Protein AF-A0A842VA37-F1 (afdb_monomer)

Nearest PDB structures (foldseek):
  3ovb-assembly1_A  TM=7.385E-01  e=1.084E-29  Archaeoglobus fulgidus
  3ov7-assembly1_A  TM=7.437E-01  e=4.213E-29  Archaeoglobus fulgidus
  3ovs-assembly1_A  TM=7.292E-01  e=1.865E-29  Archaeoglobus fulgidus
  1ueu-assembly1_A  TM=7.361E-01  e=2.881E-29  Archaeoglobus fulgidus
  4x4u-assembly1_A  TM=7.226E-01  e=4.449E-29  Archaeoglobus fulgidus DSM 4304

Sequence (416 aa):
MRLANLVQDIAAQLRPSPTHEKAYQHTIGLFLTQINKQLQATHLKAKAVLGGSFAKGTWLAEEFDVDIFVLFDNSYPDTELSDLLERALQPFSPTRVHGSRDYYHINDKTIRYEIVPVTAIDKPEQARNVTDFSPLHVQWVQKNAGTLRDDIRVAKQWFKAQRLYGAESYLHGFSGHVLDILVIHYKGFLALLRKSKEWTAPVILDPEKHYKGRILHHLNKSKTQGPLIIVDPLDKTRNAAAAVGQNTFIRFKKQAQAFLDAPSADAFTLPVITIKELKTKADIIIEAKAKKGKVDVVGTKLYKVHEHLIRALQDFKIITADWHWKPGKTALLWYTVKHHTLSKTKEVQGPPLNIKEAVKRFKQKHPRTYEKSGRLYATVNRTHRTPHSTIQAALKSTYVTSRVMQTKILKAPKDL

Solvent-accessible surface area (backbone atoms only — not comparable to full-atom values): 22903 Å² total; per-residue (Å²): 128,60,69,68,56,56,52,52,53,51,32,60,69,40,45,56,52,76,67,58,45,51,55,50,51,49,55,51,52,52,51,50,50,52,51,40,51,36,28,53,76,67,69,46,69,49,45,62,41,74,25,56,43,63,62,40,59,40,53,45,57,88,61,48,71,43,37,31,36,32,33,27,47,73,88,57,60,81,90,45,42,41,64,57,48,50,66,49,39,50,92,60,66,56,44,83,42,89,62,101,60,46,29,30,41,32,79,55,94,80,36,39,34,39,42,35,60,27,54,53,60,96,48,68,90,67,51,90,50,85,66,30,50,50,65,58,53,34,52,52,43,53,73,63,33,72,88,39,31,47,30,37,32,44,42,54,42,29,31,47,25,66,72,38,51,36,51,49,82,49,64,22,13,46,33,71,68,45,44,49,50,46,24,49,69,47,70,21,40,70,45,35,39,67,51,44,57,72,63,58,76,64,37,78,46,53,84,70,50,86,53,80,85,50,52,82,83,72,44,58,71,84,58,62,72,34,41,41,32,29,36,29,80,75,42,76,82,39,41,64,32,62,43,28,33,62,68,44,53,55,49,49,30,54,52,34,46,48,40,71,78,58,71,57,75,69,58,50,43,71,75,83,89,46,72,74,61,44,66,78,72,31,54,28,32,33,41,37,34,60,52,91,70,59,64,57,64,38,43,32,36,52,41,50,46,52,55,52,50,53,64,70,44,48,90,31,42,67,77,45,76,54,70,49,73,51,90,99,52,61,28,42,37,38,32,26,56,78,46,60,67,56,67,68,59,43,82,44,86,54,48,48,62,87,43,57,73,55,41,53,55,49,50,73,75,32,90,49,61,51,77,57,94,71,22,36,32,29,65,40,76,52,93,54,44,26,56,35,56,41,48,56,52,54,59,69,30,70,76,35,56,75,46,31,72,46,73,44,80,76,40,49,52,61,88,130

Secondary structure (DSSP, 8-state):
--HHHHHHHHHHHHSPPHHHHHHHHHHHHHHHHHHHHHHHHTT-SEEEEE-HHHHHT---TT--EEEEEEEE-TTS-GGGHHHHHHHHHGGG--EEE-SSS-EEEEEETTEEEEEEEEE--SSGGG-SSGGGHHHHHHHHHHHHHGGGHHHHHHHHHHHHHTT-B--STTT--B-HHHHHHHHHHHTSHHHHHHHHTT--SSEEE-TT-TTTT-HHHHS-GGGG-SSEEEB-SS-TT-BTTTT--HHHHHHHHHHHHHHHHS--GGGGSPP---HHHHHHH-SEEEEEEEPSS-HHHHHHHHHHHHHHHHHHTGGG-EEEEEEE--TTS-EEEEEEES-SS--SEEEEEEEETT-HHHHHHHHHH-SSEEEETTEEEEEEE-S--SHHHHHHHHHHSHHHHHHEEEEEEEE-PPP-

pLDDT: mean 93.1, std 6.22, range [53.09, 98.62]

Structure (mmCIF, N/CA/C/O backbone):
data_AF-A0A842VA37-F1
#
_entry.id   AF-A0A842VA37-F1
#
loop_
_atom_site.group_PDB
_atom_site.id
_atom_site.type_symbol
_atom_site.label_atom_id
_atom_site.label_alt_id
_atom_site.label_comp_id
_atom_site.label_asym_id
_atom_site.label_entity_id
_atom_site.label_seq_id
_atom_site.pdbx_PDB_ins_code
_atom_site.Cartn_x
_atom_site.Cartn_y
_atom_site.Cartn_z
_atom_site.occupancy
_atom_site.B_iso_or_equiv
_atom_site.auth_seq_id
_atom_site.auth_comp_id
_atom_site.auth_asym_id
_atom_site.auth_atom_id
_atom_site.pdbx_PDB_model_num
ATOM 1 N N . MET A 1 1 ? -9.647 -30.246 -5.117 1.00 56.84 1 MET A N 1
ATOM 2 C CA . MET A 1 1 ? -10.360 -29.510 -4.046 1.00 56.84 1 MET A CA 1
ATOM 3 C C . MET A 1 1 ? -11.322 -28.523 -4.703 1.00 56.84 1 MET A C 1
ATOM 5 O O . MET A 1 1 ? -10.898 -27.839 -5.626 1.00 56.84 1 MET A O 1
ATOM 9 N N . ARG A 1 2 ? -12.611 -28.473 -4.326 1.00 85.12 2 ARG A N 1
ATOM 10 C CA . ARG A 1 2 ? -13.529 -27.445 -4.866 1.00 85.12 2 ARG A CA 1
ATOM 11 C C . ARG A 1 2 ? -13.018 -26.065 -4.419 1.00 85.12 2 ARG A C 1
ATOM 13 O O . ARG A 1 2 ? -12.702 -25.911 -3.247 1.00 85.12 2 ARG A O 1
ATOM 20 N N . LEU A 1 3 ? -12.946 -25.081 -5.322 1.00 92.12 3 LEU A N 1
ATOM 21 C CA . LEU A 1 3 ? -12.433 -23.720 -5.057 1.00 92.12 3 LEU A CA 1
ATOM 22 C C . LEU A 1 3 ? -13.006 -23.081 -3.776 1.00 92.12 3 LEU A C 1
ATOM 24 O O . LEU A 1 3 ? -12.290 -22.398 -3.052 1.00 92.12 3 LEU A O 1
ATOM 28 N N . ALA A 1 4 ? -14.288 -23.317 -3.487 1.00 92.75 4 ALA A N 1
ATOM 29 C CA . ALA A 1 4 ? -14.929 -22.829 -2.268 1.00 92.75 4 ALA A CA 1
ATOM 30 C C . ALA A 1 4 ? -14.320 -23.436 -0.991 1.00 92.75 4 ALA A C 1
ATOM 32 O O . ALA A 1 4 ? -14.064 -22.697 -0.047 1.00 92.75 4 ALA A O 1
ATOM 33 N N . ASN A 1 5 ? -14.027 -24.740 -0.990 1.00 94.62 5 ASN A N 1
ATOM 34 C CA . ASN A 1 5 ? -13.424 -25.424 0.155 1.00 94.62 5 ASN A CA 1
ATOM 35 C C . ASN A 1 5 ? -12.016 -24.883 0.421 1.00 94.62 5 ASN A C 1
ATOM 37 O O . ASN A 1 5 ? -11.709 -24.548 1.553 1.00 94.62 5 ASN A O 1
ATOM 41 N N . LEU A 1 6 ? -11.209 -24.682 -0.633 1.00 95.88 6 LEU A N 1
ATOM 42 C CA . LEU A 1 6 ? -9.884 -24.066 -0.496 1.00 95.88 6 LEU A CA 1
ATOM 43 C C . LEU A 1 6 ? -9.971 -22.705 0.209 1.00 95.88 6 LEU A C 1
ATOM 45 O O . LEU A 1 6 ? -9.209 -22.424 1.125 1.00 95.88 6 LEU A O 1
ATOM 49 N N . VAL A 1 7 ? -10.908 -21.852 -0.211 1.00 96.25 7 VAL A N 1
ATOM 50 C CA . VAL A 1 7 ? -11.088 -20.528 0.400 1.00 96.25 7 VAL A CA 1
ATOM 51 C C . VAL A 1 7 ? -11.559 -20.626 1.852 1.00 96.25 7 VAL A C 1
ATOM 53 O O . VAL A 1 7 ? -11.112 -19.834 2.678 1.00 96.25 7 VAL A O 1
ATOM 56 N N . GLN A 1 8 ? -12.423 -21.588 2.179 1.00 95.12 8 GLN A N 1
ATOM 57 C CA . GLN A 1 8 ? -12.860 -21.835 3.555 1.00 95.12 8 GLN A CA 1
ATOM 58 C C . GLN A 1 8 ? -11.713 -22.326 4.447 1.00 95.12 8 GLN A C 1
ATOM 60 O O . GLN A 1 8 ? -11.569 -21.837 5.566 1.00 95.12 8 GLN A O 1
ATOM 65 N N . ASP A 1 9 ? -10.864 -23.219 3.939 1.00 95.38 9 ASP A N 1
ATOM 66 C CA . ASP A 1 9 ? -9.690 -23.715 4.660 1.00 95.38 9 ASP A CA 1
ATOM 67 C C . ASP A 1 9 ? -8.702 -22.572 4.941 1.00 95.38 9 ASP A C 1
ATOM 69 O O . ASP A 1 9 ? -8.242 -22.404 6.071 1.00 95.38 9 ASP A O 1
ATOM 73 N N . ILE A 1 10 ? -8.444 -21.715 3.945 1.00 96.00 10 ILE A N 1
ATOM 74 C CA . ILE A 1 10 ? -7.620 -20.509 4.118 1.00 96.00 10 ILE A CA 1
ATOM 75 C C . ILE A 1 10 ? -8.256 -19.552 5.134 1.00 96.00 10 ILE A C 1
ATOM 77 O O . ILE A 1 10 ? -7.566 -19.039 6.011 1.00 96.00 10 ILE A O 1
ATOM 81 N N . ALA A 1 11 ? -9.569 -19.319 5.067 1.00 94.94 11 ALA A N 1
ATOM 82 C CA . ALA A 1 11 ? -10.266 -18.483 6.041 1.00 94.94 11 ALA A CA 1
ATOM 83 C C . ALA A 1 11 ? -10.084 -18.998 7.478 1.00 94.94 11 ALA A C 1
ATOM 85 O O . ALA A 1 11 ? -9.812 -18.203 8.377 1.00 94.94 11 ALA A O 1
ATOM 86 N N . ALA A 1 12 ? -10.188 -20.313 7.691 1.00 93.00 12 ALA A N 1
ATOM 87 C CA . ALA A 1 12 ? -9.984 -20.929 8.998 1.00 93.00 12 ALA A CA 1
ATOM 88 C C . ALA A 1 12 ? -8.550 -20.734 9.520 1.00 93.00 12 ALA A C 1
ATOM 90 O O . ALA A 1 12 ? -8.378 -20.450 10.701 1.00 93.00 12 ALA A O 1
ATOM 91 N N . GLN A 1 13 ? -7.541 -20.815 8.645 1.00 92.38 13 GLN A N 1
ATOM 92 C CA . GLN A 1 13 ? -6.133 -20.579 8.997 1.00 92.38 13 GLN A CA 1
ATOM 93 C C . GLN A 1 13 ? -5.831 -19.112 9.333 1.00 92.38 13 GLN A C 1
ATOM 95 O O . GLN A 1 13 ? -4.965 -18.832 10.157 1.00 92.38 13 GLN A O 1
ATOM 100 N N . LEU A 1 14 ? -6.535 -18.165 8.703 1.00 91.88 14 LEU A N 1
ATOM 101 C CA . LEU A 1 14 ? -6.335 -16.729 8.931 1.00 91.88 14 LEU A CA 1
ATOM 102 C C . LEU A 1 14 ? -7.021 -16.211 10.198 1.00 91.88 14 LEU A C 1
ATOM 104 O O . LEU A 1 14 ? -6.698 -15.109 10.658 1.00 91.88 14 LEU A O 1
ATOM 108 N N . ARG A 1 15 ? -7.978 -16.968 10.747 1.00 87.44 15 ARG A N 1
ATOM 109 C CA . ARG A 1 15 ? -8.607 -16.641 12.025 1.00 87.44 15 ARG A CA 1
ATOM 110 C C . ARG A 1 15 ? -7.605 -16.879 13.160 1.00 87.44 15 ARG A C 1
ATOM 112 O O . ARG A 1 15 ? -6.970 -17.932 13.204 1.00 87.44 15 ARG A O 1
ATOM 119 N N . PRO A 1 16 ? -7.482 -15.946 14.117 1.00 78.81 16 PRO A N 1
ATOM 120 C CA . PRO A 1 16 ? -6.796 -16.245 15.365 1.00 78.81 16 PRO A CA 1
ATOM 121 C C . PRO A 1 16 ? -7.474 -17.431 16.059 1.00 78.81 16 PRO A C 1
ATOM 123 O O . PRO A 1 16 ? -8.691 -17.606 15.961 1.00 78.81 16 PRO A O 1
ATOM 126 N N . SER A 1 17 ? -6.704 -18.244 16.782 1.00 82.25 17 SER A N 1
ATOM 127 C CA . SER A 1 17 ? -7.300 -19.298 17.604 1.00 82.25 17 SER A CA 1
ATOM 128 C C . SER A 1 17 ? -8.176 -18.677 18.705 1.00 82.25 17 SER A C 1
ATOM 130 O O . SER A 1 17 ? -7.839 -17.603 19.209 1.00 82.25 17 SER A O 1
ATOM 132 N N . PRO A 1 18 ? -9.258 -19.342 19.156 1.00 84.25 18 PRO A N 1
ATOM 133 C CA . PRO A 1 18 ? -10.135 -18.790 20.194 1.00 84.25 18 PRO A CA 1
ATOM 134 C C . PRO A 1 18 ? -9.415 -18.454 21.509 1.00 84.25 18 PRO A C 1
ATOM 136 O O . PRO A 1 18 ? -9.807 -17.534 22.223 1.00 84.25 18 PRO A O 1
ATOM 139 N N . THR A 1 19 ? -8.362 -19.201 21.850 1.00 83.69 19 THR A N 1
ATOM 140 C CA . THR A 1 19 ? -7.542 -18.956 23.044 1.00 83.69 19 THR A CA 1
ATOM 141 C C . THR A 1 19 ? -6.663 -17.722 22.878 1.00 83.69 19 THR A C 1
ATOM 143 O O . THR A 1 19 ? -6.657 -16.864 23.762 1.00 83.69 19 THR A O 1
ATOM 146 N N . HIS A 1 20 ? -5.972 -17.593 21.739 1.00 80.44 20 HIS A N 1
ATOM 147 C CA . HIS A 1 20 ? -5.187 -16.400 21.431 1.00 80.44 20 HIS A CA 1
ATOM 148 C C . HIS A 1 20 ? -6.080 -15.168 21.322 1.00 80.44 20 HIS A C 1
ATOM 150 O O . HIS A 1 20 ? -5.750 -14.141 21.900 1.00 80.44 20 HIS A O 1
ATOM 156 N N . GLU A 1 21 ? -7.233 -15.274 20.664 1.00 83.75 21 GLU A N 1
ATOM 157 C CA . GLU A 1 21 ? -8.188 -14.176 20.526 1.00 83.75 21 GLU A CA 1
ATOM 158 C C . GLU A 1 21 ? -8.651 -13.645 21.886 1.00 83.75 21 GLU A C 1
ATOM 160 O O . GLU A 1 21 ? -8.581 -12.440 22.116 1.00 83.75 21 GLU A O 1
ATOM 165 N N . LYS A 1 22 ? -9.050 -14.525 22.814 1.00 86.81 22 LYS A N 1
ATOM 166 C CA . LYS A 1 22 ? -9.477 -14.121 24.164 1.00 86.81 22 LYS A CA 1
ATOM 167 C C . LYS A 1 22 ? -8.362 -13.440 24.953 1.00 86.81 22 LYS A C 1
ATOM 169 O O . LYS A 1 22 ? -8.596 -12.395 25.556 1.00 86.81 22 LYS A O 1
ATOM 174 N N . ALA A 1 23 ? -7.159 -14.015 24.951 1.00 85.62 23 ALA A N 1
ATOM 175 C CA . ALA A 1 23 ? -6.015 -13.426 25.645 1.00 85.62 23 ALA A CA 1
ATOM 176 C C . ALA A 1 23 ? -5.664 -12.047 25.063 1.00 85.62 23 ALA A C 1
ATOM 178 O O . ALA A 1 23 ? -5.453 -11.089 25.804 1.00 85.62 23 ALA A O 1
ATOM 179 N N . TYR A 1 24 ? -5.678 -11.936 23.735 1.00 86.94 24 TYR A N 1
ATOM 180 C CA . TYR A 1 24 ? -5.386 -10.705 23.013 1.00 86.94 24 TYR A CA 1
ATOM 181 C C . TYR A 1 24 ? -6.439 -9.620 23.282 1.00 86.94 24 TYR A C 1
ATOM 183 O O . TYR A 1 24 ? -6.092 -8.497 23.641 1.00 86.94 24 TYR A O 1
ATOM 191 N N . GLN A 1 25 ? -7.729 -9.969 23.211 1.00 89.19 25 GLN A N 1
ATOM 192 C CA . GLN A 1 25 ? -8.844 -9.085 23.567 1.00 89.19 25 GLN A CA 1
ATOM 193 C C . GLN A 1 25 ? -8.754 -8.597 25.013 1.00 89.19 25 GLN A C 1
ATOM 195 O O . GLN A 1 25 ? -8.989 -7.418 25.272 1.00 89.19 25 GLN A O 1
ATOM 200 N N . HIS A 1 26 ? -8.387 -9.476 25.948 1.00 91.56 26 HIS A N 1
ATOM 201 C CA . HIS A 1 26 ? -8.207 -9.108 27.347 1.00 91.56 26 HIS A CA 1
ATOM 202 C C . HIS A 1 26 ? -7.078 -8.082 27.521 1.00 91.56 26 HIS A C 1
ATOM 204 O O . HIS A 1 26 ? -7.299 -7.029 28.118 1.00 91.56 26 HIS A O 1
ATOM 210 N N . THR A 1 27 ? -5.895 -8.335 26.952 1.00 92.50 27 THR A N 1
ATOM 211 C CA . THR A 1 27 ? -4.760 -7.397 27.014 1.00 92.50 27 THR A CA 1
ATOM 212 C C . THR A 1 27 ? -5.104 -6.040 26.400 1.00 92.50 27 THR A C 1
ATOM 214 O O . THR A 1 27 ? -4.870 -5.007 27.026 1.00 92.50 27 THR A O 1
ATOM 217 N N . ILE A 1 28 ? -5.731 -6.031 25.221 1.00 93.12 28 ILE A N 1
ATOM 218 C CA . ILE A 1 28 ? -6.167 -4.799 24.552 1.00 93.12 28 ILE A CA 1
ATOM 219 C C . ILE A 1 28 ? -7.214 -4.057 25.389 1.00 93.12 28 ILE A C 1
ATOM 221 O O . ILE A 1 28 ? -7.152 -2.836 25.516 1.00 93.12 28 ILE A O 1
ATOM 225 N N . GLY A 1 29 ? -8.172 -4.776 25.981 1.00 94.62 29 GLY A N 1
ATOM 226 C CA . GLY A 1 29 ? -9.205 -4.195 26.837 1.00 94.62 29 GLY A CA 1
ATOM 227 C C . GLY A 1 29 ? -8.630 -3.527 28.089 1.00 94.62 29 GLY A C 1
ATOM 228 O O . GLY A 1 29 ? -9.056 -2.426 28.455 1.00 94.62 29 GLY A O 1
ATOM 229 N N . LEU A 1 30 ? -7.622 -4.145 28.712 1.00 95.56 30 LEU A N 1
ATOM 230 C CA . LEU A 1 30 ? -6.892 -3.547 29.832 1.00 95.56 30 LEU A CA 1
ATOM 231 C C . LEU A 1 30 ? -6.173 -2.264 29.409 1.00 95.56 30 LEU A C 1
ATOM 233 O O . LEU A 1 30 ? -6.327 -1.236 30.071 1.00 95.56 30 LEU A O 1
ATOM 237 N N . PHE A 1 31 ? -5.454 -2.294 28.287 1.00 96.00 31 PHE A N 1
ATOM 238 C CA . PHE A 1 31 ? -4.738 -1.127 27.777 1.00 96.00 31 PHE A CA 1
ATOM 239 C C . PHE A 1 31 ? -5.689 0.019 27.391 1.00 96.00 31 PHE A C 1
ATOM 241 O O . PHE A 1 31 ? -5.486 1.169 27.782 1.00 96.00 31 PHE A O 1
ATOM 248 N N . LEU A 1 32 ? -6.806 -0.287 26.723 1.00 96.88 32 LEU A N 1
ATOM 249 C CA . LEU A 1 32 ? -7.851 0.689 26.405 1.00 96.88 32 LEU A CA 1
ATOM 250 C C . LEU A 1 32 ? -8.447 1.328 27.669 1.00 96.88 32 LEU A C 1
ATOM 252 O O . LEU A 1 32 ? -8.746 2.526 27.691 1.00 96.88 32 LEU A O 1
ATOM 256 N N . THR A 1 33 ? -8.616 0.540 28.733 1.00 97.75 33 THR A N 1
ATOM 257 C CA . THR A 1 33 ? -9.083 1.034 30.035 1.00 97.75 33 THR A CA 1
ATOM 258 C C . THR A 1 33 ? -8.056 1.975 30.664 1.00 97.75 33 THR A C 1
ATOM 260 O O . THR A 1 33 ? -8.434 3.019 31.191 1.00 97.75 33 THR A O 1
ATOM 263 N N . GLN A 1 34 ? -6.764 1.646 30.584 1.00 97.12 34 GLN A N 1
ATOM 264 C CA . GLN A 1 34 ? -5.681 2.506 31.073 1.00 97.12 34 GLN A CA 1
ATOM 265 C C . GLN A 1 34 ? -5.632 3.842 30.324 1.00 97.12 34 GLN A C 1
ATOM 267 O O . GLN A 1 34 ? -5.576 4.885 30.973 1.00 97.12 34 GLN A O 1
ATOM 272 N N . ILE A 1 35 ? -5.742 3.836 28.989 1.00 97.50 35 ILE A N 1
ATOM 273 C CA . ILE A 1 35 ? -5.811 5.075 28.199 1.00 97.50 35 ILE A CA 1
ATOM 274 C C . ILE A 1 35 ? -7.016 5.916 28.627 1.00 97.50 35 ILE A C 1
ATOM 276 O O . ILE A 1 35 ? -6.864 7.102 28.903 1.00 97.50 35 ILE A O 1
ATOM 280 N N . ASN A 1 36 ? -8.211 5.325 28.725 1.00 98.25 36 ASN A N 1
ATOM 281 C CA . ASN A 1 36 ? -9.406 6.078 29.118 1.00 98.25 36 ASN A CA 1
ATOM 282 C C . ASN A 1 36 ? -9.297 6.666 30.535 1.00 98.25 36 ASN A C 1
ATOM 284 O O . ASN A 1 36 ? -9.699 7.810 30.744 1.00 98.25 36 ASN A O 1
ATOM 288 N N . LYS A 1 37 ? -8.705 5.938 31.493 1.00 97.88 37 LYS A N 1
ATOM 289 C CA . LYS A 1 37 ? -8.405 6.477 32.832 1.00 97.88 37 LYS A CA 1
ATOM 290 C C . LYS A 1 37 ? -7.447 7.664 32.762 1.00 97.88 37 LYS A C 1
ATOM 292 O O . LYS A 1 37 ? -7.656 8.657 33.450 1.00 97.88 37 LYS A O 1
ATOM 297 N N . GLN A 1 38 ? -6.429 7.583 31.912 1.00 97.56 38 GLN A N 1
ATOM 298 C CA . GLN A 1 38 ? -5.457 8.656 31.746 1.00 97.56 38 GLN A CA 1
ATOM 299 C C . GLN A 1 38 ? -6.075 9.906 31.096 1.00 97.56 38 GLN A C 1
ATOM 301 O O . GLN A 1 38 ? -5.835 11.022 31.556 1.00 97.56 38 GLN A O 1
ATOM 306 N N . LEU A 1 39 ? -6.938 9.740 30.088 1.00 97.75 39 LEU A N 1
ATOM 307 C CA . LEU A 1 39 ? -7.702 10.848 29.499 1.00 97.75 39 LEU A CA 1
ATOM 308 C C . LEU A 1 39 ? -8.557 11.561 30.561 1.00 97.75 39 LEU A C 1
ATOM 310 O O . LEU A 1 39 ? -8.535 12.788 30.641 1.00 97.75 39 LEU A O 1
ATOM 314 N N . GLN A 1 40 ? -9.224 10.801 31.436 1.00 96.56 40 GLN A N 1
ATOM 315 C CA . GLN A 1 40 ? -9.991 11.351 32.560 1.00 96.56 40 GLN A CA 1
ATOM 316 C C . GLN A 1 40 ? -9.106 12.075 33.586 1.00 96.56 40 GLN A C 1
ATOM 318 O O . GLN A 1 40 ? -9.441 13.186 33.990 1.00 96.56 40 GLN A O 1
ATOM 323 N N . ALA A 1 41 ? -7.970 11.486 33.975 1.00 96.19 41 ALA A N 1
ATOM 324 C CA . ALA A 1 41 ? -7.028 12.080 34.930 1.00 96.19 41 ALA A CA 1
ATOM 325 C C . ALA A 1 41 ? -6.411 13.395 34.422 1.00 96.19 41 ALA A C 1
ATOM 327 O O . ALA A 1 41 ? -6.080 14.274 35.209 1.00 96.19 41 ALA A O 1
ATOM 328 N N . THR A 1 42 ? -6.290 13.546 33.102 1.00 95.38 42 THR A N 1
ATOM 329 C CA . THR A 1 42 ? -5.853 14.795 32.451 1.00 95.38 42 THR A CA 1
ATOM 330 C C . THR A 1 42 ? -6.994 15.772 32.143 1.00 95.38 42 THR A C 1
ATOM 332 O O . THR A 1 42 ? -6.762 16.794 31.500 1.00 95.38 42 THR A O 1
ATOM 335 N N . HIS A 1 43 ? -8.219 15.481 32.598 1.00 95.62 43 HIS A N 1
ATOM 336 C CA . HIS A 1 43 ? -9.429 16.280 32.368 1.00 95.62 43 HIS A CA 1
ATOM 337 C C . HIS A 1 43 ? -9.729 16.568 30.885 1.00 95.62 43 HIS A C 1
ATOM 339 O O . HIS A 1 43 ? -10.374 17.564 30.550 1.00 95.62 43 HIS A O 1
ATOM 345 N N . LEU A 1 44 ? -9.288 15.690 29.980 1.00 96.88 44 LEU A N 1
ATOM 346 C CA . LEU A 1 44 ? -9.608 15.800 28.562 1.00 96.88 44 LEU A CA 1
ATOM 347 C C . LEU A 1 44 ? -11.021 15.270 28.307 1.00 96.88 44 LEU A C 1
ATOM 349 O O . LEU A 1 44 ? -11.347 14.141 28.680 1.00 96.88 44 LEU A O 1
ATOM 353 N N . LYS A 1 45 ? -11.857 16.054 27.615 1.00 97.62 45 LYS A N 1
ATOM 354 C CA . LYS A 1 45 ? -13.159 15.585 27.110 1.00 97.62 45 LYS A CA 1
ATOM 355 C C . LYS A 1 45 ? -12.936 14.712 25.876 1.00 97.62 45 LYS A C 1
ATOM 357 O O . LYS A 1 45 ? -13.155 15.138 24.744 1.00 97.62 45 LYS A O 1
ATOM 362 N N . ALA A 1 46 ? -12.429 13.507 26.105 1.00 97.88 46 ALA A N 1
ATOM 363 C CA . ALA A 1 46 ? -12.123 12.555 25.055 1.00 97.88 46 ALA A CA 1
ATOM 364 C C . ALA A 1 46 ? -12.371 11.112 25.503 1.00 97.88 46 ALA A C 1
ATOM 366 O O . ALA A 1 46 ? -12.311 10.794 26.691 1.00 97.88 46 ALA A O 1
ATOM 367 N N . LYS A 1 47 ? -12.623 10.224 24.538 1.00 98.06 47 LYS A N 1
ATOM 368 C CA . LYS A 1 47 ? -12.811 8.789 24.781 1.00 98.06 47 LYS A CA 1
ATOM 369 C C . LYS A 1 47 ? -12.016 7.964 23.783 1.00 98.06 47 LYS A C 1
ATOM 371 O O . LYS A 1 47 ? -12.176 8.125 22.577 1.00 98.06 47 LYS A O 1
ATOM 376 N N . ALA A 1 48 ? -11.206 7.039 24.282 1.00 98.38 48 ALA A N 1
ATOM 377 C CA . ALA A 1 48 ? -10.515 6.068 23.450 1.00 98.38 48 ALA A CA 1
ATOM 378 C C . ALA A 1 48 ? -11.444 4.896 23.104 1.00 98.38 48 ALA A C 1
ATOM 380 O O . ALA A 1 48 ? -12.085 4.314 23.987 1.00 98.38 48 ALA A O 1
ATOM 381 N N . VAL A 1 49 ? -11.490 4.535 21.823 1.00 97.81 49 VAL A N 1
ATOM 382 C CA . VAL A 1 49 ? -12.254 3.406 21.280 1.00 97.81 49 VAL A CA 1
ATOM 383 C C . VAL A 1 49 ? -11.386 2.580 20.337 1.00 97.81 49 VAL A C 1
ATOM 385 O O . VAL A 1 49 ? -10.471 3.101 19.703 1.00 97.81 49 VAL A O 1
ATOM 388 N N . LEU A 1 50 ? -11.679 1.285 20.222 1.00 96.75 50 LEU A N 1
ATOM 389 C CA . LEU A 1 50 ? -10.982 0.421 19.271 1.00 96.75 50 LEU A CA 1
ATOM 390 C C . LEU A 1 50 ? -11.339 0.801 17.835 1.00 96.75 50 LEU A C 1
ATOM 392 O O . LEU A 1 50 ? -12.500 1.059 17.512 1.00 96.75 50 LEU A O 1
ATOM 396 N N . GLY A 1 51 ? -10.327 0.790 16.978 1.00 95.44 51 GLY A N 1
ATOM 397 C CA . GLY A 1 51 ? -10.421 1.102 15.565 1.00 95.44 51 GLY A CA 1
ATOM 398 C C . GLY A 1 51 ? -10.009 -0.059 14.667 1.00 95.44 51 GLY A C 1
ATOM 399 O O . GLY A 1 51 ? -9.904 -1.218 15.083 1.00 95.44 51 GLY A O 1
ATOM 400 N N . GLY A 1 52 ? -9.765 0.274 13.401 1.00 93.00 52 GLY A N 1
ATOM 401 C CA . GLY A 1 52 ? -9.001 -0.608 12.528 1.00 93.00 52 GLY A CA 1
ATOM 402 C C . GLY A 1 52 ? -9.660 -1.926 12.150 1.00 93.00 52 GLY A C 1
ATOM 403 O O . GLY A 1 52 ? -10.878 -2.107 12.216 1.00 93.00 52 GLY A O 1
ATOM 404 N N . SER A 1 53 ? -8.827 -2.872 11.715 1.00 92.06 53 SER A N 1
ATOM 405 C CA . SER A 1 53 ? -9.244 -4.243 11.394 1.00 92.06 53 SER A CA 1
ATOM 406 C C . SER A 1 53 ? -9.746 -4.996 12.630 1.00 92.06 53 SER A C 1
ATOM 408 O O . SER A 1 53 ? -10.660 -5.818 12.500 1.00 92.06 53 SER A O 1
ATOM 410 N N . PHE A 1 54 ? -9.204 -4.673 13.808 1.00 92.19 54 PHE A N 1
ATOM 411 C CA . PHE A 1 54 ? -9.577 -5.278 15.080 1.00 92.19 54 PHE A CA 1
ATOM 412 C C . PHE A 1 54 ? -11.041 -4.991 15.426 1.00 92.19 54 PHE A C 1
ATOM 414 O O . PHE A 1 54 ? -11.849 -5.917 15.482 1.00 92.19 54 PHE A O 1
ATOM 421 N N . ALA A 1 55 ? -11.432 -3.714 15.517 1.00 93.00 55 ALA A N 1
ATOM 422 C CA . ALA A 1 55 ? -12.814 -3.334 15.818 1.00 93.00 55 ALA A CA 1
ATOM 423 C C . ALA A 1 55 ? -13.813 -3.806 14.749 1.00 93.00 55 ALA A C 1
ATOM 425 O O . ALA A 1 55 ? -14.964 -4.119 15.055 1.00 93.00 55 ALA A O 1
ATOM 426 N N . LYS A 1 56 ? -13.386 -3.906 13.484 1.00 94.00 56 LYS A N 1
ATOM 427 C CA . LYS A 1 56 ? -14.214 -4.437 12.387 1.00 94.00 56 LYS A CA 1
ATOM 428 C C . LYS A 1 56 ? -14.457 -5.948 12.484 1.00 94.00 56 LYS A C 1
ATOM 430 O O . LYS A 1 56 ? -15.394 -6.458 11.863 1.00 94.00 56 LYS A O 1
ATOM 435 N N . GLY A 1 57 ? -13.611 -6.677 13.210 1.00 91.44 57 GLY A N 1
ATOM 436 C CA . GLY A 1 57 ? -13.627 -8.135 13.203 1.00 91.44 57 GLY A CA 1
ATOM 437 C C . GLY A 1 57 ? -13.014 -8.736 11.941 1.00 91.44 57 GLY A C 1
ATOM 438 O O . GLY A 1 57 ? -13.535 -9.724 11.439 1.00 91.44 57 GLY A O 1
ATOM 439 N N . THR A 1 58 ? -11.966 -8.116 11.387 1.00 92.31 58 THR A N 1
ATOM 440 C CA . THR A 1 58 ? -11.354 -8.485 10.090 1.00 92.31 58 THR A CA 1
ATOM 441 C C . THR A 1 58 ? -9.819 -8.479 10.115 1.00 92.31 58 THR A C 1
ATOM 443 O O . THR A 1 58 ? -9.186 -8.329 9.064 1.00 92.31 58 THR A O 1
ATOM 446 N N . TRP A 1 59 ? -9.211 -8.563 11.301 1.00 90.06 59 TRP A N 1
ATOM 447 C CA . TRP A 1 59 ? -7.757 -8.659 11.459 1.00 90.06 59 TRP A CA 1
ATOM 448 C C . TRP A 1 59 ? -7.265 -10.073 11.133 1.00 90.06 59 TRP A C 1
ATOM 450 O O . TRP A 1 59 ? -8.028 -11.042 11.238 1.00 90.06 59 TRP A O 1
ATOM 460 N N . LEU A 1 60 ? -6.010 -10.171 10.700 1.00 87.56 60 LEU A N 1
ATOM 461 C CA . LEU A 1 60 ? -5.340 -11.442 10.418 1.00 87.56 60 LEU A CA 1
ATOM 462 C C . LEU A 1 60 ? -4.587 -11.915 11.667 1.00 87.56 60 LEU A C 1
ATOM 464 O O . LEU A 1 60 ? -4.075 -11.088 12.415 1.00 87.56 60 LEU A O 1
ATOM 468 N N . ALA A 1 61 ? -4.486 -13.228 11.884 1.00 80.50 61 ALA A N 1
ATOM 469 C CA . ALA A 1 61 ? -3.842 -13.799 13.075 1.00 80.50 61 ALA A CA 1
ATOM 470 C C . ALA A 1 61 ? -2.376 -13.363 13.290 1.00 80.50 61 ALA A C 1
ATOM 472 O O . ALA A 1 61 ? -1.909 -13.332 14.424 1.00 80.50 61 ALA A O 1
ATOM 473 N N . GLU A 1 62 ? -1.664 -13.023 12.214 1.00 76.00 62 GLU A N 1
ATOM 474 C CA . GLU A 1 62 ? -0.262 -12.583 12.246 1.00 76.00 62 GLU A CA 1
ATOM 475 C C . GLU A 1 62 ? -0.096 -11.052 12.340 1.00 76.00 62 GLU A C 1
ATOM 477 O O . GLU A 1 62 ? 1.029 -10.551 12.350 1.00 76.00 62 GLU A O 1
ATOM 482 N N . GLU A 1 63 ? -1.192 -10.284 12.369 1.00 75.62 63 GLU A N 1
ATOM 483 C CA . GLU A 1 63 ? -1.155 -8.831 12.560 1.00 75.62 63 GLU A CA 1
ATOM 484 C C . GLU A 1 63 ? -1.255 -8.488 14.047 1.00 75.62 63 GLU A C 1
ATOM 486 O O . GLU A 1 63 ? -2.240 -8.820 14.703 1.00 75.62 63 GLU A O 1
ATOM 491 N N . PHE A 1 64 ? -0.250 -7.773 14.554 1.00 76.31 64 PHE A N 1
ATOM 492 C CA . PHE A 1 64 ? -0.178 -7.339 15.953 1.00 76.31 64 PHE A CA 1
ATOM 493 C C . PHE A 1 64 ? -0.373 -5.826 16.129 1.00 76.31 64 PHE A C 1
ATOM 495 O O . PHE A 1 64 ? -0.026 -5.270 17.174 1.00 76.31 64 PHE A O 1
ATOM 502 N N . ASP A 1 65 ? -0.901 -5.171 15.095 1.00 88.81 65 ASP A N 1
ATOM 503 C CA . ASP A 1 65 ? -1.182 -3.741 15.085 1.00 88.81 65 ASP A CA 1
ATOM 504 C C . ASP A 1 65 ? -2.625 -3.491 15.527 1.00 88.81 65 ASP A C 1
ATOM 506 O O . ASP A 1 65 ? -3.568 -4.044 14.953 1.00 88.81 65 ASP A O 1
ATOM 510 N N . VAL A 1 66 ? -2.797 -2.657 16.552 1.00 93.56 66 VAL A N 1
ATOM 511 C CA . VAL A 1 66 ? -4.105 -2.321 17.123 1.00 93.56 66 VAL A CA 1
ATOM 512 C C . VAL A 1 66 ? -4.329 -0.823 17.021 1.00 93.56 66 VAL A C 1
ATOM 514 O O . VAL A 1 66 ? -3.697 -0.035 17.723 1.00 93.56 66 VAL A O 1
ATOM 517 N N . ASP A 1 67 ? -5.275 -0.435 16.176 1.00 96.56 67 ASP A N 1
ATOM 518 C CA . ASP A 1 67 ? -5.696 0.955 16.050 1.00 96.56 67 ASP A CA 1
ATOM 519 C C . ASP A 1 67 ? -6.613 1.344 17.221 1.00 96.56 67 ASP A C 1
ATOM 521 O O . ASP A 1 67 ? -7.592 0.651 17.525 1.00 96.56 67 ASP A O 1
ATOM 525 N N . ILE A 1 68 ? -6.337 2.481 17.855 1.00 98.00 68 ILE A N 1
ATOM 526 C CA . ILE A 1 68 ? -7.181 3.103 18.879 1.00 98.00 68 ILE A CA 1
ATOM 527 C C . ILE A 1 68 ? -7.458 4.542 18.451 1.00 98.00 68 ILE A C 1
ATOM 529 O O . ILE A 1 68 ? -6.545 5.355 18.319 1.00 98.00 68 ILE A O 1
ATOM 533 N N . PHE A 1 69 ? -8.732 4.877 18.275 1.00 98.31 69 PHE A N 1
ATOM 534 C CA . PHE A 1 69 ? -9.157 6.246 18.004 1.00 98.31 69 PHE A CA 1
ATOM 535 C C . PHE A 1 69 ? -9.485 6.947 19.316 1.00 98.31 69 PHE A C 1
ATOM 537 O O . PHE A 1 69 ? -10.300 6.454 20.096 1.00 98.31 69 PHE A O 1
ATOM 544 N N . VAL A 1 70 ? -8.878 8.107 19.556 1.00 98.44 70 VAL A N 1
ATOM 545 C CA . VAL A 1 70 ? -9.225 8.965 20.693 1.00 98.44 70 VAL A CA 1
ATOM 546 C C . VAL A 1 70 ? -10.164 10.050 20.198 1.00 98.44 70 VAL A C 1
ATOM 548 O O . VAL A 1 70 ? -9.736 10.985 19.529 1.00 98.44 70 VAL A O 1
ATOM 551 N N . LEU A 1 71 ? -11.451 9.879 20.498 1.00 98.06 71 LEU A N 1
ATOM 552 C CA . LEU A 1 71 ? -12.537 10.763 20.091 1.00 98.06 71 LEU A CA 1
ATOM 553 C C . LEU A 1 71 ? -12.547 11.993 21.002 1.00 98.06 71 LEU A C 1
ATOM 555 O O . LEU A 1 71 ? -13.051 11.914 22.121 1.00 98.06 71 LEU A O 1
ATOM 559 N N . PHE A 1 72 ? -11.972 13.101 20.547 1.00 98.38 72 PHE A N 1
ATOM 560 C CA . PHE A 1 72 ? -12.023 14.390 21.231 1.00 98.38 72 PHE A CA 1
ATOM 561 C C . PHE A 1 72 ? -13.336 15.106 20.943 1.00 98.38 72 PHE A C 1
ATOM 563 O O . PHE A 1 72 ? -13.808 15.123 19.808 1.00 98.38 72 PHE A O 1
ATOM 570 N N . ASP A 1 73 ? -13.899 15.744 21.963 1.00 96.75 73 ASP A N 1
ATOM 571 C CA . ASP A 1 73 ? -15.055 16.617 21.801 1.00 96.75 73 ASP A CA 1
ATOM 572 C C . ASP A 1 73 ? -14.791 17.736 20.771 1.00 96.75 73 ASP A C 1
ATOM 574 O O . ASP A 1 73 ? -13.683 18.268 20.667 1.00 96.75 73 ASP A O 1
ATOM 578 N N . ASN A 1 74 ? -15.819 18.115 20.009 1.00 92.62 74 ASN A N 1
ATOM 579 C CA . ASN A 1 74 ? -15.702 19.091 18.918 1.00 92.62 74 ASN A CA 1
ATOM 580 C C . ASN A 1 74 ? -15.378 20.525 19.405 1.00 92.62 74 ASN A C 1
ATOM 582 O O . ASN A 1 74 ? -15.084 21.401 18.583 1.00 92.62 74 ASN A O 1
ATOM 586 N N . SER A 1 75 ? -15.419 20.769 20.725 1.00 94.25 75 SER A N 1
ATOM 587 C CA . SER A 1 75 ? -14.954 22.019 21.341 1.00 94.25 75 SER A CA 1
ATOM 588 C C . SER A 1 75 ? -13.440 22.222 21.260 1.00 94.25 75 SER A C 1
ATOM 590 O O . SER A 1 75 ? -12.995 23.367 21.322 1.00 94.25 75 SER A O 1
ATOM 592 N N . TYR A 1 76 ? -12.642 21.164 21.086 1.00 96.31 76 TYR A N 1
ATOM 593 C CA . TYR A 1 76 ? -11.197 21.312 20.923 1.00 96.31 76 TYR A CA 1
ATOM 594 C C . TYR A 1 76 ? -10.819 21.792 19.507 1.00 96.31 76 TYR A C 1
ATOM 596 O O . TYR A 1 76 ? -11.410 21.344 18.511 1.00 96.31 76 TYR A O 1
ATOM 604 N N . PRO A 1 77 ? -9.809 22.673 19.373 1.00 95.12 77 PRO A N 1
ATOM 605 C CA . PRO A 1 77 ? -9.220 23.004 18.081 1.00 95.12 77 PRO A CA 1
ATOM 606 C C . PRO A 1 77 ? -8.548 21.782 17.444 1.00 95.12 77 PRO A C 1
ATOM 608 O O . PRO A 1 77 ? -7.811 21.050 18.102 1.00 95.12 77 PRO A O 1
ATOM 611 N N . ASP A 1 78 ? -8.754 21.588 16.137 1.00 93.31 78 ASP A N 1
ATOM 612 C CA . ASP A 1 78 ? -8.160 20.466 15.387 1.00 93.31 78 ASP A CA 1
ATOM 613 C C . ASP A 1 78 ? -6.625 20.427 15.495 1.00 93.31 78 ASP A C 1
ATOM 615 O O . ASP A 1 78 ? -6.013 19.366 15.628 1.00 93.31 78 ASP A O 1
ATOM 619 N N . THR A 1 79 ? -6.011 21.610 15.496 1.00 94.50 79 THR A N 1
ATOM 620 C CA . THR A 1 79 ? -4.560 21.808 15.541 1.00 94.50 79 THR A CA 1
ATOM 621 C C . THR A 1 79 ? -3.919 21.354 16.849 1.00 94.50 79 THR A C 1
ATOM 623 O O . THR A 1 79 ? -2.717 21.118 16.869 1.00 94.50 79 THR A O 1
ATOM 626 N N . GLU A 1 80 ? -4.693 21.219 17.928 1.00 96.31 80 GLU A N 1
ATOM 627 C CA . GLU A 1 80 ? -4.178 20.906 19.266 1.00 96.31 80 GLU A CA 1
ATOM 628 C C . GLU A 1 80 ? -4.345 19.432 19.651 1.00 96.31 80 GLU A C 1
ATOM 630 O O . GLU A 1 80 ? -3.722 18.978 20.612 1.00 96.31 80 GLU A O 1
ATOM 635 N N . LEU A 1 81 ? -5.173 18.665 18.927 1.00 97.88 81 LEU A N 1
ATOM 636 C CA . LEU A 1 81 ? -5.569 17.313 19.344 1.00 97.88 81 LEU A CA 1
ATOM 637 C C . LEU A 1 81 ? -4.372 16.380 19.552 1.00 97.88 81 LEU A C 1
ATOM 639 O O . LEU A 1 81 ? -4.352 15.599 20.502 1.00 97.88 81 LEU A O 1
ATOM 643 N N . SER A 1 82 ? -3.367 16.478 18.682 1.00 98.06 82 SER A N 1
ATOM 644 C CA . SER A 1 82 ? -2.141 15.687 18.789 1.00 98.06 82 SER A CA 1
ATOM 645 C C . SER A 1 82 ? -1.370 16.022 20.065 1.00 98.06 82 SER A C 1
ATOM 647 O O . SER A 1 82 ? -1.058 15.125 20.839 1.00 98.06 82 SER A O 1
ATOM 649 N N . ASP A 1 83 ? -1.140 17.306 20.347 1.00 98.06 83 ASP A N 1
ATOM 650 C CA . ASP A 1 83 ? -0.367 17.744 21.517 1.00 98.06 83 ASP A CA 1
ATOM 651 C C . ASP A 1 83 ? -1.114 17.482 22.837 1.00 98.06 83 ASP A C 1
ATOM 653 O O . ASP A 1 83 ? -0.510 17.147 23.860 1.00 98.06 83 ASP A O 1
ATOM 657 N N . LEU A 1 84 ? -2.446 17.603 22.832 1.00 98.00 84 LEU A N 1
ATOM 658 C CA . LEU A 1 84 ? -3.310 17.193 23.943 1.00 98.00 84 LEU A CA 1
ATOM 659 C C . LEU A 1 84 ? -3.170 15.692 24.213 1.00 98.00 84 LEU A C 1
ATOM 661 O O . LEU A 1 84 ? -2.957 15.283 25.357 1.00 98.00 84 LEU A O 1
ATOM 665 N N . LEU A 1 85 ? -3.250 14.879 23.157 1.00 98.19 85 LEU A N 1
ATOM 666 C CA . LEU A 1 85 ? -3.112 13.434 23.263 1.00 98.19 85 LEU A CA 1
ATOM 667 C C . LEU A 1 85 ? -1.708 13.027 23.727 1.00 98.19 85 LEU A C 1
ATOM 669 O O . LEU A 1 85 ? -1.591 12.173 24.598 1.00 98.19 85 LEU A O 1
ATOM 673 N N . GLU A 1 86 ? -0.646 13.650 23.215 1.00 98.12 86 GLU A N 1
ATOM 674 C CA . GLU A 1 86 ? 0.736 13.351 23.611 1.00 98.12 86 GLU A CA 1
ATOM 675 C C . GLU A 1 86 ? 0.967 13.527 25.106 1.00 98.12 86 GLU A C 1
ATOM 677 O O . GLU A 1 86 ? 1.600 12.678 25.735 1.00 98.12 86 GLU A O 1
ATOM 682 N N . ARG A 1 87 ? 0.433 14.615 25.677 1.00 97.12 87 ARG A N 1
ATOM 683 C CA . ARG A 1 87 ? 0.508 14.888 27.117 1.00 97.12 87 ARG A CA 1
ATOM 684 C C . ARG A 1 87 ? -0.202 13.813 27.925 1.00 97.12 87 ARG A C 1
ATOM 686 O O . ARG A 1 87 ? 0.347 13.342 28.918 1.00 97.12 87 ARG A O 1
ATOM 693 N N . ALA A 1 88 ? -1.386 13.392 27.484 1.00 97.50 88 ALA A N 1
ATOM 694 C CA . ALA A 1 88 ? -2.093 12.291 28.123 1.00 97.50 88 ALA A CA 1
ATOM 695 C C . ALA A 1 88 ? -1.324 10.973 27.990 1.00 97.50 88 ALA A C 1
ATOM 697 O O . ALA A 1 88 ? -1.265 10.209 28.945 1.00 97.50 88 ALA A O 1
ATOM 698 N N . LEU A 1 89 ? -0.686 10.713 26.849 1.00 97.75 89 LEU A N 1
ATOM 699 C CA . LEU A 1 89 ? 0.000 9.450 26.599 1.00 97.75 89 LEU A CA 1
ATOM 700 C C . LEU A 1 89 ? 1.404 9.348 27.213 1.00 97.75 89 LEU A C 1
ATOM 702 O O . LEU A 1 89 ? 1.950 8.249 27.192 1.00 97.75 89 LEU A O 1
ATOM 706 N N . GLN A 1 90 ? 1.984 10.415 27.782 1.00 96.56 90 GLN A N 1
ATOM 707 C CA . GLN A 1 90 ? 3.353 10.406 28.339 1.00 96.56 90 GLN A CA 1
ATOM 708 C C . GLN A 1 90 ? 3.698 9.182 29.213 1.00 96.56 90 GLN A C 1
ATOM 710 O O . GLN A 1 90 ? 4.771 8.613 29.003 1.00 96.56 90 GLN A O 1
ATOM 715 N N . PRO A 1 91 ? 2.821 8.698 30.123 1.00 96.62 91 PRO A N 1
ATOM 716 C CA . PRO A 1 91 ? 3.119 7.521 30.947 1.00 96.62 91 PRO A CA 1
ATOM 717 C C . PRO A 1 91 ? 3.385 6.231 30.153 1.00 96.62 91 PRO A C 1
ATOM 719 O O . PRO A 1 91 ? 3.947 5.283 30.694 1.00 96.62 91 PRO A O 1
ATOM 722 N N . PHE A 1 92 ? 2.998 6.186 28.877 1.00 96.19 92 PHE A N 1
ATOM 723 C CA . PHE A 1 92 ? 3.138 5.030 27.994 1.00 96.19 92 PHE A CA 1
ATOM 724 C C . PHE A 1 92 ? 4.311 5.152 27.009 1.00 96.19 92 PHE A C 1
ATOM 726 O O . PHE A 1 92 ? 4.418 4.341 26.093 1.00 96.19 92 PHE A O 1
ATOM 733 N N . SER A 1 93 ? 5.189 6.152 27.177 1.00 95.56 93 SER A N 1
ATOM 734 C CA . SER A 1 93 ? 6.352 6.391 26.301 1.00 95.56 93 SER A CA 1
ATOM 735 C C . SER A 1 93 ? 5.991 6.430 24.800 1.00 95.56 93 SER A C 1
ATOM 737 O O . SER A 1 93 ? 6.506 5.631 24.009 1.00 95.56 93 SER A O 1
ATOM 739 N N . PRO A 1 94 ? 5.079 7.327 24.383 1.00 97.44 94 PRO A N 1
ATOM 740 C CA . PRO A 1 94 ? 4.551 7.336 23.029 1.00 97.44 94 PRO A CA 1
ATOM 741 C C . PRO A 1 94 ? 5.612 7.809 22.029 1.00 97.44 94 PRO A C 1
ATOM 743 O O . PRO A 1 94 ? 6.362 8.749 22.278 1.00 97.44 94 PRO A O 1
ATOM 746 N N . THR A 1 95 ? 5.650 7.191 20.850 1.00 97.00 95 THR A N 1
ATOM 747 C CA . THR A 1 95 ? 6.451 7.670 19.717 1.00 97.00 95 THR A CA 1
ATOM 748 C C . THR A 1 95 ? 5.556 8.429 18.750 1.00 97.00 95 THR A C 1
ATOM 750 O O . THR A 1 95 ? 4.682 7.827 18.127 1.00 97.00 95 THR A O 1
ATOM 753 N N . ARG A 1 96 ? 5.786 9.735 18.593 1.00 96.56 96 ARG A N 1
ATOM 754 C CA . ARG A 1 96 ? 5.037 10.584 17.659 1.00 96.56 96 ARG A CA 1
ATOM 755 C C . ARG A 1 96 ? 5.353 10.237 16.203 1.00 96.56 96 ARG A C 1
ATOM 757 O O . ARG A 1 96 ? 6.515 10.111 15.811 1.00 96.56 96 ARG A O 1
ATOM 764 N N . VAL A 1 97 ? 4.313 10.115 15.387 1.00 93.81 97 VAL A N 1
ATOM 765 C CA . VAL A 1 97 ? 4.383 9.806 13.959 1.00 93.81 97 VAL A CA 1
ATOM 766 C C . VAL A 1 97 ? 3.596 10.848 13.179 1.00 93.81 97 VAL A C 1
ATOM 768 O O . VAL A 1 97 ? 2.462 11.174 13.512 1.00 93.81 97 VAL A O 1
ATOM 771 N N . HIS A 1 98 ? 4.207 11.363 12.113 1.00 90.19 98 HIS A N 1
ATOM 772 C CA . HIS A 1 98 ? 3.581 12.367 11.260 1.00 90.19 98 HIS A CA 1
ATOM 773 C C . HIS A 1 98 ? 2.689 11.738 10.186 1.00 90.19 98 HIS A C 1
ATOM 775 O O . HIS A 1 98 ? 3.191 11.004 9.328 1.00 90.19 98 HIS A O 1
ATOM 781 N N . GLY A 1 99 ? 1.409 12.112 10.184 1.00 88.06 99 GLY A N 1
ATOM 782 C CA . GLY A 1 99 ? 0.407 11.757 9.175 1.00 88.06 99 GLY A CA 1
ATOM 783 C C . GLY A 1 99 ? -0.313 12.990 8.616 1.00 88.06 99 GLY A C 1
ATOM 784 O O . GLY A 1 99 ? 0.266 14.071 8.538 1.00 88.06 99 GLY A O 1
ATOM 785 N N . SER A 1 100 ? -1.584 12.839 8.225 1.00 89.31 100 SER A N 1
ATOM 786 C CA . SER A 1 100 ? -2.473 13.994 7.987 1.00 89.31 100 SER A CA 1
ATOM 787 C C . SER A 1 100 ? -2.795 14.740 9.282 1.00 89.31 100 SER A C 1
ATOM 789 O O . SER A 1 100 ? -3.040 15.942 9.266 1.00 89.31 100 SER A O 1
ATOM 791 N N . ARG A 1 101 ? -2.798 13.999 10.388 1.00 93.88 101 ARG A N 1
ATOM 792 C CA . ARG A 1 101 ? -2.716 14.459 11.766 1.00 93.88 101 ARG A CA 1
ATOM 793 C C . ARG A 1 101 ? -1.645 13.601 12.438 1.00 93.88 101 ARG A C 1
ATOM 795 O O . ARG A 1 101 ? -1.474 12.437 12.064 1.00 93.88 101 ARG A O 1
ATOM 802 N N . ASP A 1 102 ? -0.894 14.181 13.362 1.00 96.38 102 ASP A N 1
ATOM 803 C CA . ASP A 1 102 ? 0.077 13.411 14.132 1.00 96.38 102 ASP A CA 1
ATOM 804 C C . ASP A 1 102 ? -0.638 12.388 15.016 1.00 96.38 102 ASP A C 1
ATOM 806 O O . ASP A 1 102 ? -1.719 12.636 15.549 1.00 96.38 102 ASP A O 1
ATOM 810 N N . TYR A 1 103 ? -0.027 11.221 15.139 1.00 97.12 103 TYR A N 1
ATOM 811 C CA . TYR A 1 103 ? -0.537 10.100 15.915 1.00 97.12 103 TYR A CA 1
ATOM 812 C C . TYR A 1 103 ? 0.621 9.403 16.625 1.00 97.12 103 TYR A C 1
ATOM 814 O O . TYR A 1 103 ? 1.782 9.777 16.444 1.00 97.12 103 TYR A O 1
ATOM 822 N N . TYR A 1 104 ? 0.326 8.413 17.462 1.00 97.94 104 TYR A N 1
ATOM 823 C CA . TYR A 1 104 ? 1.316 7.864 18.383 1.00 97.94 104 TYR A CA 1
ATOM 824 C C . TYR A 1 104 ? 1.405 6.349 18.282 1.00 97.94 104 TYR A C 1
ATOM 826 O O . TYR A 1 104 ? 0.391 5.660 18.304 1.00 97.94 104 TYR A O 1
ATOM 834 N N . HIS A 1 105 ? 2.627 5.825 18.222 1.00 97.06 105 HIS A N 1
ATOM 835 C CA . HIS A 1 105 ? 2.879 4.409 18.455 1.00 97.06 105 HIS A CA 1
ATOM 836 C C . HIS A 1 105 ? 3.222 4.163 19.920 1.00 97.06 105 HIS A C 1
ATOM 838 O O . HIS A 1 105 ? 4.071 4.857 20.482 1.00 97.06 105 HIS A O 1
ATOM 844 N N . ILE A 1 106 ? 2.627 3.128 20.504 1.00 96.62 106 ILE A N 1
ATOM 845 C CA . ILE A 1 106 ? 3.010 2.579 21.808 1.00 96.62 106 ILE A CA 1
ATOM 846 C C . ILE A 1 106 ? 3.233 1.081 21.623 1.00 96.62 106 ILE A C 1
ATOM 848 O O . ILE A 1 106 ? 2.376 0.392 21.077 1.00 96.62 106 ILE A O 1
ATOM 852 N N . ASN A 1 107 ? 4.382 0.572 22.063 1.00 93.31 107 ASN A N 1
ATOM 853 C CA . ASN A 1 107 ? 4.678 -0.858 22.006 1.00 93.31 107 ASN A CA 1
ATOM 854 C C . ASN A 1 107 ? 4.487 -1.472 23.396 1.00 93.31 107 ASN A C 1
ATOM 856 O O . ASN A 1 107 ? 5.131 -1.035 24.347 1.00 93.31 107 ASN A O 1
ATOM 860 N N . ASP A 1 108 ? 3.654 -2.505 23.497 1.00 86.56 108 ASP A N 1
ATOM 861 C CA . ASP A 1 108 ? 3.512 -3.342 24.691 1.00 86.56 108 ASP A CA 1
ATOM 862 C C . ASP A 1 108 ? 3.778 -4.799 24.314 1.00 86.56 108 ASP A C 1
ATOM 864 O O . ASP A 1 108 ? 2.967 -5.458 23.655 1.00 86.56 108 ASP A O 1
ATOM 868 N N . LYS A 1 109 ? 4.940 -5.310 24.728 1.00 83.69 109 LYS A N 1
ATOM 869 C CA . LYS A 1 109 ? 5.424 -6.658 24.398 1.00 83.69 109 LYS A CA 1
ATOM 870 C C . LYS A 1 109 ? 5.420 -6.896 22.883 1.00 83.69 109 LYS A C 1
ATOM 872 O O . LYS A 1 109 ? 6.303 -6.411 22.183 1.00 83.69 109 LYS A O 1
ATOM 877 N N . THR A 1 110 ? 4.457 -7.669 22.387 1.00 84.88 110 THR A N 1
ATOM 878 C CA . THR A 1 110 ? 4.306 -8.026 20.973 1.00 84.88 110 THR A CA 1
ATOM 879 C C . THR A 1 110 ? 3.267 -7.173 20.250 1.00 84.88 110 THR A C 1
ATOM 881 O O . THR A 1 110 ? 3.175 -7.272 19.031 1.00 84.88 110 THR A O 1
ATOM 884 N N . ILE A 1 111 ? 2.493 -6.353 20.969 1.00 90.88 111 ILE A N 1
ATOM 885 C CA . ILE A 1 111 ? 1.432 -5.510 20.413 1.00 90.88 111 ILE A CA 1
ATOM 886 C C . ILE A 1 111 ? 1.983 -4.121 20.143 1.00 90.88 111 ILE A C 1
ATOM 888 O O . ILE A 1 111 ? 2.583 -3.493 21.017 1.00 90.88 111 ILE A O 1
ATOM 892 N N . ARG A 1 112 ? 1.723 -3.618 18.940 1.00 94.00 112 ARG A N 1
ATOM 893 C CA . ARG A 1 112 ? 1.938 -2.217 18.604 1.00 94.00 112 ARG A CA 1
ATOM 894 C C . ARG A 1 112 ? 0.584 -1.528 18.520 1.00 94.00 112 ARG A C 1
ATOM 896 O O . ARG A 1 112 ? -0.242 -1.866 17.679 1.00 94.00 112 ARG A O 1
ATOM 903 N N . TYR A 1 113 ? 0.366 -0.548 19.380 1.00 96.56 113 TYR A N 1
ATOM 904 C CA . TYR A 1 113 ? -0.826 0.282 19.351 1.00 96.56 113 TYR A CA 1
ATOM 905 C C . TYR A 1 113 ? -0.580 1.535 18.520 1.00 96.56 113 TYR A C 1
ATOM 907 O O . TYR A 1 113 ? 0.418 2.228 18.726 1.00 96.56 113 TYR A O 1
ATOM 915 N N . GLU A 1 114 ? -1.507 1.840 17.619 1.00 97.31 114 GLU A N 1
ATOM 916 C CA . GLU A 1 114 ? -1.562 3.096 16.878 1.00 97.31 114 GLU A CA 1
ATOM 917 C C . GLU A 1 114 ? -2.678 3.964 17.469 1.00 97.31 114 GLU A C 1
ATOM 919 O O . GLU A 1 114 ? -3.862 3.689 17.286 1.00 97.31 114 GLU A O 1
ATOM 924 N N . ILE A 1 115 ? -2.307 4.990 18.237 1.00 98.06 115 ILE A N 1
ATOM 925 C CA . ILE A 1 115 ? -3.251 5.882 18.913 1.00 98.06 115 ILE A CA 1
ATOM 926 C C . ILE A 1 115 ? -3.431 7.141 18.077 1.00 98.06 115 ILE A C 1
ATOM 928 O O . ILE A 1 115 ? -2.532 7.984 17.996 1.00 98.06 115 ILE A O 1
ATOM 932 N N . VAL A 1 116 ? -4.602 7.275 17.466 1.00 98.19 116 VAL A N 1
ATOM 933 C CA . VAL A 1 116 ? -4.904 8.349 16.521 1.00 98.19 116 VAL A CA 1
ATOM 934 C C . VAL A 1 116 ? -5.914 9.313 17.150 1.00 98.19 116 VAL A C 1
ATOM 936 O O . VAL A 1 116 ? -7.044 8.907 17.446 1.00 98.19 116 VAL A O 1
ATOM 939 N N . PRO A 1 117 ? -5.553 10.592 17.354 1.00 98.25 117 PRO A N 1
ATOM 940 C CA . PRO A 1 117 ? -6.502 11.597 17.809 1.00 98.25 117 PRO A CA 1
ATOM 941 C C . PRO A 1 117 ? -7.481 11.918 16.680 1.00 98.25 117 PRO A C 1
ATOM 943 O O . PRO A 1 117 ? -7.066 12.137 15.538 1.00 98.25 117 PRO A O 1
ATOM 946 N N . VAL A 1 118 ? -8.775 11.965 16.986 1.00 97.62 118 VAL A N 1
ATOM 947 C CA . VAL A 1 118 ? -9.831 12.336 16.035 1.00 97.62 118 VAL A CA 1
ATOM 948 C C . VAL A 1 118 ? -10.859 13.254 16.667 1.00 97.62 118 VAL A C 1
ATOM 950 O O . VAL A 1 118 ? -11.120 13.169 17.864 1.00 97.62 118 VAL A O 1
ATOM 953 N N . THR A 1 119 ? -11.460 14.123 15.862 1.00 97.38 119 THR A N 1
ATOM 954 C CA . THR A 1 119 ? -12.653 14.853 16.290 1.00 97.38 119 THR A CA 1
ATOM 955 C C . THR A 1 119 ? -13.828 13.880 16.337 1.00 97.38 119 THR A C 1
ATOM 957 O O . THR A 1 119 ? -14.057 13.122 15.394 1.00 97.38 119 THR A O 1
ATOM 960 N N . ALA A 1 120 ? -14.573 13.884 17.440 1.00 96.25 120 ALA A N 1
ATOM 961 C CA . ALA A 1 120 ? -15.817 13.146 17.563 1.00 96.25 120 ALA A CA 1
ATOM 962 C C . ALA A 1 120 ? -16.849 13.753 16.605 1.00 96.25 120 ALA A C 1
ATOM 964 O O . ALA A 1 120 ? -17.276 14.897 16.777 1.00 96.25 120 ALA A O 1
ATOM 965 N N . ILE A 1 121 ? -17.215 12.984 15.583 1.00 94.88 121 ILE A N 1
ATOM 966 C CA . ILE A 1 121 ? -18.193 13.371 14.570 1.00 94.88 121 ILE A CA 1
ATOM 967 C C . ILE A 1 121 ? -19.299 12.323 14.481 1.00 94.88 121 ILE A C 1
ATOM 969 O O . ILE A 1 121 ? -19.040 11.121 14.543 1.00 94.88 121 ILE A O 1
ATOM 973 N N . ASP A 1 122 ? -20.524 12.793 14.276 1.00 90.69 122 ASP A N 1
ATOM 974 C CA . ASP A 1 122 ? -21.688 11.957 13.974 1.00 90.69 122 ASP A CA 1
ATOM 975 C C . ASP A 1 122 ? -21.937 11.886 12.467 1.00 90.69 122 ASP A C 1
ATOM 977 O O . ASP A 1 122 ? -22.523 10.927 11.960 1.00 90.69 122 ASP A O 1
ATOM 981 N N . LYS A 1 123 ? -21.514 12.930 11.742 1.00 89.50 123 LYS A N 1
ATOM 982 C CA . LYS A 1 123 ? -21.739 13.077 10.308 1.00 89.50 123 LYS A CA 1
ATOM 983 C C . LYS A 1 123 ? -20.445 13.407 9.560 1.00 89.50 123 LYS A C 1
ATOM 985 O O . LYS A 1 123 ? -19.645 14.199 10.061 1.00 89.50 123 LYS A O 1
ATOM 990 N N . PRO A 1 124 ? -20.261 12.875 8.339 1.00 88.31 124 PRO A N 1
ATOM 991 C CA . PRO A 1 124 ? -19.091 13.140 7.501 1.00 88.31 124 PRO A CA 1
ATOM 992 C C . PRO A 1 124 ? -18.789 14.633 7.297 1.00 88.31 124 PRO A C 1
ATOM 994 O O . PRO A 1 124 ? -17.627 15.022 7.263 1.00 88.31 124 PRO A O 1
ATOM 997 N N . GLU A 1 125 ? -19.811 15.489 7.212 1.00 90.12 125 GLU A N 1
ATOM 998 C CA . GLU A 1 125 ? -19.650 16.932 6.983 1.00 90.12 125 GLU A CA 1
ATOM 999 C C . GLU A 1 125 ? -18.984 17.674 8.154 1.00 90.12 125 GLU A C 1
ATOM 1001 O O . GLU A 1 125 ? -18.548 18.811 7.989 1.00 90.12 125 GLU A O 1
ATOM 1006 N N . GLN A 1 126 ? -18.910 17.053 9.333 1.00 92.44 126 GLN A N 1
ATOM 1007 C CA . GLN A 1 126 ? -18.266 17.623 10.518 1.00 92.44 126 GLN A CA 1
ATOM 1008 C C . GLN A 1 126 ? -16.752 17.358 10.553 1.00 92.44 126 GLN A C 1
ATOM 1010 O O . GLN A 1 126 ? -16.059 17.934 11.391 1.00 92.44 126 GLN A O 1
ATOM 1015 N N . ALA A 1 127 ? -16.240 16.480 9.683 1.00 93.00 127 ALA A N 1
ATOM 1016 C CA . ALA A 1 127 ? -14.832 16.105 9.661 1.00 93.00 127 ALA A CA 1
ATOM 1017 C C . ALA A 1 127 ? -13.936 17.317 9.369 1.00 93.00 127 ALA A C 1
ATOM 1019 O O . ALA A 1 127 ? -14.160 18.059 8.410 1.00 93.00 127 ALA A O 1
ATOM 1020 N N . ARG A 1 128 ? -12.881 17.484 10.171 1.00 93.38 128 ARG A N 1
ATOM 1021 C CA . ARG A 1 128 ? -11.855 18.523 9.977 1.00 93.38 128 ARG A CA 1
ATOM 1022 C C . ARG A 1 128 ? -10.576 17.938 9.378 1.00 93.38 128 ARG A C 1
ATOM 1024 O O . ARG A 1 128 ? -9.816 18.642 8.720 1.00 93.38 128 ARG A O 1
ATOM 1031 N N . ASN A 1 129 ? -10.377 16.631 9.536 1.00 93.81 129 ASN A N 1
ATOM 1032 C CA . ASN A 1 129 ? -9.280 15.863 8.967 1.00 93.81 129 ASN A CA 1
ATOM 1033 C C . ASN A 1 129 ? -9.785 14.548 8.357 1.00 93.81 129 ASN A C 1
ATOM 1035 O O . ASN A 1 129 ? -10.814 14.002 8.750 1.00 93.81 129 ASN A O 1
ATOM 1039 N N . VAL A 1 130 ? -9.013 13.978 7.428 1.00 90.25 130 VAL A N 1
ATOM 1040 C CA . VAL A 1 130 ? -9.348 12.694 6.788 1.00 90.25 130 VAL A CA 1
ATOM 1041 C C . VAL A 1 130 ? -9.385 11.521 7.777 1.00 90.25 130 VAL A C 1
ATOM 1043 O O . VAL A 1 130 ? -10.039 10.515 7.513 1.00 90.25 130 VAL A O 1
ATOM 1046 N N . THR A 1 131 ? -8.701 11.625 8.916 1.00 93.06 131 THR A N 1
ATOM 1047 C CA . THR A 1 131 ? -8.729 10.591 9.957 1.00 93.06 131 THR A CA 1
ATOM 1048 C C . THR A 1 131 ? -10.040 10.575 10.742 1.00 93.06 131 THR A C 1
ATOM 1050 O O . THR A 1 131 ? -10.388 9.517 11.264 1.00 93.06 131 THR A O 1
ATOM 1053 N N . ASP A 1 132 ? -10.812 11.669 10.762 1.00 95.44 132 ASP A N 1
ATOM 1054 C CA . ASP A 1 132 ? -12.072 11.760 11.520 1.00 95.44 132 ASP A CA 1
ATOM 1055 C C . ASP A 1 132 ? -13.164 10.837 10.960 1.00 95.44 132 ASP A C 1
ATOM 1057 O O . ASP A 1 132 ? -14.049 10.401 11.689 1.00 95.44 132 ASP A O 1
ATOM 1061 N N . PHE A 1 133 ? -13.069 10.450 9.683 1.00 94.25 133 PHE A N 1
ATOM 1062 C CA . PHE A 1 133 ? -13.963 9.453 9.087 1.00 94.25 133 PHE A CA 1
ATOM 1063 C C . PHE A 1 133 ? -13.715 8.030 9.609 1.00 94.25 133 PHE A C 1
ATOM 1065 O O . PHE A 1 133 ? -14.591 7.172 9.497 1.00 94.25 133 PHE A O 1
ATOM 1072 N N . SER A 1 134 ? -12.534 7.748 10.172 1.00 94.19 134 SER A N 1
ATOM 1073 C CA . SER A 1 134 ? -12.099 6.377 10.473 1.00 94.19 134 SER A CA 1
ATOM 1074 C C . SER A 1 134 ? -13.017 5.636 11.459 1.00 94.19 134 SER A C 1
ATOM 1076 O O . SER A 1 134 ? -13.354 4.481 11.174 1.00 94.19 134 SER A O 1
ATOM 1078 N N . PRO A 1 135 ? -13.492 6.250 12.567 1.00 95.81 135 PRO A N 1
ATOM 1079 C CA . PRO A 1 135 ? -14.484 5.622 13.441 1.00 95.81 135 PRO A CA 1
ATOM 1080 C C . PRO A 1 135 ? -15.795 5.294 12.715 1.00 95.81 135 PRO A C 1
ATOM 1082 O O . PRO A 1 135 ? -16.326 4.193 12.864 1.00 95.81 135 PRO A O 1
ATOM 1085 N N . LEU A 1 136 ? -16.292 6.202 11.871 1.00 95.88 136 LEU A N 1
ATOM 1086 C CA . LEU A 1 136 ? -17.505 5.967 11.088 1.00 95.88 136 LEU A CA 1
ATOM 1087 C C . LEU A 1 136 ? -17.295 4.854 10.043 1.00 95.88 136 LEU A C 1
ATOM 1089 O O . LEU A 1 136 ? -18.196 4.050 9.805 1.00 95.88 136 LEU A O 1
ATOM 1093 N N . HIS A 1 137 ? -16.102 4.731 9.444 1.00 95.94 137 HIS A N 1
ATOM 1094 C CA . HIS A 1 137 ? -15.786 3.623 8.528 1.00 95.94 137 HIS A CA 1
ATOM 1095 C C . HIS A 1 137 ? -15.771 2.275 9.245 1.00 95.94 137 HIS A C 1
ATOM 1097 O O . HIS A 1 137 ? -16.191 1.272 8.665 1.00 95.94 137 HIS A O 1
ATOM 1103 N N . VAL A 1 138 ? -15.310 2.226 10.499 1.00 96.50 138 VAL A N 1
ATOM 1104 C CA . VAL A 1 138 ? -15.419 1.020 11.336 1.00 96.50 138 VAL A CA 1
ATOM 1105 C C . VAL A 1 138 ? -16.888 0.647 11.529 1.00 96.50 138 VAL A C 1
ATOM 1107 O O . VAL A 1 138 ? -17.251 -0.497 11.252 1.00 96.50 138 VAL A O 1
ATOM 1110 N N . GLN A 1 139 ? -17.738 1.604 11.915 1.00 96.00 139 GLN A N 1
ATOM 1111 C CA . GLN A 1 139 ? -19.178 1.374 12.094 1.00 96.00 139 GLN A CA 1
ATOM 1112 C C . GLN A 1 139 ? -19.849 0.893 10.801 1.00 96.00 139 GLN A C 1
ATOM 1114 O O . GLN A 1 139 ? -20.629 -0.062 10.818 1.00 96.00 139 GLN A O 1
ATOM 1119 N N . TRP A 1 140 ? -19.509 1.502 9.660 1.00 96.75 140 TRP A N 1
ATOM 1120 C CA . TRP A 1 140 ? -20.034 1.095 8.359 1.00 96.75 140 TRP A CA 1
ATOM 1121 C C . TRP A 1 140 ? -19.688 -0.364 8.038 1.00 96.75 140 TRP A C 1
ATOM 1123 O O . TRP A 1 140 ? -20.563 -1.132 7.635 1.00 96.75 140 TRP A O 1
ATOM 1133 N N . VAL A 1 141 ? -18.444 -0.793 8.272 1.00 97.62 141 VAL A N 1
ATOM 1134 C CA . VAL A 1 141 ? -18.054 -2.197 8.067 1.00 97.62 141 VAL A CA 1
ATOM 1135 C C . VAL A 1 141 ? -18.756 -3.115 9.068 1.00 97.62 141 VAL A C 1
ATOM 1137 O O . VAL A 1 141 ? -19.250 -4.166 8.673 1.00 97.62 141 VAL A O 1
ATOM 1140 N N . GLN A 1 142 ? -18.860 -2.740 10.346 1.00 96.69 142 GLN A N 1
ATOM 1141 C CA . GLN A 1 142 ? -19.556 -3.551 11.355 1.00 96.69 142 GLN A CA 1
ATOM 1142 C C . GLN A 1 142 ? -21.025 -3.802 10.988 1.00 96.69 142 GLN A C 1
ATOM 1144 O O . GLN A 1 142 ? -21.502 -4.928 11.146 1.00 96.69 142 GLN A O 1
ATOM 1149 N N . LYS A 1 143 ? -21.706 -2.778 10.457 1.00 96.56 143 LYS A N 1
ATOM 1150 C CA . LYS A 1 143 ? -23.099 -2.844 10.000 1.00 96.56 143 LYS A CA 1
ATOM 1151 C C . LYS A 1 143 ? -23.272 -3.719 8.756 1.00 96.56 143 LYS A C 1
ATOM 1153 O O . LYS A 1 143 ? -24.250 -4.453 8.667 1.00 96.56 143 LYS A O 1
ATOM 1158 N N . ASN A 1 144 ? -22.345 -3.635 7.801 1.00 97.56 144 ASN A N 1
ATOM 1159 C CA . ASN A 1 144 ? -22.539 -4.204 6.463 1.00 97.56 144 ASN A CA 1
ATOM 1160 C C . ASN A 1 144 ? -21.783 -5.516 6.202 1.00 97.56 144 ASN A C 1
ATOM 1162 O O . ASN A 1 144 ? -22.168 -6.265 5.308 1.00 97.56 144 ASN A O 1
ATOM 1166 N N . ALA A 1 145 ? -20.719 -5.822 6.951 1.00 96.25 145 ALA A N 1
ATOM 1167 C CA . ALA A 1 145 ? -19.907 -7.012 6.697 1.00 96.25 145 ALA A CA 1
ATOM 1168 C C . ALA A 1 145 ? -20.650 -8.312 7.023 1.00 96.25 145 ALA A C 1
ATOM 1170 O O . ALA A 1 145 ? -20.524 -9.275 6.278 1.00 96.25 145 ALA A O 1
ATOM 1171 N N . GLY A 1 146 ? -21.417 -8.367 8.120 1.00 95.25 146 GLY A N 1
ATOM 1172 C CA . GLY A 1 146 ? -22.152 -9.575 8.512 1.00 95.25 146 GLY A CA 1
ATOM 1173 C C . GLY A 1 146 ? -21.268 -10.832 8.512 1.00 95.25 146 GLY A C 1
ATOM 1174 O O . GLY A 1 146 ? -20.264 -10.899 9.228 1.00 95.25 146 GLY A O 1
ATOM 1175 N N . THR A 1 147 ? -21.627 -11.814 7.683 1.00 95.25 147 THR A N 1
ATOM 1176 C CA . THR A 1 147 ? -20.896 -13.080 7.496 1.00 95.25 147 THR A CA 1
ATOM 1177 C C . THR A 1 147 ? -19.660 -12.966 6.593 1.00 95.25 147 THR A C 1
ATOM 1179 O O . THR A 1 147 ? -18.868 -13.898 6.534 1.00 95.25 147 THR A O 1
ATOM 1182 N N . LEU A 1 148 ? -19.443 -11.827 5.926 1.00 97.81 148 LEU A N 1
ATOM 1183 C CA . LEU A 1 148 ? -18.350 -11.595 4.968 1.00 97.81 148 LEU A CA 1
ATOM 1184 C C . LEU A 1 148 ? -17.012 -11.236 5.632 1.00 97.81 148 LEU A C 1
ATOM 1186 O O . LEU A 1 148 ? -16.040 -10.924 4.946 1.00 97.81 148 LEU A O 1
ATOM 1190 N N . ARG A 1 149 ? -16.928 -11.239 6.966 1.00 96.06 149 ARG A N 1
ATOM 1191 C CA . ARG A 1 149 ? -15.695 -10.875 7.685 1.00 96.06 149 ARG A CA 1
ATOM 1192 C C . ARG A 1 149 ? -14.514 -11.768 7.311 1.00 96.06 149 ARG A C 1
ATOM 1194 O O . ARG A 1 149 ? -13.393 -11.278 7.193 1.00 96.06 149 ARG A O 1
ATOM 1201 N N . ASP A 1 150 ? -14.761 -13.051 7.073 1.00 96.62 150 ASP A N 1
ATOM 1202 C CA . ASP A 1 150 ? -13.709 -13.966 6.631 1.00 96.62 150 ASP A CA 1
ATOM 1203 C C . ASP A 1 150 ? -13.347 -13.782 5.166 1.00 96.62 150 ASP A C 1
ATOM 1205 O O . ASP A 1 150 ? -12.165 -13.806 4.839 1.00 96.62 150 ASP A O 1
ATOM 1209 N N . ASP A 1 151 ? -14.313 -13.488 4.295 1.00 98.19 151 ASP A N 1
ATOM 1210 C CA . ASP A 1 151 ? -14.013 -13.082 2.922 1.00 98.19 151 ASP A CA 1
ATOM 1211 C C . ASP A 1 151 ? -13.112 -11.840 2.888 1.00 98.19 151 ASP A C 1
ATOM 1213 O O . ASP A 1 151 ? -12.204 -11.760 2.061 1.00 98.19 151 ASP A O 1
ATOM 1217 N N . ILE A 1 152 ? -13.309 -10.888 3.809 1.00 98.00 152 ILE A N 1
ATOM 1218 C CA . ILE A 1 152 ? -12.433 -9.718 3.948 1.00 98.00 152 ILE A CA 1
ATOM 1219 C C . ILE A 1 152 ? -11.018 -10.146 4.369 1.00 98.00 152 ILE A C 1
ATOM 1221 O O . ILE A 1 152 ? -10.045 -9.661 3.789 1.00 98.00 152 ILE A O 1
ATOM 1225 N N . ARG A 1 153 ? -10.872 -11.063 5.338 1.00 96.69 153 ARG A N 1
ATOM 1226 C CA . ARG A 1 153 ? -9.555 -11.599 5.745 1.00 96.69 153 ARG A CA 1
ATOM 1227 C C . ARG A 1 153 ? -8.846 -12.290 4.583 1.00 96.69 153 ARG A C 1
ATOM 1229 O O . ARG A 1 153 ? -7.698 -11.967 4.283 1.00 96.69 153 ARG A O 1
ATOM 1236 N N . VAL A 1 154 ? -9.554 -13.181 3.893 1.00 97.94 154 VAL A N 1
ATOM 1237 C CA . VAL A 1 154 ? -9.061 -13.893 2.709 1.00 97.94 154 VAL A CA 1
ATOM 1238 C C . VAL A 1 154 ? -8.637 -12.900 1.629 1.00 97.94 154 VAL A C 1
ATOM 1240 O O . VAL A 1 154 ? -7.542 -13.026 1.082 1.00 97.94 154 VAL A O 1
ATOM 1243 N N . ALA A 1 155 ? -9.450 -11.875 1.356 1.00 98.31 155 ALA A N 1
ATOM 1244 C CA . ALA A 1 155 ? -9.113 -10.835 0.392 1.00 98.31 155 ALA A CA 1
ATOM 1245 C C . ALA A 1 155 ? -7.843 -10.079 0.799 1.00 98.31 155 ALA A C 1
ATOM 1247 O O . ALA A 1 155 ? -6.936 -9.942 -0.017 1.00 98.31 155 ALA A O 1
ATOM 1248 N N . LYS A 1 156 ? -7.720 -9.635 2.055 1.00 96.88 156 LYS A N 1
ATOM 1249 C CA . LYS A 1 156 ? -6.502 -8.966 2.543 1.00 96.88 156 LYS A CA 1
ATOM 1250 C C . LYS A 1 156 ? -5.270 -9.847 2.352 1.00 96.88 156 LYS A C 1
ATOM 1252 O O . LYS A 1 156 ? -4.286 -9.383 1.775 1.00 96.88 156 LYS A O 1
ATOM 1257 N N . GLN A 1 157 ? -5.334 -11.110 2.774 1.00 97.12 157 GLN A N 1
ATOM 1258 C CA . GLN A 1 157 ? -4.222 -12.047 2.629 1.00 97.12 157 GLN A CA 1
ATOM 1259 C C . GLN A 1 157 ? -3.845 -12.258 1.161 1.00 97.12 157 GLN A C 1
ATOM 1261 O O . GLN A 1 157 ? -2.678 -12.125 0.793 1.00 97.12 157 GLN A O 1
ATOM 1266 N N . TRP A 1 158 ? -4.828 -12.536 0.304 1.00 98.06 158 TRP A N 1
ATOM 1267 C CA . TRP A 1 158 ? -4.587 -12.765 -1.116 1.00 98.06 158 TRP A CA 1
ATOM 1268 C C . TRP A 1 158 ? -3.991 -11.527 -1.786 1.00 98.06 158 TRP A C 1
ATOM 1270 O O . TRP A 1 158 ? -2.980 -11.623 -2.472 1.00 98.06 158 TRP A O 1
ATOM 1280 N N . PHE A 1 159 ? -4.536 -10.332 -1.542 1.00 97.75 159 PHE A N 1
ATOM 1281 C CA . PHE A 1 159 ? -3.998 -9.096 -2.119 1.00 97.75 159 PHE A CA 1
ATOM 1282 C C . PHE A 1 159 ? -2.573 -8.798 -1.628 1.00 97.75 159 PHE A C 1
ATOM 1284 O O . PHE A 1 159 ? -1.762 -8.280 -2.403 1.00 97.75 159 PHE A O 1
ATOM 1291 N N . LYS A 1 160 ? -2.229 -9.142 -0.379 1.00 95.25 160 LYS A N 1
ATOM 1292 C CA . LYS A 1 160 ? -0.846 -9.066 0.120 1.00 95.25 160 LYS A CA 1
ATOM 1293 C C . LYS A 1 160 ? 0.068 -10.044 -0.618 1.00 95.25 160 LYS A C 1
ATOM 1295 O O . LYS A 1 160 ? 1.092 -9.618 -1.154 1.00 95.25 160 LYS A O 1
ATOM 1300 N N . ALA A 1 161 ? -0.324 -11.314 -0.712 1.00 96.06 161 ALA A N 1
ATOM 1301 C CA . ALA A 1 161 ? 0.423 -12.355 -1.420 1.00 96.06 161 ALA A CA 1
ATOM 1302 C C . ALA A 1 161 ? 0.629 -12.017 -2.907 1.00 96.06 161 ALA A C 1
ATOM 1304 O O . ALA A 1 161 ? 1.725 -12.151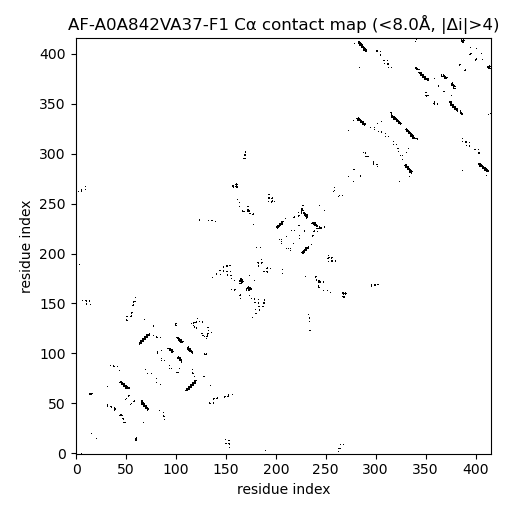 -3.450 1.00 96.06 161 ALA A O 1
ATOM 1305 N N . GLN A 1 162 ? -0.388 -11.446 -3.550 1.00 95.94 162 GLN A N 1
ATOM 1306 C CA . GLN A 1 162 ? -0.331 -10.999 -4.941 1.00 95.94 162 GLN A CA 1
ATOM 1307 C C . GLN A 1 162 ? 0.395 -9.656 -5.144 1.00 95.94 162 GLN A C 1
ATOM 1309 O O . GLN A 1 162 ? 0.584 -9.220 -6.288 1.00 95.94 162 GLN A O 1
ATOM 1314 N N . ARG A 1 163 ? 0.858 -9.012 -4.060 1.00 94.94 163 ARG A N 1
ATOM 1315 C CA . ARG A 1 163 ? 1.544 -7.706 -4.063 1.00 94.94 163 ARG A CA 1
ATOM 1316 C C . ARG A 1 163 ? 0.699 -6.616 -4.736 1.00 94.94 163 ARG A C 1
ATOM 1318 O O . ARG A 1 163 ? 1.164 -5.920 -5.645 1.00 94.94 163 ARG A O 1
ATOM 1325 N N . LEU A 1 164 ? -0.559 -6.541 -4.303 1.00 96.69 164 LEU A N 1
ATOM 1326 C CA . LEU A 1 164 ? -1.584 -5.567 -4.697 1.00 96.69 164 LEU A CA 1
ATOM 1327 C C . LEU A 1 164 ? -2.073 -4.713 -3.512 1.00 96.69 164 LEU A C 1
ATOM 1329 O O . LEU A 1 164 ? -2.752 -3.714 -3.731 1.00 96.69 164 LEU A O 1
ATOM 1333 N N . TYR A 1 165 ? -1.788 -5.126 -2.275 1.00 95.50 165 TYR A N 1
ATOM 1334 C CA . TYR A 1 165 ? -2.231 -4.456 -1.051 1.00 95.50 165 TYR A CA 1
ATOM 1335 C C . TYR A 1 165 ? -1.348 -3.252 -0.693 1.00 95.50 165 TYR A C 1
ATOM 1337 O O . TYR A 1 165 ? -0.124 -3.349 -0.785 1.00 95.50 165 TYR A O 1
ATOM 1345 N N . GLY A 1 166 ? -1.973 -2.169 -0.226 1.00 92.56 166 GLY A N 1
ATOM 1346 C CA . GLY A 1 166 ? -1.315 -0.954 0.268 1.00 92.56 166 GLY A CA 1
ATOM 1347 C C . GLY A 1 166 ? -1.637 0.282 -0.575 1.00 92.56 166 GLY A C 1
ATOM 1348 O O . GLY A 1 166 ? -1.602 0.231 -1.803 1.00 92.56 166 GLY A O 1
ATOM 1349 N N . ALA A 1 167 ? -1.975 1.393 0.082 1.00 91.62 167 ALA A N 1
ATOM 1350 C CA . ALA A 1 167 ? -2.314 2.670 -0.562 1.00 91.62 167 ALA A CA 1
ATOM 1351 C C . ALA A 1 167 ? -1.194 3.719 -0.467 1.00 91.62 167 ALA A C 1
ATOM 1353 O O . ALA A 1 167 ? -1.385 4.871 -0.854 1.00 91.62 167 ALA A O 1
ATOM 1354 N N . GLU A 1 168 ? -0.028 3.315 0.029 1.00 92.06 168 GLU A N 1
ATOM 1355 C CA . GLU A 1 168 ? 1.197 4.098 0.046 1.00 92.06 168 GLU A CA 1
ATOM 1356 C C . GLU A 1 168 ? 1.547 4.568 -1.369 1.00 92.06 168 GLU A C 1
ATOM 1358 O O . GLU A 1 168 ? 1.326 3.862 -2.365 1.00 92.06 168 GLU A O 1
ATOM 1363 N N . SER A 1 169 ? 2.132 5.763 -1.471 1.00 89.62 169 SER A N 1
ATOM 1364 C CA . SER A 1 169 ? 2.297 6.460 -2.750 1.00 89.62 169 SER A CA 1
ATOM 1365 C C . SER A 1 169 ? 3.273 5.770 -3.706 1.00 89.62 169 SER A C 1
ATOM 1367 O O . SER A 1 169 ? 3.301 6.097 -4.889 1.00 89.62 169 SER A O 1
ATOM 1369 N N . TYR A 1 170 ? 4.032 4.786 -3.218 1.00 91.88 170 TYR A N 1
ATOM 1370 C CA . TYR A 1 170 ? 4.909 3.937 -4.019 1.00 91.88 170 TYR A CA 1
ATOM 1371 C C . TYR A 1 170 ? 4.293 2.590 -4.414 1.00 91.88 170 TYR A C 1
ATOM 1373 O O . TYR A 1 170 ? 4.804 1.947 -5.327 1.00 91.88 170 TYR A O 1
ATOM 1381 N N . LEU A 1 171 ? 3.225 2.134 -3.750 1.00 93.06 171 LEU A N 1
ATOM 1382 C CA . LEU A 1 171 ? 2.581 0.850 -4.055 1.00 93.06 171 LEU A CA 1
ATOM 1383 C C . LEU A 1 171 ? 1.461 0.992 -5.082 1.00 93.06 171 LEU A C 1
ATOM 1385 O O . LEU A 1 171 ? 1.276 0.094 -5.905 1.00 93.06 171 LEU A O 1
ATOM 1389 N N . HIS A 1 172 ? 0.731 2.111 -5.047 1.00 94.00 172 HIS A N 1
ATOM 1390 C CA . HIS A 1 172 ? -0.429 2.354 -5.909 1.00 94.00 172 HIS A CA 1
ATOM 1391 C C . HIS A 1 172 ? -1.443 1.193 -5.899 1.00 94.00 172 HIS A C 1
ATOM 1393 O O . HIS A 1 172 ? -1.932 0.763 -6.954 1.00 94.00 172 HIS A O 1
ATOM 1399 N N . GLY A 1 173 ? -1.683 0.615 -4.721 1.00 96.56 173 GLY A N 1
ATOM 1400 C CA . GLY A 1 173 ? -2.492 -0.581 -4.527 1.00 96.56 173 GLY A CA 1
ATOM 1401 C C . GLY A 1 173 ? -3.824 -0.331 -3.830 1.00 96.56 173 GLY A C 1
ATOM 1402 O O . GLY A 1 173 ? -4.325 0.791 -3.748 1.00 96.56 173 GLY A O 1
ATOM 1403 N N . PHE A 1 174 ? -4.427 -1.425 -3.373 1.00 97.88 174 PHE A N 1
ATOM 1404 C CA . PHE A 1 174 ? -5.726 -1.449 -2.711 1.00 97.88 174 PHE A CA 1
ATOM 1405 C C . PHE A 1 174 ? -5.535 -1.302 -1.197 1.00 97.88 174 PHE A C 1
ATOM 1407 O O . PHE A 1 174 ? -4.832 -2.104 -0.578 1.00 97.88 174 PHE A O 1
ATOM 1414 N N . SER A 1 175 ? -6.164 -0.293 -0.587 1.00 95.94 175 SER A N 1
ATOM 1415 C CA . SER A 1 175 ? -6.183 -0.148 0.874 1.00 95.94 175 SER A CA 1
ATOM 1416 C C . SER A 1 175 ? -7.082 -1.199 1.528 1.00 95.94 175 SER A C 1
ATOM 1418 O O . SER A 1 175 ? -7.997 -1.728 0.894 1.00 95.94 175 SER A O 1
ATOM 1420 N N . GLY A 1 176 ? -6.892 -1.441 2.829 1.00 95.38 176 GLY A N 1
ATOM 1421 C CA . GLY A 1 176 ? -7.798 -2.291 3.605 1.00 95.38 176 GLY A CA 1
ATOM 1422 C C . GLY A 1 176 ? -9.257 -1.831 3.520 1.00 95.38 176 GLY A C 1
ATOM 1423 O O . GLY A 1 176 ? -10.136 -2.653 3.301 1.00 95.38 176 GLY A O 1
ATOM 1424 N N . HIS A 1 177 ? -9.510 -0.519 3.579 1.00 95.56 177 HIS A N 1
ATOM 1425 C CA . HIS A 1 177 ? -10.862 0.028 3.446 1.00 95.56 177 HIS A CA 1
ATOM 1426 C C . HIS A 1 177 ? -11.477 -0.212 2.056 1.00 95.56 177 HIS A C 1
ATOM 1428 O O . HIS A 1 177 ? -12.646 -0.573 1.954 1.00 95.56 177 HIS A O 1
ATOM 1434 N N . VAL A 1 178 ? -10.691 -0.079 0.982 1.00 97.69 178 VAL A N 1
ATOM 1435 C CA . VAL A 1 178 ? -11.150 -0.412 -0.376 1.00 97.69 178 VAL A CA 1
ATOM 1436 C C . VAL A 1 178 ? -11.507 -1.895 -0.482 1.00 97.69 178 VAL A C 1
ATOM 1438 O O . VAL A 1 178 ? -12.510 -2.230 -1.111 1.00 97.69 178 VAL A O 1
ATOM 1441 N N . LEU A 1 179 ? -10.727 -2.783 0.141 1.00 98.31 179 LEU A N 1
ATOM 1442 C CA . LEU A 1 179 ? -11.052 -4.210 0.178 1.00 98.31 179 LEU A CA 1
ATOM 1443 C C . LEU A 1 179 ? -12.318 -4.495 0.988 1.00 98.31 179 LEU A C 1
ATOM 1445 O O . LEU A 1 179 ? -13.141 -5.277 0.517 1.00 98.31 179 LEU A O 1
ATOM 1449 N N . ASP A 1 180 ? -12.508 -3.834 2.136 1.00 98.12 180 ASP A N 1
ATOM 1450 C CA . ASP A 1 180 ? -13.746 -3.933 2.916 1.00 98.12 180 ASP A CA 1
ATOM 1451 C C . ASP A 1 180 ? -14.957 -3.602 2.016 1.00 98.12 180 ASP A C 1
ATOM 1453 O O . ASP A 1 180 ? -15.883 -4.405 1.896 1.00 98.12 180 ASP A O 1
ATOM 1457 N N . ILE A 1 181 ? -14.914 -2.463 1.306 1.00 98.44 181 ILE A N 1
ATOM 1458 C CA . ILE A 1 181 ? -15.992 -2.031 0.403 1.00 98.44 181 ILE A CA 1
ATOM 1459 C C . ILE A 1 181 ? -16.218 -3.033 -0.730 1.00 98.44 181 ILE A C 1
ATOM 1461 O O . ILE A 1 181 ? -17.356 -3.417 -0.991 1.00 98.44 181 ILE A O 1
ATOM 1465 N N . LEU A 1 182 ? -15.154 -3.444 -1.426 1.00 98.56 182 LEU A N 1
ATOM 1466 C CA . LEU A 1 182 ? -15.257 -4.335 -2.582 1.00 98.56 182 LEU A CA 1
ATOM 1467 C C . LEU A 1 182 ? -15.851 -5.692 -2.194 1.00 98.56 182 LEU A C 1
ATOM 1469 O O . LEU A 1 182 ? -16.755 -6.178 -2.871 1.00 98.56 182 LEU A O 1
ATOM 1473 N N . VAL A 1 183 ? -15.378 -6.295 -1.103 1.00 98.62 183 VAL A N 1
ATOM 1474 C CA . VAL A 1 183 ? -15.885 -7.594 -0.647 1.00 98.62 183 VAL A CA 1
ATOM 1475 C C . VAL A 1 183 ? -17.350 -7.493 -0.228 1.00 98.62 183 VAL A C 1
ATOM 1477 O O . VAL A 1 183 ? -18.140 -8.354 -0.616 1.00 98.62 183 VAL A O 1
ATOM 1480 N N . ILE A 1 184 ? -17.732 -6.434 0.491 1.00 98.50 184 ILE A N 1
ATOM 1481 C CA . ILE A 1 184 ? -19.128 -6.187 0.881 1.00 98.50 184 ILE A CA 1
ATOM 1482 C C . ILE A 1 184 ? -20.009 -5.989 -0.358 1.00 98.50 184 ILE A C 1
ATOM 1484 O O . ILE A 1 184 ? -21.031 -6.658 -0.505 1.00 98.50 184 ILE A O 1
ATOM 1488 N N . HIS A 1 185 ? -19.590 -5.129 -1.289 1.00 97.94 185 HIS A N 1
ATOM 1489 C CA . HIS A 1 185 ? -20.344 -4.806 -2.501 1.00 97.94 185 HIS A CA 1
ATOM 1490 C C . HIS A 1 185 ? -20.591 -6.036 -3.385 1.00 97.94 185 HIS A C 1
ATOM 1492 O O . HIS A 1 185 ? -21.710 -6.256 -3.851 1.00 97.94 185 HIS A O 1
ATOM 1498 N N . TYR A 1 186 ? -19.560 -6.860 -3.597 1.00 98.12 186 TYR A N 1
ATOM 1499 C CA . TYR A 1 186 ? -19.662 -8.069 -4.416 1.00 98.12 186 TYR A CA 1
ATOM 1500 C C . TYR A 1 186 ? -20.143 -9.303 -3.646 1.00 98.12 186 TYR A C 1
ATOM 1502 O O . TYR A 1 186 ? -20.369 -10.338 -4.270 1.00 98.12 186 TYR A O 1
ATOM 1510 N N .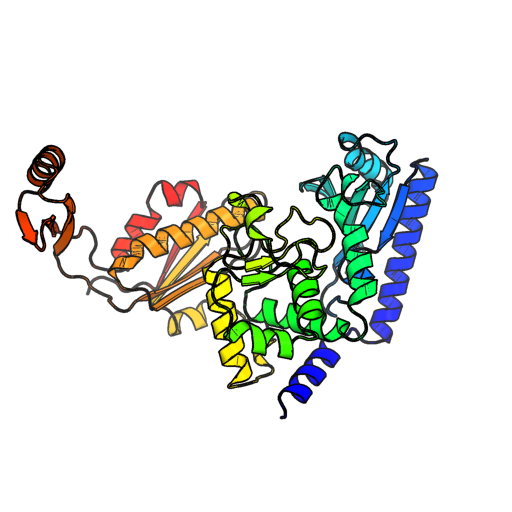 LYS A 1 187 ? -20.366 -9.191 -2.329 1.00 97.94 187 LYS A N 1
ATOM 1511 C CA . LYS A 1 187 ? -20.855 -10.263 -1.448 1.00 97.94 187 LYS A CA 1
ATOM 1512 C C . LYS A 1 187 ? -19.905 -11.466 -1.359 1.00 97.94 187 LYS A C 1
ATOM 1514 O O . LYS A 1 187 ? -20.339 -12.612 -1.438 1.00 97.94 187 LYS A O 1
ATOM 1519 N N . GLY A 1 188 ? -18.608 -11.197 -1.212 1.00 98.19 188 GLY A N 1
ATOM 1520 C CA . GLY A 1 188 ? -17.587 -12.216 -0.942 1.00 98.19 188 GLY A CA 1
ATOM 1521 C C . GLY A 1 188 ? -16.358 -12.147 -1.850 1.00 98.19 188 GLY A C 1
ATOM 1522 O O . GLY A 1 188 ? -16.365 -11.527 -2.917 1.00 98.19 188 GLY A O 1
ATOM 1523 N N . PHE A 1 189 ? -15.285 -12.822 -1.437 1.00 98.50 189 PHE A N 1
ATOM 1524 C CA . PHE A 1 189 ? -13.981 -12.797 -2.103 1.00 98.50 189 PHE A CA 1
ATOM 1525 C C . PHE A 1 189 ? -14.033 -13.439 -3.494 1.00 98.50 189 PHE A C 1
ATOM 1527 O O . PHE A 1 189 ? -13.609 -12.841 -4.484 1.00 98.50 189 PHE A O 1
ATOM 1534 N N . LEU A 1 190 ? -14.616 -14.637 -3.605 1.00 98.31 190 LEU A N 1
ATOM 1535 C CA . LEU A 1 190 ? -14.734 -15.320 -4.898 1.00 98.31 190 LEU A CA 1
ATOM 1536 C C . LEU A 1 190 ? -15.640 -14.561 -5.873 1.00 98.31 190 LEU A C 1
ATOM 1538 O O . LEU A 1 190 ? -15.383 -14.556 -7.076 1.00 98.31 190 LEU A O 1
ATOM 1542 N N . ALA A 1 191 ? -16.693 -13.916 -5.369 1.00 98.31 191 ALA A N 1
ATOM 1543 C CA . ALA A 1 191 ? -17.574 -13.092 -6.187 1.00 98.31 191 ALA A CA 1
ATOM 1544 C C . ALA A 1 191 ? -16.843 -11.847 -6.716 1.00 98.31 191 ALA A C 1
ATOM 1546 O O . ALA A 1 191 ? -16.935 -11.557 -7.911 1.00 98.31 191 ALA A O 1
ATOM 1547 N N . LEU A 1 192 ? -16.042 -11.186 -5.870 1.00 98.50 192 LEU A N 1
ATOM 1548 C CA . LEU A 1 192 ? -15.155 -10.095 -6.275 1.00 98.50 192 LEU A CA 1
ATOM 1549 C C . LEU A 1 192 ? -14.206 -10.528 -7.403 1.00 98.50 192 LEU A C 1
ATOM 1551 O O . LEU A 1 192 ? -14.152 -9.853 -8.429 1.00 98.50 192 LEU A O 1
ATOM 1555 N N . LEU A 1 193 ? -13.499 -11.657 -7.265 1.00 98.38 193 LEU A N 1
ATOM 1556 C CA . LEU A 1 193 ? -12.577 -12.126 -8.311 1.00 98.38 193 LEU A CA 1
ATOM 1557 C C . LEU A 1 193 ? -13.298 -12.458 -9.624 1.00 98.38 193 LEU A C 1
ATOM 1559 O O . LEU A 1 193 ? -12.831 -12.105 -10.707 1.00 98.38 193 LEU A O 1
ATOM 1563 N N . ARG A 1 194 ? -14.460 -13.119 -9.546 1.00 98.19 194 ARG A N 1
ATOM 1564 C CA . ARG A 1 194 ? -15.250 -13.460 -10.740 1.00 98.19 194 ARG A CA 1
ATOM 1565 C C . ARG A 1 194 ? -15.752 -12.225 -11.470 1.00 98.19 194 ARG A C 1
ATOM 1567 O O . ARG A 1 194 ? -15.839 -12.267 -12.689 1.00 98.19 194 ARG A O 1
ATOM 1574 N N . LYS A 1 195 ? -16.082 -11.152 -10.749 1.00 97.69 195 LYS A N 1
ATOM 1575 C CA . LYS A 1 195 ? -16.520 -9.893 -11.358 1.00 97.69 195 LYS A CA 1
ATOM 1576 C C . LYS A 1 195 ? -15.360 -9.043 -11.854 1.00 97.69 195 LYS A C 1
ATOM 1578 O O . LYS A 1 195 ? -15.490 -8.397 -12.890 1.00 97.69 195 LYS A O 1
ATOM 1583 N N . SER A 1 196 ? -14.208 -9.080 -11.190 1.00 96.25 196 SER A N 1
ATOM 1584 C CA . SER A 1 196 ? -13.078 -8.236 -11.572 1.00 96.25 196 SER A CA 1
ATOM 1585 C C . SER A 1 196 ? -12.445 -8.603 -12.913 1.00 96.25 196 SER A C 1
ATOM 1587 O O . SER A 1 196 ? -11.939 -7.720 -13.605 1.00 96.25 196 SER A O 1
ATOM 1589 N N . LYS A 1 197 ? -12.518 -9.867 -13.352 1.00 93.06 197 LYS A N 1
ATOM 1590 C CA . LYS A 1 197 ? -12.020 -10.265 -14.685 1.00 93.06 197 LYS A CA 1
ATOM 1591 C C . LYS A 1 197 ? -12.730 -9.519 -15.831 1.00 93.06 197 LYS A C 1
ATOM 1593 O O . LYS A 1 197 ? -12.099 -9.193 -16.837 1.00 93.06 197 LYS A O 1
ATOM 1598 N N . GLU A 1 198 ? -14.006 -9.180 -15.639 1.00 93.19 198 GLU A N 1
ATOM 1599 C CA . GLU A 1 198 ? -14.879 -8.506 -16.616 1.00 93.19 198 GLU A CA 1
ATOM 1600 C C . GLU A 1 198 ? -14.714 -6.976 -16.603 1.00 93.19 198 GLU A C 1
ATOM 1602 O O . GLU A 1 198 ? -15.217 -6.279 -17.482 1.00 93.19 198 GLU A O 1
ATOM 1607 N N . TRP A 1 199 ? -13.992 -6.423 -15.625 1.00 96.38 199 TRP A N 1
ATOM 1608 C CA . TRP A 1 199 ? -13.855 -4.979 -15.453 1.00 96.38 199 TRP A CA 1
ATOM 1609 C C . TRP A 1 199 ? -13.211 -4.279 -16.654 1.00 96.38 199 TRP A C 1
ATOM 1611 O O . TRP A 1 199 ? -12.092 -4.604 -17.053 1.00 96.38 199 TRP A O 1
ATOM 1621 N N . THR A 1 200 ? -13.860 -3.237 -17.167 1.00 93.44 200 THR A N 1
ATOM 1622 C CA . THR A 1 200 ? -13.289 -2.316 -18.161 1.00 93.44 200 THR A CA 1
ATOM 1623 C C . THR A 1 200 ? -13.102 -0.955 -17.506 1.00 93.44 200 THR A C 1
ATOM 1625 O O . THR A 1 200 ? -14.014 -0.461 -16.853 1.00 93.44 200 THR A O 1
ATOM 1628 N N . ALA A 1 201 ? -11.901 -0.384 -17.614 1.00 92.38 201 ALA A N 1
ATOM 1629 C CA . ALA A 1 201 ? -11.587 0.885 -16.966 1.00 92.38 201 ALA A CA 1
ATOM 1630 C C . ALA A 1 201 ? -12.240 2.075 -17.712 1.00 92.38 201 ALA A C 1
ATOM 1632 O O . ALA A 1 201 ? -12.196 2.091 -18.943 1.00 92.38 201 ALA A O 1
ATOM 1633 N N . PRO A 1 202 ? -12.770 3.087 -16.995 1.00 92.38 202 PRO A N 1
ATOM 1634 C CA . PRO A 1 202 ? -12.889 3.131 -15.540 1.00 92.38 202 PRO A CA 1
ATOM 1635 C C . PRO A 1 202 ? -14.055 2.268 -15.028 1.00 92.38 202 PRO A C 1
ATOM 1637 O O . PRO A 1 202 ? -15.163 2.319 -15.556 1.00 92.38 202 PRO A O 1
ATOM 1640 N N . VAL A 1 203 ? -13.821 1.524 -13.946 1.00 94.56 203 VAL A N 1
ATOM 1641 C CA . VAL A 1 203 ? -14.886 0.859 -13.179 1.00 94.56 203 VAL A CA 1
ATOM 1642 C C . VAL A 1 203 ? -15.405 1.837 -12.144 1.00 94.56 203 VAL A C 1
ATOM 1644 O O . VAL A 1 203 ? -14.610 2.401 -11.393 1.00 94.56 203 VAL A O 1
ATOM 1647 N N . ILE A 1 204 ? -16.721 2.016 -12.075 1.00 93.25 204 ILE A N 1
ATOM 1648 C CA . ILE A 1 204 ? -17.345 2.978 -11.167 1.00 93.25 204 ILE A CA 1
ATOM 1649 C C . ILE A 1 204 ? -18.324 2.251 -10.252 1.00 93.25 204 ILE A C 1
ATOM 1651 O O . ILE A 1 204 ? -19.265 1.623 -10.732 1.00 93.25 204 ILE A O 1
ATOM 1655 N N . LEU A 1 205 ? -18.101 2.348 -8.942 1.00 93.94 205 LEU A N 1
ATOM 1656 C CA . LEU A 1 205 ? -18.924 1.728 -7.908 1.00 93.94 205 LEU A CA 1
ATOM 1657 C C . LEU A 1 205 ? -19.456 2.796 -6.950 1.00 93.94 205 LEU A C 1
ATOM 1659 O O . LEU A 1 205 ? -18.712 3.665 -6.501 1.00 93.94 205 LEU A O 1
ATOM 1663 N N . ASP A 1 206 ? -20.738 2.687 -6.614 1.00 93.38 206 ASP A N 1
ATOM 1664 C CA . ASP A 1 206 ? -21.430 3.534 -5.639 1.00 93.38 206 ASP A CA 1
ATOM 1665 C C . ASP A 1 206 ? -22.214 2.631 -4.674 1.00 93.38 206 ASP A C 1
ATOM 1667 O O . ASP A 1 206 ? -23.391 2.346 -4.916 1.00 93.38 206 ASP A O 1
ATOM 1671 N N . PRO A 1 207 ? -21.542 2.080 -3.641 1.00 92.56 207 PRO A N 1
ATOM 1672 C CA . PRO A 1 207 ? -22.126 1.077 -2.748 1.00 92.56 207 PRO A CA 1
ATOM 1673 C C . PRO A 1 207 ? -23.412 1.545 -2.058 1.00 92.56 207 PRO A C 1
ATOM 1675 O O . PRO A 1 207 ? -24.345 0.758 -1.922 1.00 92.56 207 PRO A O 1
ATOM 1678 N N . GLU A 1 208 ? -23.480 2.829 -1.698 1.00 93.12 208 GLU A N 1
ATOM 1679 C CA . GLU A 1 208 ? -24.629 3.455 -1.026 1.00 93.12 208 GLU A CA 1
ATOM 1680 C C . GLU A 1 208 ? -25.617 4.112 -2.006 1.00 93.12 208 GLU A C 1
ATOM 1682 O O . GLU A 1 208 ? -26.632 4.671 -1.595 1.00 93.12 208 GLU A O 1
ATOM 1687 N N . LYS A 1 209 ? -25.362 4.022 -3.320 1.00 89.88 209 LYS A N 1
ATOM 1688 C CA . LYS A 1 209 ? -26.204 4.593 -4.388 1.00 89.88 209 LYS A CA 1
ATOM 1689 C C . LYS A 1 209 ? -26.441 6.106 -4.245 1.00 89.88 209 LYS A C 1
ATOM 1691 O O . LYS A 1 209 ? -27.489 6.604 -4.672 1.00 89.88 209 LYS A O 1
ATOM 1696 N N . HIS A 1 210 ? -25.464 6.841 -3.711 1.00 85.12 210 HIS A N 1
ATOM 1697 C CA . HIS A 1 210 ? -25.499 8.295 -3.504 1.00 85.12 210 HIS A CA 1
ATOM 1698 C C . HIS A 1 210 ? -25.918 9.084 -4.750 1.00 85.12 210 HIS A C 1
ATOM 1700 O O . HIS A 1 210 ? -26.613 10.095 -4.646 1.00 85.12 210 HIS A O 1
ATOM 1706 N N . TYR A 1 211 ? -25.516 8.628 -5.939 1.00 81.69 211 TYR A N 1
ATOM 1707 C CA . TYR A 1 211 ? -25.683 9.374 -7.189 1.00 81.69 211 TYR A CA 1
ATOM 1708 C C . TYR A 1 211 ? -26.682 8.769 -8.174 1.00 81.69 211 TYR A C 1
ATOM 1710 O O . TYR A 1 211 ? -26.832 9.302 -9.278 1.00 81.69 211 TYR A O 1
ATOM 1718 N N . LYS A 1 212 ? -27.356 7.664 -7.820 1.00 78.44 212 LYS A N 1
ATOM 1719 C CA . LYS A 1 212 ? -28.337 6.975 -8.688 1.00 78.44 212 LYS A CA 1
ATOM 1720 C C . LYS A 1 212 ? -27.839 6.785 -10.139 1.00 78.44 212 LYS A C 1
ATOM 1722 O O . LYS A 1 212 ? -28.599 6.949 -11.088 1.00 78.44 212 LYS A O 1
ATOM 1727 N N . GLY A 1 213 ? -26.544 6.502 -10.317 1.00 70.12 213 GLY A N 1
ATOM 1728 C CA . GLY A 1 213 ? -25.915 6.270 -11.626 1.00 70.12 213 GLY A CA 1
ATOM 1729 C C . GLY A 1 213 ? -25.272 7.486 -12.316 1.00 70.12 213 GLY A C 1
ATOM 1730 O O . GLY A 1 213 ? -24.633 7.306 -13.347 1.00 70.12 213 GLY A O 1
ATOM 1731 N N . ARG A 1 214 ? -25.351 8.709 -11.766 1.00 73.50 214 ARG A N 1
ATOM 1732 C CA . ARG A 1 214 ? -24.788 9.938 -12.386 1.00 73.50 214 ARG A CA 1
ATOM 1733 C C . ARG A 1 214 ? -23.442 10.391 -11.806 1.00 73.50 214 ARG A C 1
ATOM 1735 O O . ARG A 1 214 ? -23.158 11.578 -11.695 1.00 73.50 214 ARG A O 1
ATOM 1742 N N . ILE A 1 215 ? -22.588 9.444 -11.440 1.00 75.88 215 ILE A N 1
ATOM 1743 C CA . ILE A 1 215 ? -21.386 9.675 -10.618 1.00 75.88 215 ILE A CA 1
ATOM 1744 C C . ILE A 1 215 ? -20.372 10.620 -11.297 1.00 75.88 215 ILE A C 1
ATOM 1746 O O . ILE A 1 215 ? -19.850 11.537 -10.662 1.00 75.88 215 ILE A O 1
ATOM 1750 N N . LEU A 1 216 ? -20.130 10.452 -12.604 1.00 71.88 216 LEU A N 1
ATOM 1751 C CA . LEU A 1 216 ? -19.137 11.239 -13.356 1.00 71.88 216 LEU A CA 1
ATOM 1752 C C . LEU A 1 216 ? -19.496 12.725 -13.512 1.00 71.88 216 LEU A C 1
ATOM 1754 O O . LEU A 1 216 ? -18.607 13.531 -13.770 1.00 71.88 216 LEU A O 1
ATOM 1758 N N . HIS A 1 217 ? -20.767 13.096 -13.342 1.00 67.94 217 HIS A N 1
ATOM 1759 C CA . HIS A 1 217 ? -21.202 14.495 -13.386 1.00 67.94 217 HIS A CA 1
ATOM 1760 C C . HIS A 1 217 ? -20.969 15.229 -12.060 1.00 67.94 217 HIS A C 1
ATOM 1762 O O . HIS A 1 217 ? -20.957 16.456 -12.037 1.00 67.94 217 HIS A O 1
ATOM 1768 N N . HIS A 1 218 ? -20.792 14.488 -10.962 1.00 68.12 218 HIS A N 1
ATOM 1769 C CA . HIS A 1 218 ? -20.717 15.045 -9.612 1.00 68.12 218 HIS A CA 1
ATOM 1770 C C . HIS A 1 218 ? -19.323 14.952 -8.984 1.00 68.12 218 HIS A C 1
ATOM 1772 O O . HIS A 1 218 ? -19.014 15.722 -8.075 1.00 68.12 218 HIS A O 1
ATOM 1778 N N . LEU A 1 219 ? -18.467 14.042 -9.458 1.00 70.44 219 LEU A N 1
ATOM 1779 C CA . LEU A 1 219 ? -17.080 13.957 -9.009 1.00 70.44 219 LEU A CA 1
ATOM 1780 C C . LEU A 1 219 ? -16.171 14.895 -9.812 1.00 70.44 219 LEU A C 1
ATOM 1782 O O . LEU A 1 219 ? -16.249 14.981 -11.036 1.00 70.44 219 LEU A O 1
ATOM 1786 N N . ASN A 1 220 ? -15.250 15.564 -9.115 1.00 72.88 220 ASN A N 1
ATOM 1787 C CA . ASN A 1 220 ? -14.209 16.371 -9.750 1.00 72.88 220 ASN A CA 1
ATOM 1788 C C . ASN A 1 220 ? -13.360 15.495 -10.696 1.00 72.88 220 ASN A C 1
ATOM 1790 O O . ASN A 1 220 ? -12.979 14.383 -10.326 1.00 72.88 220 ASN A O 1
ATOM 1794 N N . LYS A 1 221 ? -13.010 16.019 -11.880 1.00 72.94 221 LYS A N 1
ATOM 1795 C CA . LYS A 1 221 ? -12.163 15.352 -12.885 1.00 72.94 221 LYS A CA 1
ATOM 1796 C C . LYS A 1 221 ? -10.874 14.761 -12.311 1.00 72.94 221 LYS A C 1
ATOM 1798 O O . LYS A 1 221 ? -10.437 13.716 -12.775 1.00 72.94 221 LYS A O 1
ATOM 1803 N N . SER A 1 222 ? -10.256 15.396 -11.313 1.00 68.69 222 SER A N 1
ATOM 1804 C CA . SER A 1 222 ? -9.037 14.864 -10.682 1.00 68.69 222 SER A CA 1
ATOM 1805 C C . SER A 1 222 ? -9.275 13.555 -9.920 1.00 68.69 222 SER A C 1
ATOM 1807 O O . SER A 1 222 ? -8.382 12.716 -9.840 1.00 68.69 222 SER A O 1
ATOM 1809 N N . LYS A 1 223 ? -10.490 13.342 -9.402 1.00 69.38 223 LYS A N 1
ATOM 1810 C CA . LYS A 1 223 ? -10.885 12.159 -8.622 1.00 69.38 223 LYS A CA 1
ATOM 1811 C C . LYS A 1 223 ? -11.341 10.987 -9.502 1.00 69.38 223 LYS A C 1
ATOM 1813 O O . LYS A 1 223 ? -11.529 9.884 -8.988 1.00 69.38 223 LYS A O 1
ATOM 1818 N N . THR A 1 224 ? -11.483 11.206 -10.812 1.00 77.38 224 THR A N 1
ATOM 1819 C CA . THR A 1 224 ? -11.976 10.223 -11.791 1.00 77.38 224 THR A CA 1
ATOM 1820 C C . THR A 1 224 ? -10.920 9.777 -12.810 1.00 77.38 224 THR A C 1
ATOM 1822 O O . THR A 1 224 ? -11.255 9.119 -13.789 1.00 77.38 224 THR A O 1
ATOM 1825 N N . GLN A 1 225 ? -9.637 10.093 -12.590 1.00 81.88 225 GLN A N 1
ATOM 1826 C CA . GLN A 1 225 ? -8.553 9.706 -13.510 1.00 81.88 225 GLN A CA 1
ATOM 1827 C C . GLN A 1 225 ? -8.046 8.266 -13.323 1.00 81.88 225 GLN A C 1
ATOM 1829 O O . GLN A 1 225 ? -7.324 7.755 -14.176 1.00 81.88 225 GLN A O 1
ATOM 1834 N N . GLY A 1 226 ? -8.386 7.622 -12.203 1.00 89.12 226 GLY A N 1
ATOM 1835 C CA . GLY A 1 226 ? -7.965 6.254 -11.902 1.00 89.12 226 GLY A CA 1
ATOM 1836 C C . GLY A 1 226 ? -8.797 5.187 -12.631 1.00 89.12 226 GLY A C 1
ATOM 1837 O O . GLY A 1 226 ? -9.936 5.445 -13.020 1.00 89.12 226 GLY A O 1
ATOM 1838 N N . PRO A 1 227 ? -8.272 3.955 -12.770 1.00 95.06 227 PRO A N 1
ATOM 1839 C CA . PRO A 1 227 ? -8.992 2.838 -13.391 1.00 95.06 227 PRO A CA 1
ATOM 1840 C C . PRO A 1 227 ? -10.191 2.340 -12.574 1.00 95.06 227 PRO A C 1
ATOM 1842 O O . PRO A 1 227 ? -11.054 1.644 -13.108 1.00 95.06 227 PRO A O 1
ATOM 1845 N N . LEU A 1 228 ? -10.218 2.652 -11.278 1.00 96.12 228 LEU A N 1
ATOM 1846 C CA . LEU A 1 228 ? -11.242 2.241 -10.331 1.00 96.12 228 LEU A CA 1
ATOM 1847 C C . LEU A 1 228 ? -11.680 3.462 -9.521 1.00 96.12 228 LEU A C 1
ATOM 1849 O O . LEU A 1 228 ? -10.865 4.142 -8.894 1.00 96.12 228 LEU A O 1
ATOM 1853 N N . ILE A 1 229 ? -12.976 3.737 -9.556 1.00 95.31 229 ILE A N 1
ATOM 1854 C CA . ILE A 1 229 ? -13.618 4.846 -8.866 1.00 95.31 229 ILE A CA 1
ATOM 1855 C C . ILE A 1 229 ? -14.654 4.236 -7.934 1.00 95.31 229 ILE A C 1
ATOM 1857 O O . ILE A 1 229 ? -15.653 3.682 -8.384 1.00 95.31 229 ILE A O 1
ATOM 1861 N N . ILE A 1 230 ? -14.402 4.319 -6.633 1.00 95.56 230 ILE A N 1
ATOM 1862 C CA . ILE A 1 230 ? -15.340 3.858 -5.610 1.00 95.56 230 ILE A CA 1
ATOM 1863 C C . ILE A 1 230 ? -15.773 5.081 -4.827 1.00 95.56 230 ILE A C 1
ATOM 1865 O O . ILE A 1 230 ? -14.948 5.683 -4.141 1.00 95.56 230 ILE A O 1
ATOM 1869 N N . VAL A 1 231 ? -17.046 5.446 -4.947 1.00 94.06 231 VAL A N 1
ATOM 1870 C CA . VAL A 1 231 ? -17.648 6.471 -4.095 1.00 94.06 231 VAL A CA 1
ATOM 1871 C C . VAL A 1 231 ? -17.555 5.976 -2.654 1.00 94.06 231 VAL A C 1
ATOM 1873 O O . VAL A 1 231 ? -18.029 4.879 -2.350 1.00 94.06 231 VAL A O 1
ATOM 1876 N N . ASP A 1 232 ? -16.880 6.740 -1.794 1.00 93.81 232 ASP A N 1
ATOM 1877 C CA . ASP A 1 232 ? -16.757 6.391 -0.379 1.00 93.81 232 ASP A CA 1
ATOM 1878 C C . ASP A 1 232 ? -18.169 6.312 0.237 1.00 93.81 232 ASP A C 1
ATOM 1880 O O . ASP A 1 232 ? -18.976 7.222 0.017 1.00 93.81 232 ASP A O 1
ATOM 1884 N N . PRO A 1 233 ? -18.507 5.239 0.976 1.00 93.81 233 PRO A N 1
ATOM 1885 C CA . PRO A 1 233 ? -19.832 5.092 1.568 1.00 93.81 233 PRO A CA 1
ATOM 1886 C C . PRO A 1 233 ? -20.238 6.260 2.471 1.00 93.81 233 PRO A C 1
ATOM 1888 O O . PRO A 1 233 ? -21.425 6.565 2.569 1.00 93.81 233 PRO A O 1
ATOM 1891 N N . LEU A 1 234 ? -19.269 6.923 3.106 1.00 91.38 234 LEU A N 1
ATOM 1892 C CA . LEU A 1 234 ? -19.516 8.037 4.017 1.00 91.38 234 LEU A CA 1
ATOM 1893 C C . LEU A 1 234 ? -19.394 9.399 3.339 1.00 91.38 234 LEU A C 1
ATOM 1895 O O . LEU A 1 234 ? -20.163 10.301 3.642 1.00 91.38 234 LEU A O 1
ATOM 1899 N N . ASP A 1 235 ? -18.456 9.559 2.410 1.00 87.62 235 ASP A N 1
ATOM 1900 C CA . ASP A 1 235 ? -18.249 10.824 1.705 1.00 87.62 235 ASP A CA 1
ATOM 1901 C C . ASP A 1 235 ? -18.416 10.636 0.199 1.00 87.62 235 ASP A C 1
ATOM 1903 O O . ASP A 1 235 ? -17.489 10.273 -0.529 1.00 87.62 235 ASP A O 1
ATOM 1907 N N . LYS A 1 236 ? -19.605 10.988 -0.295 1.00 87.75 236 LYS A N 1
ATOM 1908 C CA . LYS A 1 236 ? -19.933 10.908 -1.721 1.00 87.75 236 LYS A CA 1
ATOM 1909 C C . LYS A 1 236 ? -18.951 11.678 -2.619 1.00 87.75 236 LYS A C 1
ATOM 1911 O O . LYS A 1 236 ? -18.786 11.345 -3.788 1.00 87.75 236 LYS A O 1
ATOM 1916 N N . THR A 1 237 ? -18.254 12.687 -2.093 1.00 83.88 237 THR A N 1
ATOM 1917 C CA . THR A 1 237 ? -17.294 13.487 -2.864 1.00 83.88 237 THR A CA 1
ATOM 1918 C C . THR A 1 237 ? -15.920 12.824 -3.000 1.00 83.88 237 THR A C 1
ATOM 1920 O O . THR A 1 237 ? -15.064 13.330 -3.738 1.00 83.88 237 THR A O 1
ATOM 1923 N N . ARG A 1 238 ? -15.666 11.712 -2.302 1.00 87.38 238 ARG A N 1
ATOM 1924 C CA . ARG A 1 238 ? -14.369 11.034 -2.236 1.00 87.38 238 ARG A CA 1
ATOM 1925 C C . ARG A 1 238 ? -14.347 9.777 -3.102 1.00 87.38 238 ARG A C 1
ATOM 1927 O O . ARG A 1 238 ? -15.268 8.969 -3.092 1.00 87.38 238 ARG A O 1
ATOM 1934 N N . ASN A 1 239 ? -13.234 9.588 -3.814 1.00 92.94 239 ASN A N 1
ATOM 1935 C CA . ASN A 1 239 ? -12.894 8.302 -4.418 1.00 92.94 239 ASN A CA 1
ATOM 1936 C C . ASN A 1 239 ? -12.024 7.506 -3.432 1.00 92.94 239 ASN A C 1
ATOM 1938 O O . ASN A 1 239 ? -10.844 7.822 -3.261 1.00 92.94 239 ASN A O 1
ATOM 1942 N N . ALA A 1 240 ? -12.586 6.474 -2.802 1.00 94.56 240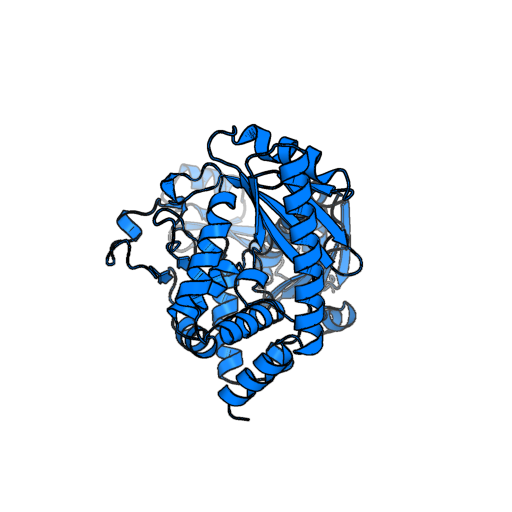 ALA A N 1
ATOM 1943 C CA . ALA A 1 240 ? -11.868 5.613 -1.861 1.00 94.56 240 ALA A CA 1
ATOM 1944 C C . ALA A 1 240 ? -10.702 4.853 -2.527 1.00 94.56 240 ALA A C 1
ATOM 1946 O O . ALA A 1 240 ? -9.703 4.551 -1.876 1.00 94.56 240 ALA A O 1
ATOM 1947 N N . ALA A 1 241 ? -10.795 4.590 -3.835 1.00 95.94 241 ALA A N 1
ATOM 1948 C CA . ALA A 1 241 ? -9.799 3.868 -4.625 1.00 95.94 241 ALA A CA 1
ATOM 1949 C C . ALA A 1 241 ? -8.813 4.785 -5.376 1.00 95.94 241 ALA A C 1
ATOM 1951 O O . ALA A 1 241 ? -8.120 4.323 -6.279 1.00 95.94 241 ALA A O 1
ATOM 1952 N N . ALA A 1 242 ? -8.701 6.067 -5.002 1.00 92.94 242 ALA A N 1
ATOM 1953 C CA . ALA A 1 242 ? -7.846 7.037 -5.699 1.00 92.94 242 ALA A CA 1
ATOM 1954 C C . ALA A 1 242 ? -6.357 6.638 -5.777 1.00 92.94 242 ALA A C 1
ATOM 1956 O O . ALA A 1 242 ? -5.658 7.064 -6.693 1.00 92.94 242 ALA A O 1
ATOM 1957 N N . ALA A 1 243 ? -5.871 5.819 -4.838 1.00 93.38 243 ALA A N 1
ATOM 1958 C CA . ALA A 1 243 ? -4.496 5.323 -4.837 1.00 93.38 243 ALA A CA 1
ATOM 1959 C C . ALA A 1 243 ? -4.243 4.197 -5.861 1.00 93.38 243 ALA A C 1
ATOM 1961 O O . ALA A 1 243 ? -3.091 3.957 -6.220 1.00 93.38 243 ALA A O 1
ATOM 1962 N N . VAL A 1 244 ? -5.287 3.507 -6.341 1.00 96.25 244 VAL A N 1
ATOM 1963 C CA . VAL A 1 244 ? -5.146 2.338 -7.221 1.00 96.25 244 VAL A CA 1
ATOM 1964 C C . VAL A 1 244 ? -4.661 2.780 -8.602 1.00 96.25 244 VAL A C 1
ATOM 1966 O O . VAL A 1 244 ? -5.375 3.446 -9.349 1.00 96.25 244 VAL A O 1
ATOM 1969 N N . GLY A 1 245 ? -3.445 2.376 -8.968 1.00 94.69 245 GLY A N 1
ATOM 1970 C CA . GLY A 1 245 ? -2.846 2.697 -10.263 1.00 94.69 245 GLY A CA 1
ATOM 1971 C C . GLY A 1 245 ? -3.287 1.762 -11.395 1.00 94.69 245 GLY A C 1
ATOM 1972 O O . GLY A 1 245 ? -3.673 0.614 -11.168 1.00 94.69 245 GLY A O 1
ATOM 1973 N N . GLN A 1 246 ? -3.145 2.220 -12.646 1.00 93.88 246 GLN A N 1
ATOM 1974 C CA . GLN A 1 246 ? -3.480 1.445 -13.855 1.00 93.88 246 GLN A CA 1
ATOM 1975 C C . GLN A 1 246 ? -2.763 0.087 -13.909 1.00 93.88 246 GLN A C 1
ATOM 1977 O O . GLN A 1 246 ? -3.382 -0.936 -14.204 1.00 93.88 246 GLN A O 1
ATOM 1982 N N . ASN A 1 247 ? -1.464 0.061 -13.595 1.00 91.62 247 ASN A N 1
ATOM 1983 C CA . ASN A 1 247 ? -0.673 -1.171 -13.609 1.00 91.62 247 ASN A CA 1
ATOM 1984 C C . ASN A 1 247 ? -1.173 -2.167 -12.558 1.00 91.62 247 ASN A C 1
ATOM 1986 O O . ASN A 1 247 ? -1.327 -3.349 -12.859 1.00 91.62 247 ASN A O 1
ATOM 1990 N N . THR A 1 248 ? -1.469 -1.693 -11.347 1.00 95.12 248 THR A N 1
ATOM 1991 C CA . THR A 1 248 ? -1.999 -2.525 -10.261 1.00 95.12 248 THR A CA 1
ATOM 1992 C C . THR A 1 248 ? -3.383 -3.069 -10.598 1.00 95.12 248 THR A C 1
ATOM 1994 O O . THR A 1 248 ? -3.640 -4.250 -10.386 1.00 95.12 248 THR A O 1
ATOM 1997 N N . PHE A 1 249 ? -4.241 -2.256 -11.214 1.00 96.94 249 PHE A N 1
ATOM 1998 C CA . PHE A 1 249 ? -5.550 -2.685 -11.702 1.00 96.94 249 PHE A CA 1
ATOM 1999 C C . PHE A 1 249 ? -5.449 -3.790 -12.767 1.00 96.94 249 PHE A C 1
ATOM 2001 O O . PHE A 1 249 ? -6.109 -4.822 -12.656 1.00 96.94 249 PHE A O 1
ATOM 2008 N N . ILE A 1 250 ? -4.579 -3.626 -13.772 1.00 95.62 250 ILE A N 1
ATOM 2009 C CA . ILE A 1 250 ? -4.357 -4.648 -14.810 1.00 95.62 250 ILE A CA 1
ATOM 2010 C C . ILE A 1 250 ? -3.777 -5.932 -14.198 1.00 95.62 250 ILE A C 1
ATOM 2012 O O . ILE A 1 250 ? -4.231 -7.032 -14.526 1.00 95.62 250 ILE A O 1
ATOM 2016 N N . ARG A 1 251 ? -2.797 -5.807 -13.290 1.00 95.31 251 ARG A N 1
ATOM 2017 C CA . ARG A 1 251 ? -2.211 -6.947 -12.566 1.00 95.31 251 ARG A CA 1
ATOM 2018 C C . ARG A 1 251 ? -3.267 -7.692 -11.759 1.00 95.31 251 ARG A C 1
ATOM 2020 O O . ARG A 1 251 ? -3.328 -8.913 -11.874 1.00 95.31 251 ARG A O 1
ATOM 2027 N N . PHE A 1 252 ? -4.129 -6.972 -11.039 1.00 97.88 252 PHE A N 1
ATOM 2028 C CA . PHE A 1 252 ? -5.228 -7.560 -10.282 1.00 97.88 252 PHE A CA 1
ATOM 2029 C C . PHE A 1 252 ? -6.135 -8.407 -11.172 1.00 97.88 252 PHE A C 1
ATOM 2031 O O . PHE A 1 252 ? -6.339 -9.580 -10.872 1.00 97.88 252 PHE A O 1
ATOM 2038 N N . LYS A 1 253 ? -6.608 -7.866 -12.303 1.00 97.69 253 LYS A N 1
ATOM 2039 C CA . LYS A 1 253 ? -7.444 -8.623 -13.247 1.00 97.69 253 LYS A CA 1
ATOM 2040 C C . LYS A 1 253 ? -6.774 -9.918 -13.711 1.00 97.69 253 LYS A C 1
ATOM 2042 O O . LYS A 1 253 ? -7.398 -10.975 -13.712 1.00 97.69 253 LYS A O 1
ATOM 2047 N N . LYS A 1 254 ? -5.494 -9.839 -14.091 1.00 96.50 254 LYS A N 1
ATOM 2048 C CA . LYS A 1 254 ? -4.728 -10.998 -14.569 1.00 96.50 254 LYS A CA 1
ATOM 2049 C C . LYS A 1 254 ? -4.533 -12.049 -13.472 1.00 96.50 254 LYS A C 1
ATOM 2051 O O . LYS A 1 254 ? -4.692 -13.234 -13.739 1.00 96.50 254 LYS A O 1
ATOM 2056 N N . GLN A 1 255 ? -4.194 -11.625 -12.255 1.00 96.88 255 GLN A N 1
ATOM 2057 C CA . GLN A 1 255 ? -4.003 -12.521 -11.109 1.00 96.88 255 GLN A CA 1
ATOM 2058 C C . GLN A 1 255 ? -5.326 -13.143 -10.648 1.00 96.88 255 GLN A C 1
ATOM 2060 O O . GLN A 1 255 ? -5.349 -14.322 -10.310 1.00 96.88 255 GLN A O 1
ATOM 2065 N N . ALA A 1 256 ? -6.430 -12.391 -10.698 1.00 97.94 256 ALA A N 1
ATOM 2066 C CA . ALA A 1 256 ? -7.768 -12.901 -10.412 1.00 97.94 256 ALA A CA 1
ATOM 2067 C C . ALA A 1 256 ? -8.160 -14.007 -11.402 1.00 97.94 256 ALA A C 1
ATOM 2069 O O . ALA A 1 256 ? -8.577 -15.079 -10.976 1.00 97.94 256 ALA A O 1
ATOM 2070 N N . GLN A 1 257 ? -7.958 -13.775 -12.705 1.00 97.44 257 GLN A N 1
ATOM 2071 C CA . GLN A 1 257 ? -8.195 -14.785 -13.739 1.00 97.44 257 GLN A CA 1
ATOM 2072 C C . GLN A 1 257 ? -7.330 -16.034 -13.507 1.00 97.44 257 GLN A C 1
ATOM 2074 O O . GLN A 1 257 ? -7.864 -17.132 -13.407 1.00 97.44 257 GLN A O 1
ATOM 2079 N N . ALA A 1 258 ? -6.018 -15.860 -13.317 1.00 96.81 258 ALA A N 1
ATOM 2080 C CA . ALA A 1 258 ? -5.095 -16.973 -13.100 1.00 96.81 258 ALA A CA 1
ATOM 2081 C C . ALA A 1 258 ? -5.456 -17.825 -11.869 1.00 96.81 258 ALA A C 1
ATOM 2083 O O . ALA A 1 258 ? -5.395 -19.050 -11.933 1.00 96.81 258 ALA A O 1
ATOM 2084 N N . PHE A 1 259 ? -5.861 -17.195 -10.761 1.00 97.44 259 PHE A N 1
ATOM 2085 C CA . PHE A 1 259 ? -6.286 -17.918 -9.561 1.00 97.44 259 PHE A CA 1
ATOM 2086 C C . PHE A 1 259 ? -7.606 -18.673 -9.762 1.00 97.44 259 PHE A C 1
ATOM 2088 O O . PHE A 1 259 ? -7.764 -19.765 -9.228 1.00 97.44 259 PHE A O 1
ATOM 2095 N N . LEU A 1 260 ? -8.556 -18.110 -10.514 1.00 96.75 260 LEU A N 1
ATOM 2096 C CA . LEU A 1 260 ? -9.818 -18.791 -10.815 1.00 96.75 260 LEU A CA 1
ATOM 2097 C C . LEU A 1 260 ? -9.615 -20.002 -11.737 1.00 96.75 260 LEU A C 1
ATOM 2099 O O . LEU A 1 260 ? -10.309 -21.001 -11.556 1.00 96.75 260 LEU A O 1
ATOM 2103 N N . ASP A 1 261 ? -8.675 -19.915 -12.682 1.00 96.56 261 ASP A N 1
ATOM 2104 C CA . ASP A 1 261 ? -8.356 -20.999 -13.619 1.00 96.56 261 ASP A CA 1
ATOM 2105 C C . ASP A 1 261 ? -7.563 -22.130 -12.950 1.00 96.56 261 ASP A C 1
ATOM 2107 O O . ASP A 1 261 ? -7.825 -23.306 -13.200 1.00 96.56 261 ASP A O 1
ATOM 2111 N N . ALA A 1 262 ? -6.615 -21.786 -12.072 1.00 96.12 262 ALA A N 1
ATOM 2112 C CA . ALA A 1 262 ? -5.782 -22.742 -11.344 1.00 96.12 262 ALA A CA 1
ATOM 2113 C C . ALA A 1 262 ? -5.667 -22.365 -9.851 1.00 96.12 262 ALA A C 1
ATOM 2115 O O . ALA A 1 262 ? -4.656 -21.797 -9.424 1.00 96.12 262 ALA A O 1
ATOM 2116 N N . PRO A 1 263 ? -6.693 -22.673 -9.033 1.00 95.69 263 PRO A N 1
ATOM 2117 C CA . PRO A 1 263 ? -6.689 -22.342 -7.612 1.00 95.69 263 PRO A CA 1
ATOM 2118 C C . PRO A 1 263 ? -5.604 -23.102 -6.847 1.00 95.69 263 PRO A C 1
ATOM 2120 O O . PRO A 1 263 ? -5.520 -24.326 -6.934 1.00 95.69 263 PRO A O 1
ATOM 2123 N N . SER A 1 264 ? -4.818 -22.388 -6.042 1.00 95.44 264 SER A N 1
ATOM 2124 C CA . SER A 1 264 ? -3.799 -22.974 -5.164 1.00 95.44 264 SER A CA 1
ATOM 2125 C C . SER A 1 264 ? -3.706 -22.213 -3.843 1.00 95.44 264 SER A C 1
ATOM 2127 O O . SER A 1 264 ? -3.873 -20.991 -3.817 1.00 95.44 264 SER A O 1
ATOM 2129 N N . ALA A 1 265 ? -3.405 -22.928 -2.756 1.00 95.69 265 ALA A N 1
ATOM 2130 C CA . ALA A 1 265 ? -3.109 -22.332 -1.453 1.00 95.69 265 ALA A CA 1
ATOM 2131 C C . ALA A 1 265 ? -1.896 -21.386 -1.523 1.00 95.69 265 ALA A C 1
ATOM 2133 O O . ALA A 1 265 ? -1.901 -20.334 -0.888 1.00 95.69 265 ALA A O 1
ATOM 2134 N N . ASP A 1 266 ? -0.919 -21.681 -2.388 1.00 94.56 266 ASP A N 1
ATOM 2135 C CA . ASP A 1 266 ? 0.275 -20.848 -2.585 1.00 94.56 266 ASP A CA 1
ATOM 2136 C C . ASP A 1 266 ? -0.057 -19.429 -3.068 1.00 94.56 266 ASP A C 1
ATOM 2138 O O . ASP A 1 266 ? 0.720 -18.500 -2.852 1.00 94.56 266 ASP A O 1
ATOM 2142 N N . ALA A 1 267 ? -1.232 -19.222 -3.677 1.00 96.06 267 ALA A N 1
ATOM 2143 C CA . ALA A 1 267 ? -1.698 -17.892 -4.070 1.00 96.06 267 ALA A CA 1
ATOM 2144 C C . ALA A 1 267 ? -1.982 -16.965 -2.871 1.00 96.06 267 ALA A C 1
ATOM 2146 O O . ALA A 1 267 ? -2.152 -15.758 -3.064 1.00 96.06 267 ALA A O 1
ATOM 2147 N N . PHE A 1 268 ? -2.028 -17.512 -1.654 1.00 96.38 268 PHE A N 1
ATOM 2148 C CA . PHE A 1 268 ? -2.189 -16.784 -0.397 1.00 96.38 268 PHE A CA 1
ATOM 2149 C C . PHE A 1 268 ? -0.877 -16.654 0.384 1.00 96.38 268 PHE A C 1
ATOM 2151 O O . PHE A 1 268 ? -0.857 -15.991 1.417 1.00 96.38 268 PHE A O 1
ATOM 2158 N N . THR A 1 269 ? 0.228 -17.214 -0.104 1.00 94.25 269 THR A N 1
ATOM 2159 C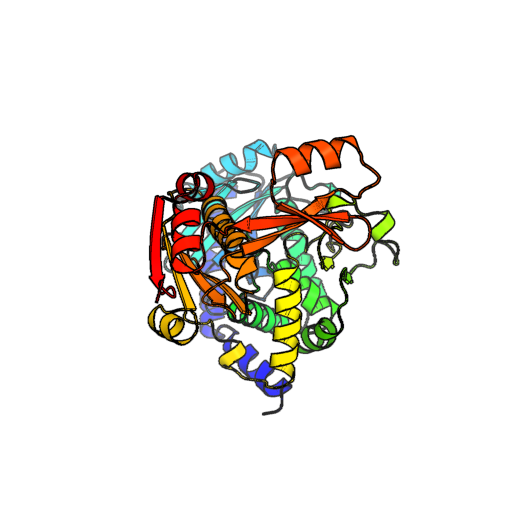 CA . THR A 1 269 ? 1.531 -17.146 0.564 1.00 94.25 269 THR A CA 1
ATOM 2160 C C . THR A 1 269 ? 2.304 -15.914 0.101 1.00 94.25 269 THR A C 1
ATOM 2162 O O . THR A 1 269 ? 2.413 -15.643 -1.096 1.00 94.25 269 THR A O 1
ATOM 2165 N N . LEU A 1 270 ? 2.868 -15.147 1.041 1.00 90.75 270 LEU A N 1
ATOM 2166 C CA . LEU A 1 270 ? 3.699 -13.995 0.685 1.00 90.75 270 LEU A CA 1
ATOM 2167 C C . LEU A 1 270 ? 4.949 -14.469 -0.077 1.00 90.75 270 LEU A C 1
ATOM 2169 O O . LEU A 1 270 ? 5.713 -15.278 0.452 1.00 90.75 270 LEU A O 1
ATOM 2173 N N . PRO A 1 271 ? 5.213 -13.945 -1.286 1.00 84.69 271 PRO A N 1
ATOM 2174 C CA . PRO A 1 271 ? 6.364 -14.372 -2.063 1.00 84.69 271 PRO A CA 1
ATOM 2175 C C . PRO A 1 271 ? 7.659 -13.912 -1.389 1.00 84.69 271 PRO A C 1
ATOM 2177 O O . PRO A 1 271 ? 7.857 -12.722 -1.120 1.00 84.69 271 PRO A O 1
ATOM 2180 N N . VAL A 1 272 ? 8.575 -14.853 -1.166 1.00 87.00 272 VAL A N 1
ATOM 2181 C CA . VAL A 1 272 ? 9.933 -14.546 -0.711 1.00 87.00 272 VAL A CA 1
ATOM 2182 C C . VAL A 1 272 ? 10.764 -14.161 -1.929 1.00 87.00 272 VAL A C 1
ATOM 2184 O O . VAL A 1 272 ? 11.075 -14.984 -2.780 1.00 87.00 272 VAL A O 1
ATOM 2187 N N . ILE A 1 273 ? 11.122 -12.883 -2.037 1.00 89.56 273 ILE A N 1
ATOM 2188 C CA . ILE A 1 273 ? 11.900 -12.386 -3.176 1.00 89.56 273 ILE A CA 1
ATOM 2189 C C . ILE A 1 273 ? 13.382 -12.482 -2.832 1.00 89.56 273 ILE A C 1
ATOM 2191 O O . ILE A 1 273 ? 13.903 -11.681 -2.053 1.00 89.56 273 ILE A O 1
ATOM 2195 N N . THR A 1 274 ? 14.066 -13.459 -3.428 1.00 90.19 274 THR A N 1
ATOM 2196 C CA . THR A 1 274 ? 15.506 -13.668 -3.240 1.00 90.19 274 THR A CA 1
ATOM 2197 C C . THR A 1 274 ? 16.297 -13.327 -4.500 1.00 90.19 274 THR A C 1
ATOM 2199 O O . THR A 1 274 ? 15.867 -13.571 -5.627 1.00 90.19 274 THR A O 1
ATOM 2202 N N . ILE A 1 275 ? 17.517 -12.807 -4.325 1.00 92.06 275 ILE A N 1
ATOM 2203 C CA . ILE A 1 275 ? 18.434 -12.544 -5.448 1.00 92.06 275 ILE A CA 1
ATOM 2204 C C . ILE A 1 275 ? 18.731 -13.839 -6.220 1.00 92.06 275 ILE A C 1
ATOM 2206 O O . ILE A 1 275 ? 18.866 -13.807 -7.443 1.00 92.06 275 ILE A O 1
ATOM 2210 N N . LYS A 1 276 ? 18.818 -14.980 -5.520 1.00 92.06 276 LYS A N 1
ATOM 2211 C CA . LYS A 1 276 ? 19.073 -16.296 -6.122 1.00 92.06 276 LYS A CA 1
ATOM 2212 C C . LYS A 1 276 ? 17.987 -16.664 -7.136 1.00 92.06 276 LYS A C 1
ATOM 2214 O O . LYS A 1 276 ? 18.322 -17.018 -8.260 1.00 92.06 276 LYS A O 1
ATOM 2219 N N . GLU A 1 277 ? 16.715 -16.518 -6.774 1.00 91.00 277 GLU A N 1
ATOM 2220 C CA . GLU A 1 277 ? 15.599 -16.765 -7.693 1.00 91.00 277 GLU A CA 1
ATOM 2221 C C . GLU A 1 277 ? 15.523 -15.740 -8.822 1.00 91.00 277 GLU A C 1
ATOM 2223 O O . GLU A 1 277 ? 15.257 -16.089 -9.970 1.00 91.00 277 GLU A O 1
ATOM 2228 N N . LEU A 1 278 ? 15.784 -14.464 -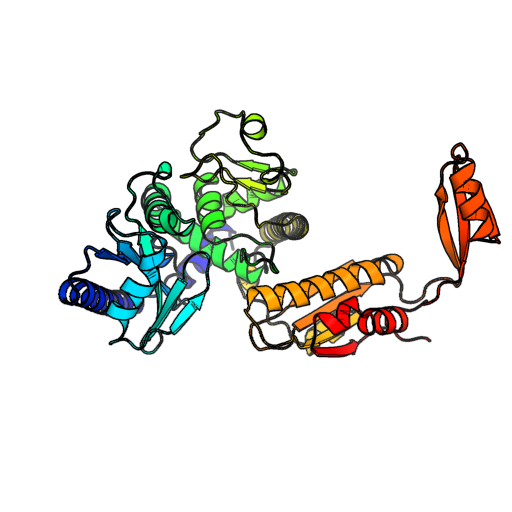8.533 1.00 93.44 278 LEU A N 1
ATOM 2229 C CA . LEU A 1 278 ? 15.762 -13.436 -9.573 1.00 93.44 278 LEU A CA 1
ATOM 2230 C C . LEU A 1 278 ? 16.843 -13.677 -10.632 1.00 93.44 278 LEU A C 1
ATOM 2232 O O . LEU A 1 278 ? 16.605 -13.419 -11.810 1.00 93.44 278 LEU A O 1
ATOM 2236 N N . LYS A 1 279 ? 18.010 -14.217 -10.254 1.00 92.88 279 LYS A N 1
ATOM 2237 C CA . LYS A 1 279 ? 19.087 -14.539 -11.205 1.00 92.88 279 LYS A CA 1
ATOM 2238 C C . LYS A 1 279 ? 18.671 -15.554 -12.269 1.00 92.88 279 LYS A C 1
ATOM 2240 O O . LYS A 1 279 ? 19.254 -15.511 -13.352 1.00 92.88 279 LYS A O 1
ATOM 2245 N N . THR A 1 280 ? 17.686 -16.414 -12.007 1.00 91.88 280 THR A N 1
ATOM 2246 C CA . THR A 1 280 ? 17.172 -17.374 -12.999 1.00 91.88 280 THR A CA 1
ATOM 2247 C C . THR A 1 280 ? 15.990 -16.826 -13.798 1.00 91.88 280 THR A C 1
ATOM 2249 O O . THR A 1 280 ? 15.811 -17.216 -14.945 1.00 91.88 280 THR A O 1
ATOM 2252 N N . LYS A 1 281 ? 15.209 -15.899 -13.226 1.00 91.25 281 LYS A N 1
ATOM 2253 C CA . LYS A 1 281 ? 13.951 -15.399 -13.816 1.00 91.25 281 LYS A CA 1
ATOM 2254 C C . LYS A 1 281 ? 14.057 -14.052 -14.537 1.00 91.25 281 LYS A C 1
ATOM 2256 O O . LYS A 1 281 ? 13.174 -13.737 -15.324 1.00 91.25 281 LYS A O 1
ATOM 2261 N N . ALA A 1 282 ? 15.074 -13.243 -14.239 1.00 95.56 282 ALA A N 1
ATOM 2262 C CA . ALA A 1 282 ? 15.226 -11.892 -14.777 1.00 95.56 282 ALA A CA 1
ATOM 2263 C C . ALA A 1 282 ? 16.544 -11.729 -15.537 1.00 95.56 282 ALA A C 1
ATOM 2265 O O . ALA A 1 282 ? 17.574 -12.274 -15.135 1.00 95.56 282 ALA A O 1
ATOM 2266 N N . ASP A 1 283 ? 16.539 -10.922 -16.594 1.00 95.94 283 ASP A N 1
ATOM 2267 C CA . ASP A 1 283 ? 17.754 -10.561 -17.335 1.00 95.94 283 ASP A CA 1
ATOM 2268 C C . ASP A 1 283 ? 18.576 -9.520 -16.576 1.00 95.94 283 ASP A C 1
ATOM 2270 O O . ASP A 1 283 ? 19.807 -9.552 -16.571 1.00 95.94 283 ASP A O 1
ATOM 2274 N N . ILE A 1 284 ? 17.880 -8.593 -15.920 1.00 97.94 284 ILE A N 1
ATOM 2275 C CA . ILE A 1 284 ? 18.453 -7.425 -15.265 1.00 97.94 284 ILE A CA 1
ATOM 2276 C C . ILE A 1 284 ? 18.026 -7.413 -13.804 1.00 97.94 284 ILE A C 1
ATOM 2278 O O . ILE A 1 284 ? 16.841 -7.557 -13.506 1.00 97.94 284 ILE A O 1
ATOM 2282 N N . ILE A 1 285 ? 18.979 -7.184 -12.900 1.00 98.1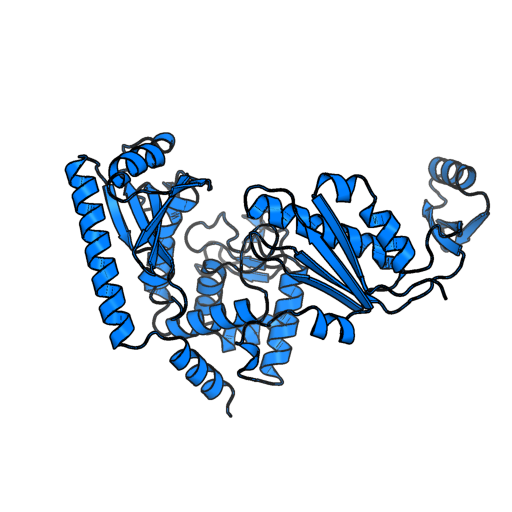2 285 ILE A N 1
ATOM 2283 C CA . ILE A 1 285 ? 18.738 -7.044 -11.461 1.00 98.12 285 ILE A CA 1
ATOM 2284 C C . ILE A 1 285 ? 19.577 -5.885 -10.935 1.00 98.12 285 ILE A C 1
ATOM 2286 O O . ILE A 1 285 ? 20.787 -5.826 -11.172 1.00 98.12 285 ILE A O 1
ATOM 2290 N N . ILE A 1 286 ? 18.939 -4.975 -10.206 1.00 98.06 286 ILE A N 1
ATOM 2291 C CA . ILE A 1 286 ? 19.554 -3.779 -9.636 1.00 98.06 286 ILE A CA 1
ATOM 2292 C C . ILE A 1 286 ? 19.178 -3.685 -8.159 1.00 98.06 286 ILE A C 1
ATOM 2294 O O . ILE A 1 286 ? 18.010 -3.801 -7.795 1.00 98.06 286 ILE A O 1
ATOM 2298 N N . GLU A 1 287 ? 20.171 -3.427 -7.317 1.00 97.56 287 GLU A N 1
ATOM 2299 C CA . GLU A 1 287 ? 19.976 -2.976 -5.943 1.00 97.56 287 GLU A CA 1
ATOM 2300 C C . GLU A 1 287 ? 20.005 -1.452 -5.888 1.00 97.56 287 GLU A C 1
ATOM 2302 O O . GLU A 1 287 ? 20.888 -0.820 -6.472 1.00 97.56 287 GLU A O 1
ATOM 2307 N N . ALA A 1 288 ? 19.072 -0.855 -5.149 1.00 97.06 288 ALA A N 1
ATOM 2308 C CA . ALA A 1 288 ? 19.055 0.575 -4.873 1.00 97.06 288 ALA A CA 1
ATOM 2309 C C . ALA A 1 288 ? 18.942 0.837 -3.367 1.00 97.06 288 ALA A C 1
ATOM 2311 O O . ALA A 1 288 ? 17.989 0.420 -2.707 1.00 97.06 288 ALA A O 1
ATOM 2312 N N . LYS A 1 289 ? 19.916 1.562 -2.815 1.00 95.81 289 LYS A N 1
ATOM 2313 C CA . LYS A 1 289 ? 19.914 2.015 -1.423 1.00 95.81 289 LYS A CA 1
ATOM 2314 C C . LYS A 1 289 ? 19.383 3.439 -1.361 1.00 95.81 289 LYS A C 1
ATOM 2316 O O . LYS A 1 289 ? 19.980 4.353 -1.929 1.00 95.81 289 LYS A O 1
ATOM 2321 N N . ALA A 1 290 ? 18.270 3.640 -0.670 1.00 91.19 290 ALA A N 1
ATOM 2322 C CA . ALA A 1 290 ? 17.698 4.968 -0.510 1.00 91.19 290 ALA A CA 1
ATOM 2323 C C . ALA A 1 290 ? 18.431 5.817 0.538 1.00 91.19 290 ALA A C 1
ATOM 2325 O O . ALA A 1 290 ? 19.105 5.297 1.426 1.00 91.19 290 ALA A O 1
ATOM 2326 N N . LYS A 1 291 ? 18.246 7.138 0.441 1.00 88.12 291 LYS A N 1
ATOM 2327 C CA . LYS A 1 291 ? 18.585 8.089 1.511 1.00 88.12 291 LYS A CA 1
ATOM 2328 C C . LYS A 1 291 ? 17.638 7.878 2.698 1.00 88.12 291 LYS A C 1
ATOM 2330 O O . LYS A 1 291 ? 16.492 7.481 2.494 1.00 88.12 291 LYS A O 1
ATOM 2335 N N . LYS A 1 292 ? 18.096 8.162 3.923 1.00 88.88 292 LYS A N 1
ATOM 2336 C CA . LYS A 1 292 ? 17.223 8.166 5.110 1.00 88.88 292 LYS A CA 1
ATOM 2337 C C . LYS A 1 292 ? 16.105 9.206 4.938 1.00 88.88 292 LYS A C 1
ATOM 2339 O O . LYS A 1 292 ? 16.312 10.246 4.313 1.00 88.88 292 LYS A O 1
ATOM 2344 N N . GLY A 1 293 ? 14.927 8.918 5.481 1.00 89.06 293 GLY A N 1
ATOM 2345 C CA . GLY A 1 293 ? 13.763 9.799 5.424 1.00 89.06 293 GLY A CA 1
ATOM 2346 C C . GLY A 1 293 ? 12.476 9.068 5.796 1.00 89.06 293 GLY A C 1
ATOM 2347 O O . GLY A 1 293 ? 12.508 7.880 6.117 1.00 89.06 293 GLY A O 1
ATOM 2348 N N . LYS A 1 294 ? 11.344 9.779 5.726 1.00 88.94 294 LYS A N 1
ATOM 2349 C CA . LYS A 1 294 ? 10.005 9.203 5.936 1.00 88.94 294 LYS A CA 1
ATOM 2350 C C . LYS A 1 294 ? 9.757 8.055 4.949 1.00 88.94 294 LYS A C 1
ATOM 2352 O O . LYS A 1 294 ? 10.099 8.183 3.773 1.00 88.94 294 LYS A O 1
ATOM 2357 N N . VAL A 1 295 ? 9.151 6.963 5.423 1.00 90.62 295 VAL A N 1
ATOM 2358 C CA . VAL A 1 295 ? 8.966 5.705 4.670 1.00 90.62 295 VAL A CA 1
ATOM 2359 C C . VAL A 1 295 ? 8.341 5.942 3.296 1.00 90.62 295 VAL A C 1
ATOM 2361 O O . VAL A 1 295 ? 8.926 5.540 2.294 1.00 90.62 295 VAL A O 1
ATOM 2364 N N . ASP A 1 296 ? 7.220 6.659 3.238 1.00 90.62 296 ASP A N 1
ATOM 2365 C CA . ASP A 1 296 ? 6.504 6.925 1.986 1.00 90.62 296 ASP A CA 1
ATOM 2366 C C . ASP A 1 296 ? 7.345 7.753 0.995 1.00 90.62 296 ASP A C 1
ATOM 2368 O O . ASP A 1 296 ? 7.488 7.399 -0.175 1.00 90.62 296 ASP A O 1
ATOM 2372 N N . VAL A 1 297 ? 8.038 8.790 1.485 1.00 92.56 297 VAL A N 1
ATOM 2373 C CA . VAL A 1 297 ? 8.951 9.614 0.670 1.00 92.56 297 VAL A CA 1
ATOM 2374 C C . VAL A 1 297 ? 10.099 8.776 0.106 1.00 92.56 297 VAL A C 1
ATOM 2376 O O . VAL A 1 297 ? 10.497 8.947 -1.050 1.00 92.56 297 VAL A O 1
ATOM 2379 N N . VAL A 1 298 ? 10.657 7.884 0.923 1.00 94.94 298 VAL A N 1
ATOM 2380 C CA . VAL A 1 298 ? 11.742 6.984 0.528 1.00 94.94 298 VAL A CA 1
ATOM 2381 C C . VAL A 1 298 ? 11.265 5.980 -0.520 1.00 94.94 298 VAL A C 1
ATOM 2383 O O . VAL A 1 298 ? 11.889 5.874 -1.580 1.00 94.94 298 VAL A O 1
ATOM 2386 N N . GLY A 1 299 ? 10.152 5.292 -0.258 1.00 95.75 299 GLY A N 1
ATOM 2387 C CA . GLY A 1 299 ? 9.549 4.342 -1.188 1.00 95.75 299 GLY A CA 1
ATOM 2388 C C . GLY A 1 299 ? 9.237 4.998 -2.530 1.00 95.75 299 GLY A C 1
ATOM 2389 O O . GLY A 1 299 ? 9.596 4.464 -3.576 1.00 95.75 299 GLY A O 1
ATOM 2390 N N . THR A 1 300 ? 8.698 6.217 -2.522 1.00 95.44 300 THR A N 1
ATOM 2391 C CA . THR A 1 300 ? 8.347 6.945 -3.750 1.00 95.44 300 THR A CA 1
ATOM 2392 C C . THR A 1 300 ? 9.565 7.392 -4.540 1.00 95.44 300 THR A C 1
ATOM 2394 O O . THR A 1 300 ? 9.557 7.369 -5.773 1.00 95.44 300 THR A O 1
ATOM 2397 N N . LYS A 1 301 ? 10.665 7.753 -3.871 1.00 96.25 301 LYS A N 1
ATOM 2398 C CA . LYS A 1 301 ? 11.941 8.012 -4.556 1.00 96.25 301 LYS A CA 1
ATOM 2399 C C . LYS A 1 301 ? 12.470 6.754 -5.247 1.00 96.25 301 LYS A C 1
ATOM 2401 O O . LYS A 1 301 ? 12.921 6.858 -6.387 1.00 96.25 301 LYS A O 1
ATOM 2406 N N . LEU A 1 302 ? 12.388 5.593 -4.596 1.00 97.12 302 LEU A N 1
ATOM 2407 C CA . LEU A 1 302 ? 12.793 4.305 -5.171 1.00 97.12 302 LEU A CA 1
ATOM 2408 C C . LEU A 1 302 ? 11.895 3.892 -6.343 1.00 97.12 302 LEU A C 1
ATOM 2410 O O . LEU A 1 302 ? 12.404 3.534 -7.404 1.00 97.12 302 LEU A O 1
ATOM 2414 N N . TYR A 1 303 ? 10.578 4.028 -6.196 1.00 96.12 303 TYR A N 1
ATOM 2415 C CA . TYR A 1 303 ? 9.626 3.750 -7.268 1.00 96.12 303 TYR A CA 1
ATOM 2416 C C . TYR A 1 303 ? 9.847 4.662 -8.484 1.00 96.12 303 TYR A C 1
ATOM 2418 O O . TYR A 1 303 ? 9.859 4.203 -9.621 1.00 96.12 303 TYR A O 1
ATOM 2426 N N . LYS A 1 304 ? 10.167 5.945 -8.278 1.00 96.25 304 LYS A N 1
ATOM 2427 C CA . LYS A 1 304 ? 10.545 6.846 -9.383 1.00 96.25 304 LYS A CA 1
ATOM 2428 C C . LYS A 1 304 ? 11.816 6.401 -10.112 1.00 96.25 304 LYS A C 1
ATOM 2430 O O . LYS A 1 304 ? 11.921 6.604 -11.321 1.00 96.25 304 LYS A O 1
ATOM 2435 N N . VAL A 1 305 ? 12.777 5.792 -9.412 1.00 97.38 305 VAL A N 1
ATOM 2436 C CA . VAL A 1 305 ? 13.945 5.167 -10.060 1.00 97.38 305 VAL A CA 1
ATOM 2437 C C . VAL A 1 305 ? 13.512 3.952 -10.884 1.00 97.38 305 VAL A C 1
ATOM 2439 O O . VAL A 1 305 ? 13.955 3.821 -12.023 1.00 97.38 305 VAL A O 1
ATOM 2442 N N . HIS A 1 306 ? 12.609 3.116 -10.364 1.00 97.12 306 HIS A N 1
ATOM 2443 C CA . HIS A 1 306 ? 12.022 2.002 -11.115 1.00 97.12 306 HIS A CA 1
ATOM 2444 C C . HIS A 1 306 ? 11.361 2.474 -12.418 1.00 97.12 306 HIS A C 1
ATOM 2446 O O . HIS A 1 306 ? 11.719 2.005 -13.497 1.00 97.12 306 HIS A O 1
ATOM 2452 N N . GLU A 1 307 ? 10.478 3.473 -12.350 1.00 95.88 307 GLU A N 1
ATOM 2453 C CA . GLU A 1 307 ? 9.825 4.029 -13.539 1.00 95.88 307 GLU A CA 1
ATOM 2454 C C . GLU A 1 307 ? 10.817 4.633 -14.538 1.00 95.88 307 GLU A C 1
ATOM 2456 O O . GLU A 1 307 ? 10.647 4.514 -15.752 1.00 95.88 307 GLU A O 1
ATOM 2461 N N . HIS A 1 308 ? 11.857 5.310 -14.045 1.00 97.31 308 HIS A N 1
ATOM 2462 C CA . HIS A 1 308 ? 12.890 5.880 -14.902 1.00 97.31 308 HIS A CA 1
ATOM 2463 C C . HIS A 1 308 ? 13.627 4.792 -15.693 1.00 97.31 308 HIS A C 1
ATOM 2465 O O . HIS A 1 308 ? 13.853 4.949 -16.892 1.00 97.31 308 HIS A O 1
ATOM 2471 N N . LEU A 1 309 ? 13.937 3.665 -15.049 1.00 97.62 309 LEU A N 1
ATOM 2472 C CA . LEU A 1 309 ? 14.581 2.525 -15.696 1.00 97.62 309 LEU A CA 1
ATOM 2473 C C . LEU A 1 309 ? 13.653 1.811 -16.686 1.00 97.62 309 LEU A C 1
ATOM 2475 O O . LEU A 1 309 ? 14.119 1.429 -17.755 1.00 97.62 309 LEU A O 1
ATOM 2479 N N . ILE A 1 310 ? 12.350 1.700 -16.396 1.00 96.81 310 ILE A N 1
ATOM 2480 C CA . ILE A 1 310 ? 11.356 1.199 -17.365 1.00 96.81 310 ILE A CA 1
ATOM 2481 C C . ILE A 1 310 ? 11.387 2.046 -18.642 1.00 96.81 310 ILE A C 1
ATOM 2483 O O . ILE A 1 310 ? 11.483 1.503 -19.742 1.00 96.81 310 ILE A O 1
ATOM 2487 N N . ARG A 1 311 ? 11.360 3.379 -18.507 1.00 96.38 311 ARG A N 1
ATOM 2488 C CA . ARG A 1 311 ? 11.425 4.297 -19.658 1.00 96.38 311 ARG A CA 1
ATOM 2489 C C . ARG A 1 311 ? 12.745 4.155 -20.419 1.00 96.38 311 ARG A C 1
ATOM 2491 O O . ARG A 1 311 ? 12.739 4.138 -21.645 1.00 96.38 311 ARG A O 1
ATOM 2498 N N . ALA A 1 312 ? 13.866 4.009 -19.712 1.00 96.06 312 ALA A N 1
ATOM 2499 C CA . ALA A 1 312 ? 15.174 3.807 -20.336 1.00 96.06 312 ALA A CA 1
ATOM 2500 C C . ALA A 1 312 ? 15.259 2.479 -21.114 1.00 96.06 312 ALA A C 1
ATOM 2502 O O . ALA A 1 312 ? 15.879 2.422 -22.173 1.00 96.06 312 ALA A O 1
ATOM 2503 N N . LEU A 1 313 ? 14.614 1.422 -20.615 1.00 96.38 313 LEU A N 1
ATOM 2504 C CA . LEU A 1 313 ? 14.641 0.080 -21.201 1.00 96.38 313 LEU A CA 1
ATOM 2505 C C . LEU A 1 313 ? 13.557 -0.167 -22.265 1.00 96.38 313 LEU A C 1
ATOM 2507 O O . LEU A 1 313 ? 13.498 -1.266 -22.817 1.00 96.38 313 LEU A O 1
ATOM 2511 N N . GLN A 1 314 ? 12.716 0.824 -22.586 1.00 94.50 314 GLN A N 1
ATOM 2512 C CA . GLN A 1 314 ? 11.566 0.648 -23.484 1.00 94.50 314 GLN A CA 1
ATOM 2513 C C . GLN A 1 314 ? 11.945 0.070 -24.863 1.00 94.50 314 GLN A C 1
ATOM 2515 O O . GLN A 1 314 ? 11.257 -0.819 -25.365 1.00 94.50 314 GLN A O 1
ATOM 2520 N N . ASP A 1 315 ? 13.078 0.504 -25.435 1.00 93.38 315 ASP A N 1
ATOM 2521 C CA . ASP A 1 315 ? 13.546 0.086 -26.766 1.00 93.38 315 ASP A CA 1
ATOM 2522 C C . ASP A 1 315 ? 13.919 -1.412 -26.805 1.00 93.38 315 ASP A C 1
ATOM 2524 O O . ASP A 1 315 ? 13.904 -2.026 -27.870 1.00 93.38 315 ASP A O 1
ATOM 2528 N N . PHE A 1 316 ? 14.219 -2.024 -25.653 1.00 95.31 316 PHE A N 1
ATOM 2529 C CA . PHE A 1 316 ? 14.558 -3.448 -25.536 1.00 95.31 316 PHE A CA 1
ATOM 2530 C C . PHE A 1 316 ? 13.324 -4.359 -25.444 1.00 95.31 316 PHE A C 1
ATOM 2532 O O . PHE A 1 316 ? 13.467 -5.582 -25.400 1.00 95.31 316 PHE A O 1
ATOM 2539 N N . LYS A 1 317 ? 12.117 -3.772 -25.445 1.00 95.12 317 LYS A N 1
ATOM 2540 C CA . LYS A 1 317 ? 10.822 -4.435 -25.245 1.00 95.12 317 LYS A CA 1
ATOM 2541 C C . LYS A 1 317 ? 10.782 -5.240 -23.944 1.00 95.12 317 LYS A C 1
ATOM 2543 O O . LYS A 1 317 ? 11.142 -6.414 -23.890 1.00 95.12 317 LYS A O 1
ATOM 2548 N N . ILE A 1 318 ? 10.286 -4.596 -22.897 1.00 95.81 318 ILE A N 1
ATOM 2549 C CA . ILE A 1 318 ? 10.118 -5.192 -21.571 1.00 95.81 318 ILE A CA 1
ATOM 2550 C C . ILE A 1 318 ? 9.030 -6.276 -21.615 1.00 95.81 318 ILE A C 1
ATOM 2552 O O . ILE A 1 318 ? 7.907 -6.019 -22.045 1.00 95.81 318 ILE A O 1
ATOM 2556 N N . ILE A 1 319 ? 9.373 -7.481 -21.156 1.00 94.69 319 ILE A N 1
ATOM 2557 C CA . ILE A 1 319 ? 8.451 -8.607 -20.950 1.00 94.69 319 ILE A CA 1
ATOM 2558 C C . ILE A 1 319 ? 7.894 -8.559 -19.523 1.00 94.69 319 ILE A C 1
ATOM 2560 O O . ILE A 1 319 ? 6.685 -8.651 -19.323 1.00 94.69 319 ILE A O 1
ATOM 2564 N N . THR A 1 320 ? 8.770 -8.373 -18.532 1.00 93.12 320 THR A N 1
ATOM 2565 C CA . THR A 1 320 ? 8.392 -8.161 -17.128 1.00 93.12 320 THR A CA 1
ATOM 2566 C C . THR A 1 320 ? 9.241 -7.055 -16.511 1.00 93.12 320 THR A C 1
ATOM 2568 O O 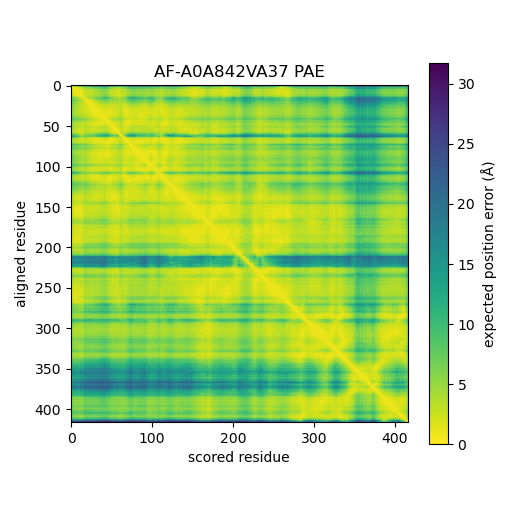. THR A 1 320 ? 10.426 -6.926 -16.818 1.00 93.12 320 THR A O 1
ATOM 2571 N N . ALA A 1 321 ? 8.628 -6.250 -15.647 1.00 94.75 321 ALA A N 1
ATOM 2572 C CA . ALA A 1 321 ? 9.284 -5.227 -14.842 1.00 94.75 321 ALA A CA 1
ATOM 2573 C C . ALA A 1 321 ? 8.605 -5.190 -13.480 1.00 94.75 321 ALA A C 1
ATOM 2575 O O . ALA A 1 321 ? 7.381 -5.076 -13.414 1.00 94.75 321 ALA A O 1
ATOM 2576 N N . ASP A 1 322 ? 9.387 -5.318 -12.416 1.00 94.25 322 ASP A N 1
ATOM 2577 C CA . ASP A 1 322 ? 8.854 -5.311 -11.060 1.00 94.25 322 ASP A CA 1
ATOM 2578 C C . ASP A 1 322 ? 9.958 -4.932 -10.054 1.00 94.25 322 ASP A C 1
ATOM 2580 O O . ASP A 1 322 ? 11.143 -4.828 -10.399 1.00 94.25 322 ASP A O 1
ATOM 2584 N N . TRP A 1 323 ? 9.562 -4.641 -8.819 1.00 95.38 323 TRP A N 1
ATOM 2585 C CA . TRP A 1 323 ? 10.450 -4.150 -7.776 1.00 95.38 323 TRP A CA 1
ATOM 2586 C C . TRP A 1 323 ? 9.929 -4.477 -6.372 1.00 95.38 323 TRP A C 1
ATOM 2588 O O . TRP A 1 323 ? 8.728 -4.548 -6.129 1.00 95.38 323 TRP A O 1
ATOM 2598 N N . HIS A 1 324 ? 10.825 -4.632 -5.404 1.00 94.56 324 HIS A N 1
ATOM 2599 C CA . HIS A 1 324 ? 10.468 -4.889 -4.014 1.00 94.56 324 HIS A CA 1
ATOM 2600 C C . HIS A 1 324 ? 11.329 -4.072 -3.067 1.00 94.56 324 HIS A C 1
ATOM 2602 O O . HIS A 1 324 ? 12.536 -3.927 -3.261 1.00 94.56 324 HIS A O 1
ATOM 2608 N N . TRP A 1 325 ? 10.701 -3.568 -2.012 1.00 94.62 325 TRP A N 1
ATOM 2609 C CA . TRP A 1 325 ? 11.365 -2.811 -0.972 1.00 94.62 325 TRP A CA 1
ATOM 2610 C C . TRP A 1 325 ? 10.649 -3.001 0.362 1.00 94.62 325 TRP A C 1
ATOM 2612 O O . TRP A 1 325 ? 9.422 -3.068 0.416 1.00 94.62 325 TRP A O 1
ATOM 2622 N N . LYS A 1 326 ? 11.438 -3.063 1.435 1.00 91.50 326 LYS A N 1
ATOM 2623 C CA . LYS A 1 326 ? 10.962 -2.994 2.817 1.00 91.50 326 LYS A CA 1
ATOM 2624 C C . LYS A 1 326 ? 11.633 -1.806 3.508 1.00 91.50 326 LYS A C 1
ATOM 2626 O O . LYS A 1 326 ? 12.823 -1.576 3.256 1.00 91.50 326 LYS A O 1
ATOM 2631 N N . PRO A 1 327 ? 10.927 -1.082 4.394 1.00 90.38 327 PRO A N 1
ATOM 2632 C CA . PRO A 1 327 ? 11.511 0.014 5.159 1.00 90.38 327 PRO A CA 1
ATOM 2633 C C . PRO A 1 327 ? 12.849 -0.370 5.807 1.00 90.38 327 PRO A C 1
ATOM 2635 O O . PRO A 1 327 ? 13.005 -1.458 6.357 1.00 90.38 327 PRO A O 1
ATOM 2638 N N . GLY A 1 328 ? 13.847 0.508 5.685 1.00 88.69 328 GLY A N 1
ATOM 2639 C CA . GLY A 1 328 ? 15.195 0.285 6.224 1.00 88.69 328 GLY A CA 1
ATOM 2640 C C . GLY A 1 328 ? 16.078 -0.705 5.446 1.00 88.69 328 GLY A C 1
ATOM 2641 O O . GLY A 1 328 ? 17.242 -0.877 5.806 1.00 88.69 328 GLY A O 1
ATOM 2642 N N . LYS A 1 329 ? 15.579 -1.338 4.377 1.00 92.69 329 LYS A N 1
ATOM 2643 C CA . LYS A 1 329 ? 16.349 -2.255 3.518 1.00 92.69 329 LYS A CA 1
ATOM 2644 C C . LYS A 1 329 ? 16.658 -1.633 2.151 1.00 92.69 329 LYS A C 1
ATOM 2646 O O . LYS A 1 329 ? 16.125 -0.583 1.785 1.00 92.69 329 LYS A O 1
ATOM 2651 N N . THR A 1 330 ? 17.547 -2.275 1.396 1.00 94.38 330 THR A N 1
ATOM 2652 C CA . THR A 1 330 ? 17.776 -1.977 -0.025 1.00 94.38 330 THR A CA 1
ATOM 2653 C C . THR A 1 330 ? 16.585 -2.437 -0.861 1.00 94.38 330 THR A C 1
ATOM 2655 O O . THR A 1 330 ? 15.955 -3.450 -0.564 1.00 94.38 330 THR A O 1
ATOM 2658 N N . ALA A 1 331 ? 16.254 -1.676 -1.902 1.00 96.62 331 ALA A N 1
ATOM 2659 C CA . ALA A 1 331 ? 15.267 -2.088 -2.886 1.00 96.62 331 ALA A CA 1
ATOM 2660 C C . ALA A 1 331 ? 15.911 -2.992 -3.936 1.00 96.62 331 ALA A C 1
ATOM 2662 O O . ALA A 1 331 ? 17.049 -2.753 -4.347 1.00 96.62 331 ALA A O 1
ATOM 2663 N N . LEU A 1 332 ? 15.153 -3.976 -4.405 1.00 97.31 332 LEU A N 1
ATOM 2664 C CA . LEU A 1 332 ? 15.479 -4.799 -5.562 1.00 97.31 332 LEU A CA 1
ATOM 2665 C C . LEU A 1 332 ? 14.582 -4.391 -6.723 1.00 97.31 332 LEU A C 1
ATOM 2667 O O . LEU A 1 332 ? 13.369 -4.310 -6.564 1.00 97.31 332 LEU A O 1
ATOM 2671 N N . LEU A 1 333 ? 15.176 -4.152 -7.886 1.00 97.81 333 LEU A N 1
ATOM 2672 C CA . LEU A 1 333 ? 14.479 -3.865 -9.135 1.00 97.81 333 LEU A CA 1
ATOM 2673 C C . LEU A 1 333 ? 14.915 -4.892 -10.171 1.00 97.81 333 LEU A C 1
ATOM 2675 O O . LEU A 1 333 ? 16.117 -5.127 -10.317 1.00 97.81 333 LEU A O 1
ATOM 2679 N N . TRP A 1 334 ? 13.978 -5.489 -10.901 1.00 97.81 334 TRP A N 1
ATOM 2680 C CA . TRP A 1 334 ? 14.314 -6.496 -11.903 1.00 97.81 334 TRP A CA 1
ATOM 2681 C C . TRP A 1 334 ? 13.458 -6.394 -13.159 1.00 97.81 334 TRP A C 1
ATOM 2683 O O . TRP A 1 334 ? 12.304 -5.961 -13.131 1.00 97.81 334 TRP A O 1
ATOM 2693 N N . TYR A 1 335 ? 14.064 -6.795 -14.276 1.00 97.88 335 TYR A N 1
ATOM 2694 C CA . TYR A 1 335 ? 13.475 -6.669 -15.602 1.00 97.88 335 TYR A CA 1
ATOM 2695 C C . TYR A 1 335 ? 13.854 -7.862 -16.478 1.00 97.88 335 TYR A C 1
ATOM 2697 O O . TYR A 1 335 ? 14.979 -8.361 -16.412 1.00 97.88 335 TYR A O 1
ATOM 2705 N N . THR A 1 336 ? 12.924 -8.263 -17.336 1.00 97.06 336 THR A N 1
ATOM 2706 C CA . THR A 1 336 ? 13.147 -9.218 -18.429 1.00 97.06 336 THR A CA 1
ATOM 2707 C C . THR A 1 336 ? 12.825 -8.511 -19.731 1.00 97.06 336 THR A C 1
ATOM 2709 O O . THR A 1 336 ? 11.785 -7.853 -19.828 1.00 97.06 336 THR A O 1
ATOM 2712 N N . VAL A 1 337 ? 13.702 -8.615 -20.721 1.00 96.56 337 VAL A N 1
ATOM 2713 C CA . VAL A 1 337 ? 13.603 -7.883 -21.989 1.00 96.56 337 VAL A CA 1
ATOM 2714 C C . VAL A 1 337 ? 13.708 -8.844 -23.166 1.00 96.56 337 VAL A C 1
ATOM 2716 O O . VAL A 1 337 ? 14.416 -9.842 -23.110 1.00 96.56 337 VAL A O 1
ATOM 2719 N N . LYS A 1 338 ? 13.001 -8.547 -24.260 1.00 95.69 338 LYS A N 1
ATOM 2720 C CA . LYS A 1 338 ? 13.020 -9.402 -25.454 1.00 95.69 338 LYS A CA 1
ATOM 2721 C C . LYS A 1 338 ? 14.335 -9.282 -26.224 1.00 95.69 338 LYS A C 1
ATOM 2723 O O . LYS A 1 338 ? 14.790 -10.256 -26.814 1.00 95.69 338 LYS A O 1
ATOM 2728 N N . HIS A 1 339 ? 14.909 -8.083 -26.274 1.00 94.06 339 HIS A N 1
ATOM 2729 C CA . HIS A 1 339 ? 16.106 -7.800 -27.059 1.00 94.06 339 HIS A CA 1
ATOM 2730 C C . HIS A 1 339 ? 17.285 -7.514 -26.133 1.00 94.06 339 HIS A C 1
ATOM 2732 O O . HIS A 1 339 ? 17.169 -6.709 -25.214 1.00 94.06 339 HIS A O 1
ATOM 2738 N N . HIS A 1 340 ? 18.431 -8.152 -26.381 1.00 93.00 340 HIS A N 1
ATOM 2739 C CA . HIS A 1 340 ? 19.668 -7.921 -25.614 1.00 93.00 340 HIS A CA 1
ATOM 2740 C C . HIS A 1 340 ? 20.676 -7.056 -26.377 1.00 93.00 340 HIS A C 1
ATOM 2742 O O . HIS A 1 340 ? 21.604 -6.506 -25.788 1.00 93.00 340 HIS A O 1
ATOM 2748 N N . THR A 1 341 ? 20.463 -6.860 -27.677 1.00 93.56 341 THR A N 1
ATOM 2749 C CA . THR A 1 341 ? 21.258 -5.955 -28.507 1.00 93.56 341 THR A CA 1
ATOM 2750 C C . THR A 1 341 ? 20.360 -5.245 -29.510 1.00 93.56 341 THR A C 1
ATOM 2752 O O . THR A 1 341 ? 19.562 -5.871 -30.202 1.00 93.56 341 THR A O 1
ATOM 2755 N N . LEU A 1 342 ? 20.492 -3.923 -29.591 1.00 92.88 342 LEU A N 1
ATOM 2756 C CA . LEU A 1 342 ? 19.780 -3.082 -30.548 1.00 92.88 342 LEU A CA 1
ATOM 2757 C C . LEU A 1 342 ? 20.646 -2.800 -31.783 1.00 92.88 342 LEU A C 1
ATOM 2759 O O . LEU A 1 342 ? 21.886 -2.801 -31.734 1.00 92.88 342 LEU A O 1
ATOM 2763 N N . SER A 1 343 ? 19.991 -2.492 -32.903 1.00 92.75 343 SER A N 1
ATOM 2764 C CA . SER A 1 343 ? 20.677 -2.025 -34.110 1.00 92.75 343 SER A CA 1
ATOM 2765 C C . SER A 1 343 ? 21.438 -0.718 -33.845 1.00 92.75 343 SER A C 1
ATOM 2767 O O . SER A 1 343 ? 21.134 0.030 -32.907 1.00 92.75 343 SER A O 1
ATOM 2769 N N . LYS A 1 344 ? 22.452 -0.433 -34.672 1.00 91.81 344 LYS A N 1
ATOM 2770 C CA . LYS A 1 344 ? 23.287 0.775 -34.536 1.00 91.81 344 LYS A CA 1
ATOM 2771 C C . LYS A 1 344 ? 22.464 2.064 -34.633 1.00 91.81 344 LYS A C 1
ATOM 2773 O O . LYS A 1 344 ? 22.807 3.048 -33.986 1.00 91.81 344 LYS A O 1
ATOM 2778 N N . THR A 1 345 ? 21.368 2.044 -35.388 1.00 91.75 345 THR A N 1
ATOM 2779 C CA . THR A 1 345 ? 20.542 3.218 -35.680 1.00 91.75 345 THR A CA 1
ATOM 2780 C C . THR A 1 345 ? 19.080 3.026 -35.292 1.00 91.75 345 THR A C 1
ATOM 2782 O O . THR A 1 345 ? 18.542 1.921 -35.368 1.00 91.75 345 THR A O 1
ATOM 2785 N N . LYS A 1 346 ? 18.417 4.116 -34.897 1.00 91.38 346 LYS A N 1
ATOM 2786 C CA . LYS A 1 346 ? 16.971 4.168 -34.665 1.00 91.38 346 LYS A CA 1
ATOM 2787 C C . LYS A 1 346 ? 16.300 5.236 -35.508 1.00 91.38 346 LYS A C 1
ATOM 2789 O O . LYS A 1 346 ? 16.915 6.255 -35.822 1.00 91.38 346 LYS A O 1
ATOM 2794 N N . GLU A 1 347 ? 15.033 5.002 -35.815 1.00 91.56 347 GLU A N 1
ATOM 2795 C CA . GLU A 1 347 ? 14.156 6.006 -36.404 1.00 91.56 347 GLU A CA 1
ATOM 2796 C C . GLU A 1 347 ? 13.630 6.924 -35.291 1.00 91.56 347 GLU A C 1
ATOM 2798 O O . GLU A 1 347 ? 13.182 6.462 -34.240 1.00 91.56 347 GLU A O 1
ATOM 2803 N N . VAL A 1 348 ? 13.699 8.235 -35.509 1.00 91.06 348 VAL A N 1
ATOM 2804 C CA . VAL A 1 348 ? 13.086 9.250 -34.648 1.00 91.06 348 VAL A CA 1
ATOM 2805 C C . VAL A 1 348 ? 11.982 9.921 -35.441 1.00 91.06 348 VAL A C 1
ATOM 2807 O O . VAL A 1 348 ? 12.230 10.479 -36.510 1.00 91.06 348 VAL A O 1
ATOM 2810 N N . GLN A 1 349 ? 10.765 9.868 -34.907 1.00 92.94 349 GLN A N 1
ATOM 2811 C CA . GLN A 1 349 ? 9.619 10.538 -35.501 1.00 92.94 349 GLN A CA 1
ATOM 2812 C C . GLN A 1 349 ? 9.741 12.053 -35.320 1.00 92.94 349 GLN A C 1
ATOM 2814 O O . GLN A 1 349 ? 9.903 12.556 -34.208 1.00 92.94 349 GLN A O 1
ATOM 2819 N N . GLY A 1 350 ? 9.638 12.769 -36.430 1.00 92.69 350 GLY A N 1
ATOM 2820 C CA . GLY A 1 350 ? 9.625 14.219 -36.497 1.00 92.69 350 GLY A CA 1
ATOM 2821 C C . GLY A 1 350 ? 8.216 14.808 -36.641 1.00 92.69 350 GLY A C 1
ATOM 2822 O O . GLY A 1 350 ? 7.191 14.133 -36.430 1.00 92.69 350 GLY A O 1
ATOM 2823 N N . PRO A 1 351 ? 8.145 16.112 -36.952 1.00 94.25 351 PRO A N 1
ATOM 2824 C CA . PRO A 1 351 ? 6.886 16.827 -37.097 1.00 94.25 351 PRO A CA 1
ATOM 2825 C C . PRO A 1 351 ? 6.128 16.415 -38.373 1.00 94.25 351 PRO A C 1
ATOM 2827 O O . PRO A 1 351 ? 6.727 15.880 -39.312 1.00 94.25 351 PRO A O 1
ATOM 2830 N N . PRO A 1 352 ? 4.810 16.672 -38.427 1.00 95.56 352 PRO A N 1
ATOM 2831 C CA . PRO A 1 352 ? 4.052 16.671 -39.676 1.00 95.56 352 PRO A CA 1
ATOM 2832 C C . PRO A 1 352 ? 4.638 17.659 -40.694 1.00 95.56 352 PRO A C 1
ATOM 2834 O O . PRO A 1 352 ? 5.114 18.732 -40.314 1.00 95.56 352 PRO A O 1
ATOM 2837 N N . LEU A 1 353 ? 4.579 17.315 -41.984 1.00 92.56 353 LEU A N 1
ATOM 2838 C CA . LEU A 1 353 ? 5.211 18.105 -43.053 1.00 92.56 353 LEU A CA 1
ATOM 2839 C C . LEU A 1 353 ? 4.595 19.503 -43.236 1.00 92.56 353 LEU A C 1
ATOM 2841 O O . LEU A 1 353 ? 5.273 20.420 -43.694 1.00 92.56 353 LEU A O 1
ATOM 2845 N N . ASN A 1 354 ? 3.337 19.694 -42.830 1.00 94.00 354 ASN A N 1
ATOM 2846 C CA . ASN A 1 354 ? 2.649 20.984 -42.909 1.00 94.00 354 ASN A CA 1
ATOM 2847 C C . ASN A 1 354 ? 3.149 22.018 -41.877 1.00 94.00 354 ASN A C 1
ATOM 2849 O O . ASN A 1 354 ? 2.903 23.211 -42.047 1.00 94.00 354 ASN A O 1
ATOM 2853 N N . ILE A 1 355 ? 3.895 21.606 -40.844 1.00 94.44 355 ILE A N 1
ATOM 2854 C CA . ILE A 1 355 ? 4.469 22.518 -39.843 1.00 94.44 355 ILE A CA 1
ATOM 2855 C C . ILE A 1 355 ? 5.883 22.933 -40.278 1.00 94.44 355 ILE A C 1
ATOM 2857 O O . ILE A 1 355 ? 6.884 22.468 -39.725 1.00 94.44 355 ILE A O 1
ATOM 2861 N N . LYS A 1 356 ? 5.968 23.820 -41.279 1.00 92.81 356 LYS A N 1
ATOM 2862 C CA . LYS A 1 356 ? 7.222 24.225 -41.954 1.00 92.81 356 LYS A CA 1
ATOM 2863 C C . LYS A 1 356 ? 8.354 24.608 -40.990 1.00 92.81 356 LYS A C 1
ATOM 2865 O O . LYS A 1 356 ? 9.480 24.133 -41.128 1.00 92.81 356 LYS A O 1
ATOM 2870 N N . GLU A 1 357 ? 8.042 25.403 -39.970 1.00 93.94 357 GLU A N 1
ATOM 2871 C CA . GLU A 1 357 ? 9.004 25.836 -38.948 1.00 93.94 357 GLU A CA 1
ATOM 2872 C C . GLU A 1 357 ? 9.578 24.667 -38.132 1.00 93.94 357 GLU A C 1
ATOM 2874 O O . GLU A 1 357 ? 10.782 24.587 -37.877 1.00 93.94 357 GLU A O 1
ATOM 2879 N N . ALA A 1 358 ? 8.731 23.709 -37.748 1.00 92.38 358 ALA A N 1
ATOM 2880 C CA . ALA A 1 358 ? 9.178 22.526 -37.022 1.00 92.38 358 ALA A CA 1
ATOM 2881 C C . ALA A 1 358 ? 10.010 21.603 -37.922 1.00 92.38 358 ALA A C 1
ATOM 2883 O O . ALA A 1 358 ? 11.020 21.060 -37.472 1.00 92.38 358 ALA A O 1
ATOM 2884 N N . VAL A 1 359 ? 9.618 21.456 -39.192 1.00 93.00 359 VAL A N 1
ATOM 2885 C CA . VAL A 1 359 ? 10.361 20.692 -40.206 1.00 93.00 359 VAL A CA 1
ATOM 2886 C C . VAL A 1 359 ? 11.771 21.255 -40.379 1.00 93.00 359 VAL A C 1
ATOM 2888 O O . VAL A 1 359 ? 12.736 20.492 -40.313 1.00 93.00 359 VAL A O 1
ATOM 2891 N N . LYS A 1 360 ? 11.914 22.580 -40.524 1.00 93.12 360 LYS A N 1
ATOM 2892 C CA . LYS A 1 360 ? 13.218 23.246 -40.670 1.00 93.12 360 LYS A CA 1
ATOM 2893 C C . LYS A 1 360 ? 14.132 22.965 -39.475 1.00 93.12 360 LYS A C 1
ATOM 2895 O O . LYS A 1 360 ? 15.251 22.493 -39.665 1.00 93.12 360 LYS A O 1
ATOM 2900 N N . ARG A 1 361 ? 13.636 23.159 -38.245 1.00 94.06 361 ARG A N 1
ATOM 2901 C CA . ARG A 1 361 ? 14.400 22.864 -37.016 1.00 94.06 361 ARG A CA 1
ATOM 2902 C C . ARG A 1 361 ? 14.788 21.389 -36.904 1.00 94.06 361 ARG A C 1
ATOM 2904 O O . ARG A 1 361 ? 15.890 21.071 -36.462 1.00 94.06 361 ARG A O 1
ATOM 2911 N N . PHE A 1 362 ? 13.903 20.479 -37.310 1.00 93.44 362 PHE A N 1
ATOM 2912 C CA . PHE A 1 362 ? 14.184 19.046 -37.267 1.00 93.44 362 PHE A CA 1
ATOM 2913 C C . PHE A 1 362 ? 15.283 18.648 -38.260 1.00 93.44 362 PHE A C 1
ATOM 2915 O O . PHE A 1 362 ? 16.209 17.940 -37.869 1.00 93.44 362 PHE A O 1
ATOM 2922 N N . LYS A 1 363 ? 15.236 19.152 -39.503 1.00 91.94 363 LYS A N 1
ATOM 2923 C CA . LYS A 1 363 ? 16.285 18.927 -40.517 1.00 91.94 363 LYS A CA 1
ATOM 2924 C C . LYS A 1 363 ? 17.639 19.513 -40.095 1.00 91.94 363 LYS A C 1
ATOM 2926 O O . LYS A 1 363 ? 18.663 18.882 -40.316 1.00 91.94 363 LYS A O 1
ATOM 2931 N N . GLN A 1 364 ? 17.653 20.669 -39.425 1.00 92.81 364 GLN A N 1
ATOM 2932 C CA . GLN A 1 364 ? 18.887 21.254 -38.873 1.00 92.81 364 GLN A CA 1
ATOM 2933 C C . GLN A 1 364 ? 19.521 20.370 -37.789 1.00 92.81 364 GLN A C 1
ATOM 2935 O O . GLN A 1 364 ? 20.737 20.216 -37.742 1.00 92.81 364 GLN A O 1
ATOM 2940 N N . LYS A 1 365 ? 18.701 19.769 -36.921 1.00 92.06 365 LYS A N 1
ATOM 2941 C CA . LYS A 1 365 ? 19.171 18.899 -35.834 1.00 92.06 365 LYS A CA 1
ATOM 2942 C C . LYS A 1 365 ? 19.564 17.496 -36.310 1.00 92.06 365 LYS A C 1
ATOM 2944 O O . LYS A 1 365 ? 20.372 16.829 -35.664 1.00 92.06 365 LYS A O 1
ATOM 2949 N N . HIS A 1 366 ? 18.971 17.028 -37.406 1.00 90.75 366 HIS A N 1
ATOM 2950 C CA . HIS A 1 366 ? 19.121 15.667 -37.905 1.00 90.75 366 HIS A CA 1
ATOM 2951 C C . HIS A 1 366 ? 19.531 15.672 -39.387 1.00 90.75 366 HIS A C 1
ATOM 2953 O O . HIS A 1 366 ? 18.674 15.849 -40.249 1.00 90.75 366 HIS A O 1
ATOM 2959 N N . PRO A 1 367 ? 20.811 15.405 -39.712 1.00 82.00 367 PRO A N 1
ATOM 2960 C CA . PRO A 1 367 ? 21.304 15.477 -41.092 1.00 82.00 367 PRO A CA 1
ATOM 2961 C C . PRO A 1 367 ? 20.685 14.436 -42.035 1.00 82.00 367 PRO A C 1
ATOM 2963 O O . PRO A 1 367 ? 20.546 14.675 -43.229 1.00 82.00 367 PRO A O 1
ATOM 2966 N N . ARG A 1 368 ? 20.311 13.262 -41.508 1.00 88.75 368 ARG A N 1
ATOM 2967 C CA . ARG A 1 368 ? 19.741 12.147 -42.281 1.00 88.75 368 ARG A CA 1
ATOM 2968 C C . ARG A 1 368 ? 18.242 12.047 -42.019 1.00 88.75 368 ARG A C 1
ATOM 2970 O O . ARG A 1 368 ? 17.835 11.362 -41.079 1.00 88.75 368 ARG A O 1
ATOM 2977 N N . THR A 1 369 ? 17.445 12.746 -42.828 1.00 93.19 369 THR A N 1
ATOM 2978 C CA . THR A 1 369 ? 15.975 12.748 -42.740 1.00 93.19 369 THR A CA 1
ATOM 2979 C C . THR A 1 369 ? 15.316 12.193 -43.997 1.00 93.19 369 THR A C 1
ATOM 2981 O O . THR A 1 369 ? 15.887 12.265 -45.079 1.00 93.19 369 THR A O 1
ATOM 2984 N N . TYR A 1 370 ? 14.119 11.633 -43.847 1.00 93.19 370 TYR A N 1
ATOM 2985 C CA . TYR A 1 370 ? 13.273 11.136 -44.936 1.00 93.19 370 TYR A CA 1
ATOM 2986 C C . TYR A 1 370 ? 11.799 11.287 -44.554 1.00 93.19 370 TYR A C 1
ATOM 2988 O O . TYR A 1 370 ? 11.462 11.476 -43.383 1.00 93.19 370 TYR A O 1
ATOM 2996 N N . GLU A 1 371 ? 10.914 11.229 -45.541 1.00 93.75 371 GLU A N 1
ATOM 2997 C CA . GLU A 1 371 ? 9.477 11.433 -45.361 1.00 93.75 371 GLU A CA 1
ATOM 2998 C C . GLU A 1 371 ? 8.742 10.090 -45.375 1.00 93.75 371 GLU A C 1
ATOM 3000 O O . GLU A 1 371 ? 9.054 9.203 -46.168 1.00 93.75 371 GLU A O 1
ATOM 3005 N N . LYS A 1 372 ? 7.775 9.914 -44.471 1.00 92.88 372 LYS A N 1
ATOM 3006 C CA . LYS A 1 372 ? 6.950 8.703 -44.378 1.00 92.88 372 LYS A CA 1
ATOM 3007 C C . LYS A 1 372 ? 5.573 9.076 -43.839 1.00 92.88 372 LYS A C 1
ATOM 3009 O O . LYS A 1 372 ? 5.468 9.707 -42.790 1.00 92.88 372 LYS A O 1
ATOM 3014 N N . SER A 1 373 ? 4.516 8.717 -44.569 1.00 90.38 373 SER A N 1
ATOM 3015 C CA . SER A 1 373 ? 3.114 8.934 -44.162 1.00 90.38 373 SER A CA 1
ATOM 3016 C C . SER A 1 373 ? 2.802 10.376 -43.716 1.00 90.38 373 SER A C 1
ATOM 3018 O O . SER A 1 373 ? 2.210 10.595 -42.660 1.00 90.38 373 SER A O 1
ATOM 3020 N N . GLY A 1 374 ? 3.240 11.379 -44.487 1.00 91.69 374 GLY A N 1
ATOM 3021 C CA . GLY A 1 374 ? 2.954 12.793 -44.198 1.00 91.69 374 GLY A CA 1
ATOM 3022 C C . GLY A 1 374 ? 3.759 13.401 -43.039 1.00 91.69 374 GLY A C 1
ATOM 3023 O O . GLY A 1 374 ? 3.446 14.503 -42.575 1.00 91.69 374 GLY A O 1
ATOM 3024 N N . ARG A 1 375 ? 4.793 12.706 -42.546 1.00 95.44 375 ARG A N 1
ATOM 3025 C CA . ARG A 1 375 ? 5.679 13.182 -41.474 1.00 95.44 375 ARG A CA 1
ATOM 3026 C C . ARG A 1 375 ? 7.145 13.028 -41.847 1.00 95.44 375 ARG A C 1
ATOM 3028 O O . ARG A 1 375 ? 7.514 12.156 -42.632 1.00 95.44 375 ARG A O 1
ATOM 3035 N N . LEU A 1 376 ? 7.983 13.855 -41.229 1.00 94.88 376 LEU A N 1
ATOM 3036 C CA . LEU A 1 376 ? 9.431 13.732 -41.331 1.00 94.88 376 LEU A CA 1
ATOM 3037 C C . LEU A 1 376 ? 9.955 12.722 -40.303 1.00 94.88 376 LEU A C 1
ATOM 3039 O O . LEU A 1 376 ? 9.475 12.679 -39.172 1.00 94.88 376 LEU A O 1
ATOM 3043 N N . TYR A 1 377 ? 10.963 11.947 -40.677 1.00 95.38 377 TYR A N 1
ATOM 3044 C CA . TYR A 1 377 ? 11.682 11.007 -39.821 1.00 95.38 377 TYR A CA 1
ATOM 3045 C C . TYR A 1 377 ? 13.185 11.237 -39.948 1.00 95.38 377 TYR A C 1
ATOM 3047 O O . TYR A 1 377 ? 13.649 11.795 -40.940 1.00 95.38 377 TYR A O 1
ATOM 3055 N N . ALA A 1 378 ? 13.949 10.815 -38.942 1.00 93.75 378 ALA A N 1
ATOM 3056 C CA . ALA A 1 378 ? 15.408 10.815 -38.979 1.00 93.75 378 ALA A CA 1
ATOM 3057 C C . ALA A 1 378 ? 15.987 9.465 -38.566 1.00 93.75 378 ALA A C 1
ATOM 3059 O O . ALA A 1 378 ? 15.503 8.843 -37.620 1.00 93.75 378 ALA A O 1
ATOM 3060 N N . THR A 1 379 ? 17.084 9.063 -39.206 1.00 91.88 379 THR A N 1
ATOM 3061 C CA . THR A 1 379 ? 17.902 7.930 -38.760 1.00 91.88 379 THR A CA 1
ATOM 3062 C C . THR A 1 379 ? 19.044 8.446 -37.890 1.00 91.88 379 THR A C 1
ATOM 3064 O O . THR A 1 379 ? 19.926 9.156 -38.373 1.00 91.88 379 THR A O 1
ATOM 3067 N N . VAL A 1 380 ? 19.054 8.079 -36.607 1.00 91.06 380 VAL A N 1
ATOM 3068 C CA . VAL A 1 380 ? 20.084 8.511 -35.644 1.00 91.06 380 VAL A CA 1
ATOM 3069 C C . VAL A 1 380 ? 20.831 7.320 -35.060 1.00 91.06 380 VAL A C 1
ATOM 3071 O O . VAL A 1 380 ? 20.242 6.261 -34.843 1.00 91.06 380 VAL A O 1
ATOM 3074 N N . ASN A 1 381 ? 22.120 7.488 -34.764 1.00 90.75 381 ASN A N 1
ATOM 3075 C CA . ASN A 1 381 ? 22.899 6.473 -34.057 1.00 90.75 381 ASN A CA 1
ATOM 3076 C C . ASN A 1 381 ? 22.413 6.346 -32.605 1.00 90.75 381 ASN A C 1
ATOM 3078 O O . ASN A 1 381 ? 22.162 7.348 -31.934 1.00 90.75 381 ASN A O 1
ATOM 3082 N N . ARG A 1 382 ? 22.281 5.113 -32.108 1.00 90.31 382 ARG A N 1
ATOM 3083 C CA . ARG A 1 382 ? 21.991 4.859 -30.693 1.00 90.31 382 ARG A CA 1
ATOM 3084 C C . ARG A 1 382 ? 23.258 5.043 -29.864 1.00 90.31 382 ARG A C 1
ATOM 3086 O O . ARG A 1 382 ? 24.279 4.434 -30.162 1.00 90.31 382 ARG A O 1
ATOM 3093 N N . THR A 1 383 ? 23.154 5.811 -28.783 1.00 88.62 383 THR A N 1
ATOM 3094 C CA . THR A 1 383 ? 24.232 5.976 -27.795 1.00 88.62 383 THR A CA 1
ATOM 3095 C C . THR A 1 383 ? 24.502 4.685 -27.019 1.00 88.62 383 THR A C 1
ATOM 3097 O O . THR A 1 383 ? 25.649 4.362 -26.735 1.00 88.62 383 THR A O 1
ATOM 3100 N N . HIS A 1 384 ? 23.450 3.922 -26.710 1.00 92.25 384 HIS A N 1
ATOM 3101 C CA . HIS A 1 384 ? 23.529 2.648 -25.998 1.00 92.25 384 HIS A CA 1
ATOM 3102 C C . HIS A 1 384 ? 22.777 1.575 -26.778 1.00 92.25 384 HIS A C 1
ATOM 3104 O O . HIS A 1 384 ? 21.688 1.821 -27.304 1.00 92.25 384 HIS A O 1
ATOM 3110 N N . ARG A 1 385 ? 23.376 0.388 -26.879 1.00 94.00 385 ARG A N 1
ATOM 3111 C CA . ARG A 1 385 ? 22.846 -0.723 -27.685 1.00 94.00 385 ARG A CA 1
ATOM 3112 C C . ARG A 1 385 ? 22.545 -1.967 -26.867 1.00 94.00 385 ARG A C 1
ATOM 3114 O O . ARG A 1 385 ? 21.910 -2.874 -27.392 1.00 94.00 385 ARG A O 1
ATOM 3121 N N . THR A 1 386 ? 22.955 -1.995 -25.607 1.00 95.06 386 THR A N 1
ATOM 3122 C CA . THR A 1 386 ? 22.747 -3.117 -24.693 1.00 95.06 386 THR A CA 1
ATOM 3123 C C . THR A 1 386 ? 22.028 -2.650 -23.434 1.00 95.06 386 THR A C 1
ATOM 3125 O O . THR A 1 386 ? 22.083 -1.457 -23.092 1.00 95.06 386 THR A O 1
ATOM 3128 N N . PRO A 1 387 ? 21.339 -3.557 -22.721 1.00 95.19 387 PRO A N 1
ATOM 3129 C CA . PRO A 1 387 ? 20.725 -3.205 -21.456 1.00 95.19 387 PRO A CA 1
ATOM 3130 C C . PRO A 1 387 ? 21.755 -2.711 -20.441 1.00 95.19 387 PRO A C 1
ATOM 3132 O O . PRO A 1 387 ? 21.504 -1.710 -19.777 1.00 95.19 387 PRO A O 1
ATOM 3135 N N . HIS A 1 388 ? 22.932 -3.348 -20.356 1.00 95.94 388 HIS A N 1
ATOM 3136 C CA . HIS A 1 388 ? 23.975 -2.942 -19.413 1.00 95.94 388 HIS A CA 1
ATOM 3137 C C . HIS A 1 388 ? 24.416 -1.486 -19.613 1.00 95.94 388 HIS A C 1
ATOM 3139 O O . HIS A 1 388 ? 24.352 -0.702 -18.665 1.00 95.94 388 HIS A O 1
ATOM 3145 N N . SER A 1 389 ? 24.787 -1.101 -20.840 1.00 95.25 389 SER A N 1
ATOM 3146 C CA . SER A 1 389 ? 25.221 0.271 -21.145 1.00 95.25 389 SER A CA 1
ATOM 3147 C C . SER A 1 389 ? 24.106 1.301 -20.916 1.00 95.25 389 SER A C 1
ATOM 3149 O O . SER A 1 389 ? 24.344 2.343 -20.303 1.00 95.25 389 SER A O 1
ATOM 3151 N N . THR A 1 390 ? 22.868 0.979 -21.311 1.00 96.00 390 THR A N 1
ATOM 3152 C CA . THR A 1 390 ? 21.687 1.830 -21.074 1.00 96.00 390 THR A CA 1
ATOM 3153 C C . THR A 1 390 ? 21.435 2.057 -19.584 1.00 96.00 390 THR A C 1
ATOM 3155 O O . THR A 1 390 ? 21.237 3.191 -19.147 1.00 96.00 390 THR A O 1
ATOM 3158 N N . ILE A 1 391 ? 21.463 0.990 -18.782 1.00 96.62 391 ILE A N 1
ATOM 3159 C CA . ILE A 1 391 ? 21.235 1.063 -17.335 1.00 96.62 391 ILE A CA 1
ATOM 3160 C C . ILE A 1 391 ? 22.355 1.841 -16.663 1.00 96.62 391 ILE A C 1
ATOM 3162 O O . ILE A 1 391 ? 22.081 2.689 -15.820 1.00 96.62 391 ILE A O 1
ATOM 3166 N N . GLN A 1 392 ? 23.611 1.589 -17.031 1.00 96.31 392 GLN A N 1
ATOM 3167 C CA . GLN A 1 392 ? 24.745 2.291 -16.443 1.00 96.31 392 GLN A CA 1
ATOM 3168 C C . GLN A 1 392 ? 24.634 3.806 -16.658 1.00 96.31 392 GLN A C 1
ATOM 3170 O O . GLN A 1 392 ? 24.878 4.573 -15.726 1.00 96.31 392 GLN A O 1
ATOM 3175 N N . ALA A 1 393 ? 24.220 4.242 -17.850 1.00 96.19 393 ALA A N 1
ATOM 3176 C CA . ALA A 1 393 ? 23.963 5.650 -18.130 1.00 96.19 393 ALA A CA 1
ATOM 3177 C C . ALA A 1 393 ? 22.767 6.195 -17.331 1.00 96.19 393 ALA A C 1
ATOM 3179 O O . ALA A 1 393 ? 22.877 7.243 -16.694 1.00 96.19 393 ALA A O 1
ATOM 3180 N N . ALA A 1 394 ? 21.649 5.462 -17.293 1.00 96.81 394 ALA A N 1
ATOM 3181 C CA . ALA A 1 394 ? 20.456 5.870 -16.552 1.00 96.81 394 ALA A CA 1
ATOM 3182 C C . ALA A 1 394 ? 20.723 6.010 -15.041 1.00 96.81 394 ALA A C 1
ATOM 3184 O O . ALA A 1 394 ? 20.306 6.993 -14.427 1.00 96.81 394 ALA A O 1
ATOM 3185 N N . LEU A 1 395 ? 21.470 5.076 -14.443 1.00 96.81 395 LEU A N 1
ATOM 3186 C CA . LEU A 1 395 ? 21.824 5.089 -13.019 1.00 96.81 395 LEU A CA 1
ATOM 3187 C C . LEU A 1 395 ? 22.789 6.224 -12.645 1.00 96.81 395 LEU A C 1
ATOM 3189 O O . LEU A 1 395 ? 22.752 6.698 -11.511 1.00 96.81 395 LEU A O 1
ATOM 3193 N N . LYS A 1 396 ? 23.622 6.683 -13.589 1.00 96.19 396 LYS A N 1
ATOM 3194 C CA . LYS A 1 396 ? 24.514 7.843 -13.416 1.00 96.19 396 LYS A CA 1
ATOM 3195 C C . LYS A 1 396 ? 23.803 9.187 -13.604 1.00 96.19 396 LYS A C 1
ATOM 3197 O O . LYS A 1 396 ? 24.382 10.223 -13.288 1.00 96.19 396 LYS A O 1
ATOM 3202 N N . SER A 1 397 ? 22.570 9.194 -14.113 1.00 96.12 397 SER A N 1
ATOM 3203 C CA . SER A 1 397 ? 21.823 10.434 -14.327 1.00 96.12 397 SER A CA 1
ATOM 3204 C C . SER A 1 397 ? 21.567 11.177 -13.012 1.00 96.12 397 SER A C 1
ATOM 3206 O O . SER A 1 397 ? 21.314 10.572 -11.965 1.00 96.12 397 SER A O 1
ATOM 3208 N N . THR A 1 398 ? 21.540 12.510 -13.080 1.00 95.81 398 THR A N 1
ATOM 3209 C CA . THR A 1 398 ? 21.172 13.381 -11.949 1.00 95.81 398 THR A CA 1
ATOM 3210 C C . THR A 1 398 ? 19.784 13.052 -11.393 1.00 95.81 398 THR A C 1
ATOM 3212 O O . THR A 1 398 ? 19.524 13.209 -10.196 1.00 95.81 398 THR A O 1
ATOM 3215 N N . TYR A 1 399 ? 18.888 12.528 -12.237 1.00 95.75 399 TYR A N 1
ATOM 3216 C CA . TYR A 1 399 ? 17.573 12.056 -11.821 1.00 95.75 399 TYR A CA 1
ATOM 3217 C C . TYR A 1 399 ? 17.673 10.920 -10.791 1.00 95.75 399 TYR A C 1
ATOM 3219 O O . TYR A 1 399 ? 16.980 10.960 -9.772 1.00 95.75 399 TYR A O 1
ATOM 3227 N N . VAL A 1 400 ? 18.540 9.931 -11.016 1.00 95.94 400 VAL A N 1
ATOM 3228 C CA . VAL A 1 400 ? 18.713 8.799 -10.096 1.00 95.94 400 VAL A CA 1
ATOM 3229 C C . VAL A 1 400 ? 19.556 9.200 -8.883 1.00 95.94 400 VAL A C 1
ATOM 3231 O O . VAL A 1 400 ? 19.114 9.005 -7.749 1.00 95.94 400 VAL A O 1
ATOM 3234 N N . THR A 1 401 ? 20.717 9.829 -9.083 1.00 95.25 401 THR A N 1
ATOM 3235 C CA . THR A 1 401 ? 21.665 10.149 -7.993 1.00 95.25 401 THR A CA 1
ATOM 3236 C C . THR A 1 401 ? 21.114 11.158 -6.975 1.00 95.25 401 THR A C 1
ATOM 3238 O O . THR A 1 401 ? 21.469 11.136 -5.795 1.00 95.25 401 THR A O 1
ATOM 3241 N N . SER A 1 402 ? 20.162 12.009 -7.372 1.00 93.94 402 SER A N 1
ATOM 3242 C CA . SER A 1 402 ? 19.447 12.884 -6.431 1.00 93.94 402 SER A CA 1
ATOM 3243 C C . SER A 1 402 ? 18.485 12.124 -5.502 1.00 93.94 402 SER A C 1
ATOM 3245 O O . SER A 1 402 ? 18.266 12.557 -4.363 1.00 93.94 402 SER A O 1
ATOM 3247 N N . ARG A 1 403 ? 17.944 10.975 -5.934 1.00 94.50 403 ARG A N 1
ATOM 3248 C CA . ARG A 1 403 ? 16.875 10.220 -5.246 1.00 94.50 403 ARG A CA 1
ATOM 3249 C C . ARG A 1 403 ? 17.383 9.094 -4.349 1.00 94.50 403 ARG A C 1
ATOM 3251 O O . ARG A 1 403 ? 16.786 8.853 -3.301 1.00 94.50 403 ARG A O 1
ATOM 3258 N N . VAL A 1 404 ? 18.469 8.430 -4.731 1.00 94.81 404 VAL A N 1
ATOM 3259 C CA . VAL A 1 404 ? 19.040 7.282 -4.006 1.00 94.81 404 VAL A CA 1
ATOM 3260 C C . VAL A 1 404 ? 20.494 7.545 -3.625 1.00 94.81 404 VAL A C 1
ATOM 3262 O O . VAL A 1 404 ? 21.157 8.371 -4.240 1.00 94.81 404 VAL A O 1
ATOM 3265 N N . MET A 1 405 ? 20.982 6.886 -2.574 1.00 94.00 405 MET A N 1
ATOM 3266 C CA . MET A 1 405 ? 22.380 7.002 -2.140 1.00 94.00 405 MET A CA 1
ATOM 3267 C C . MET A 1 405 ? 23.319 6.220 -3.047 1.00 94.00 405 MET A C 1
ATOM 3269 O O . MET A 1 405 ? 24.395 6.692 -3.388 1.00 94.00 405 MET A O 1
ATOM 3273 N N . GLN A 1 406 ? 22.927 4.995 -3.387 1.00 95.25 406 GLN A N 1
ATOM 3274 C CA . GLN A 1 406 ? 23.778 4.062 -4.107 1.00 95.25 406 GLN A CA 1
ATOM 3275 C C . GLN A 1 406 ? 22.915 3.133 -4.945 1.00 95.25 406 GLN A C 1
ATOM 3277 O O . GLN A 1 406 ? 21.811 2.761 -4.540 1.00 95.25 406 GLN A O 1
ATOM 3282 N N . THR A 1 407 ? 23.440 2.734 -6.098 1.00 96.88 407 THR A N 1
ATOM 3283 C CA . THR A 1 407 ? 22.863 1.673 -6.919 1.00 96.88 407 THR A CA 1
ATOM 3284 C C . THR A 1 407 ? 23.943 0.675 -7.309 1.00 96.88 407 THR A C 1
ATOM 3286 O O . THR A 1 407 ? 25.117 1.034 -7.412 1.00 96.88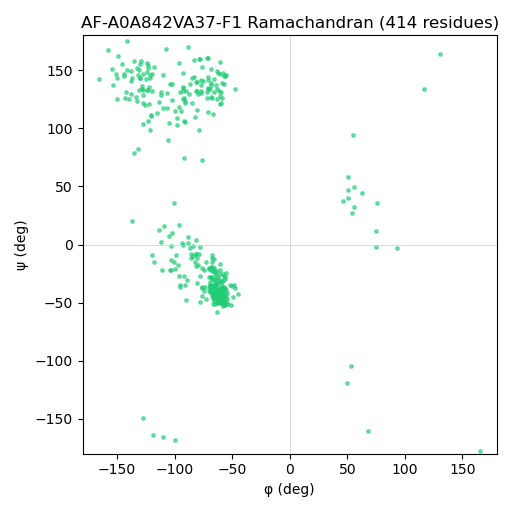 407 THR A O 1
ATOM 3289 N N . LYS A 1 408 ? 23.558 -0.587 -7.488 1.00 96.81 408 LYS A N 1
ATOM 3290 C CA . LYS A 1 408 ? 24.458 -1.669 -7.889 1.00 96.81 408 LYS A CA 1
ATOM 3291 C C . LYS A 1 408 ? 23.750 -2.567 -8.892 1.00 96.81 408 LYS A C 1
ATOM 3293 O O . LYS A 1 408 ? 22.669 -3.076 -8.615 1.00 96.81 408 LYS A O 1
ATOM 3298 N N . ILE A 1 409 ? 24.363 -2.774 -10.054 1.00 97.06 409 ILE A N 1
ATOM 3299 C CA . ILE A 1 409 ? 23.878 -3.739 -11.045 1.00 97.06 409 ILE A CA 1
ATOM 3300 C C . ILE A 1 409 ? 24.359 -5.124 -10.604 1.00 97.06 409 ILE A C 1
ATOM 3302 O O . ILE A 1 409 ? 25.561 -5.373 -10.551 1.00 97.06 409 ILE A O 1
ATOM 3306 N N . LEU A 1 410 ? 23.429 -6.016 -10.269 1.00 96.50 410 LEU A N 1
ATOM 3307 C CA . LEU A 1 410 ? 23.726 -7.398 -9.880 1.00 96.50 410 LEU A CA 1
ATOM 3308 C C . LEU A 1 410 ? 23.754 -8.352 -11.078 1.00 96.50 410 LEU A C 1
ATOM 3310 O O . LEU A 1 410 ? 24.466 -9.354 -11.051 1.00 96.50 410 LEU A O 1
ATOM 3314 N N . LYS A 1 411 ? 22.957 -8.056 -12.108 1.00 95.75 411 LYS A N 1
ATOM 3315 C CA . LYS A 1 411 ? 22.871 -8.810 -13.364 1.00 95.75 411 LYS A CA 1
ATOM 3316 C C . LYS A 1 411 ? 22.408 -7.864 -14.472 1.00 95.75 411 LYS A C 1
ATOM 3318 O O . LYS A 1 411 ? 21.522 -7.050 -14.227 1.00 95.75 411 LYS A O 1
ATOM 3323 N N . ALA A 1 412 ? 23.011 -7.950 -15.654 1.00 92.56 412 ALA A N 1
ATOM 3324 C CA . ALA A 1 412 ? 22.516 -7.343 -16.890 1.00 92.56 412 ALA A CA 1
ATOM 3325 C C . ALA A 1 412 ? 23.264 -7.959 -18.090 1.00 92.56 412 ALA A C 1
ATOM 3327 O O . ALA A 1 412 ? 24.474 -8.175 -17.961 1.00 92.56 412 ALA A O 1
ATOM 3328 N N . PRO A 1 413 ? 22.607 -8.196 -19.243 1.00 88.31 413 PRO A N 1
ATOM 3329 C CA . PRO A 1 413 ? 23.287 -8.612 -20.470 1.00 88.31 413 PRO A CA 1
ATOM 3330 C C . PRO A 1 413 ? 24.313 -7.558 -20.905 1.00 88.31 413 PRO A C 1
ATOM 3332 O O . PRO A 1 413 ? 23.958 -6.385 -21.077 1.00 88.31 413 PRO A O 1
ATOM 3335 N N . LYS A 1 414 ? 25.579 -7.974 -21.022 1.00 82.81 414 LYS A N 1
ATOM 3336 C CA . LYS A 1 414 ? 26.713 -7.130 -21.427 1.00 82.81 414 LYS A CA 1
ATOM 3337 C C . LYS A 1 414 ? 26.878 -7.115 -22.947 1.00 82.81 414 LYS A C 1
ATOM 3339 O O . LYS A 1 414 ? 26.229 -7.885 -23.650 1.00 82.81 414 LYS A O 1
ATOM 3344 N N . ASP A 1 415 ? 27.737 -6.217 -23.418 1.00 68.06 415 ASP A N 1
ATOM 3345 C CA . ASP A 1 415 ? 28.220 -6.229 -24.796 1.00 68.06 415 ASP A CA 1
ATOM 3346 C C . ASP A 1 415 ? 28.913 -7.582 -25.058 1.00 68.06 415 A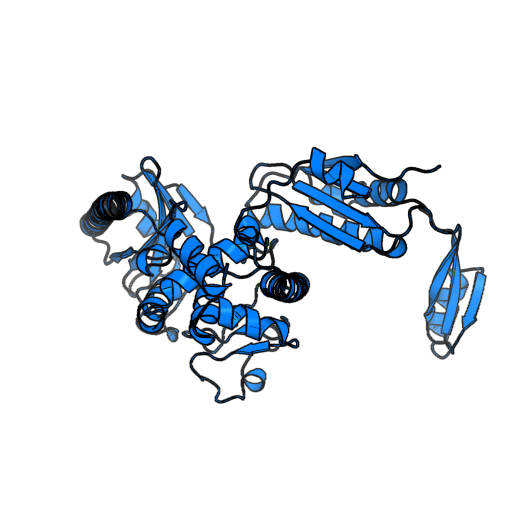SP A C 1
ATOM 3348 O O . ASP A 1 415 ? 29.741 -8.005 -24.246 1.00 68.06 415 ASP A O 1
ATOM 3352 N N . LEU A 1 416 ? 28.483 -8.279 -26.118 1.00 53.09 416 LEU A N 1
ATOM 3353 C CA . LEU A 1 416 ? 29.154 -9.466 -26.657 1.00 53.09 416 LEU A CA 1
ATOM 3354 C C . LEU A 1 416 ? 30.354 -9.046 -27.502 1.00 53.09 416 LEU A C 1
ATOM 3356 O O . LEU A 1 416 ? 30.199 -8.052 -28.256 1.00 53.09 416 LEU A O 1
#

Foldseek 3Di:
DPLVVLLVVVLVQFDADPVCLVVLCVVVVVVLVVLQVLCVVLVFQKHKDWFDCNLLLQHGNPDQETEIEIAGEPPDDPLCQQVSSCVSCVVQVWDWDDDQHIWTWGDDPSHIYIYHYEHHDPAPVSGPTPCNCRVVLSVVSNVQCVVQSSLLNSQQLLCQQLQQEDLQLLSLHAYSSNSSQQCSQLVGNLSSLVVLLVQDFQDEEESCCPPVPPLVVQEDPLQRPARYFYQDPRHNRHGNSSSHHPVSSVSSSVLSVVCVVPPDPSSSPRDDDDPVVLVVVFQWKKKFAFDDDDPSLLSVLVSLLQVLLCVLCVVQAWPDWDKDDDPPDIIMTGTHGNHFFADQKDKDWFAFPVPVVRVVVVCVVAVAWDDDPRTIIHIDGDPDTGSVVSVVVSCPDPSNVVGTVDMDIPHHRDDD

Mean predicted aligned error: 6.03 Å

Radius of gyration: 25.75 Å; Cα contacts (8 Å, |Δi|>4): 666; chains: 1; bounding box: 58×55×80 Å